Protein AF-A0A1I5X902-F1 (afdb_monomer)

pLDDT: mean 73.3, std 17.78, range [24.73, 95.56]

Radius of gyration: 34.07 Å; Cα contacts (8 Å, |Δi|>4): 439; chains: 1; bounding box: 71×93×109 Å

Foldseek 3Di:
DQPDLVLLLVLLLLLLLLLLLLLLLLLLCLLCLVLVVLQVLLLCLCVDPQQFDDPDDDPVVVLVCSVVVSVVSVCCVVPNDDDDDPLQAELSNVLLVDPVQQQQAQEPSGSTHSDDALLRSLVSSLVSLLVVLVVCVQVLLVVVPPPPDDSVVSSVCLVPDDSLVSSVSSLVSVVVVCVVPVVDQGPVVDDPRSYDGGPVSSVVLNVLCVVQVSDPVSSSVSSSVVSVVSVVVSVVSVLVSSLVSLLVSLLVCCLQFVQFSVLLSVLSSVDPVLSVVSSVLSVVCLVVCPPPPQQVPDPDPSPDDHYNVNSVVVSVVSVVSSVCSVPPVCPVSCVSSVIGCPPLCLPPLVLLVVVLVVVVVCCVVPNDDPVVVVLVVLLVVLVVVCVVDPDPDPSVSVSSSVVSVVCCVVCVPVSSVVSSVVPDDPSSSVRSSVSSVSSSVHNNVSSVVSVVSVVSSVVVVPPPPPPDPDDDDDDDDDDDDDDDDDDDDDDDDDDD

Mean predicted aligned error: 14.45 Å

Sequence (496 aa):
MFNTPVLDVAIGLVFIFLLYSLLATSVNEAIATGLSLRARMLRKAIMLRMLSNTEEENKILNFLKGFAGIFTEIVYIFGGAPEKKPEDKNIGDQFYSHPIIRNYASSSFFKIPSYLAASNFAIILIESLKEDFNNKINEIAAQKIGNGKSVREVLDELNNSPDVIKIKELLDYYAWYYAANPGIKTYNELPGLPRGLDKEIHCILQLHLRNSLFDFNAFNKKIEGWYNDTMDRVSGWYKRQTQFILFVLGFALAFIFNVDTVAITNKLSTDKDARDQVVQLAVQSADLYKNDPRVQKQQQPANGETNPDSLLKLSQGYLNEAKRTLDSSLKNPNMVAGLGWGEYGKDDPAFIRRLSAKCFHRFLIFGRIRMKDSLNAVSNRINKEISLQQKPVNKDSLILVQFYKEQVKNFPVRIKTSYIFYSVGAKKILGFMITAFAICLGAPFWFDLLNKLIKIRGAGNNNNSSNTVDLTAAKETSTTMTNTTSTQNTSEEAVG

Secondary structure (DSSP, 8-state):
----HHHHHHHHHHHHHHHHHHHHHHHHHHHHHHTTHHHHHHHHHIIIIISS------HHHHHHHHHHHHHHHHHHHHH-PPPPPGGG--HHHHHHHSHHHHHT-S-SS--S-S---HHHHHHHHHHHHHHHHHHHHHHHHHHTGGGS--HHHHHHHHHHS-HHHHHHHHHHHHHHHHHH-TT--SGGG-TT-TTPPPHHHHHHHHHHHHHTTT-HHHHHHHHHHHHHHHHHHHHHHHHHHHHHHHHHHHHHHHHHHT--HHHHHHHHHH-HHHHHHHHHHHHHHHHHHTT-TTTTT----------HHHHHHHHHHHHHHHHHIIIIISHHHHHHHT-S-TTTTTT-HHHHHHHHHHHHHHHHHH--STTHHHHHHHHHHHHHHHHHS-S---HHHHHHHHHHHHHHHH-HHHHHHHHHHHH--HHHHHHHHHHHHHHHT-HHHHHHHHHHHHHHHHHTTTTSSSS-----------------------------

Organism: NCBI:txid1465490

Structure (mmCIF, N/CA/C/O backbone):
data_AF-A0A1I5X902-F1
#
_entry.id   AF-A0A1I5X902-F1
#
loop_
_atom_site.group_PDB
_atom_site.id
_atom_site.type_symbol
_atom_site.label_atom_id
_atom_site.label_alt_id
_atom_site.label_comp_id
_atom_site.label_asym_id
_atom_site.label_entity_id
_atom_site.label_seq_id
_atom_site.pdbx_PDB_ins_code
_atom_site.Cartn_x
_atom_site.Cartn_y
_atom_site.Cartn_z
_atom_site.occupancy
_atom_site.B_iso_or_equiv
_atom_site.auth_seq_id
_atom_site.auth_comp_id
_atom_site.auth_asym_id
_atom_site.auth_atom_id
_atom_site.pdbx_PDB_model_num
ATOM 1 N N . MET A 1 1 ? -33.837 22.125 15.065 1.00 46.94 1 MET A N 1
ATOM 2 C CA . MET A 1 1 ? -34.017 20.712 14.646 1.00 46.94 1 MET A CA 1
ATOM 3 C C . MET A 1 1 ? -32.708 19.950 14.368 1.00 46.94 1 MET A C 1
ATOM 5 O O . MET A 1 1 ? -32.795 18.762 14.099 1.00 46.94 1 MET A O 1
ATOM 9 N N . PHE A 1 2 ? -31.505 20.543 14.478 1.00 53.44 2 PHE A N 1
ATOM 10 C CA . PHE A 1 2 ? -30.250 19.873 14.066 1.00 53.44 2 PHE A CA 1
ATOM 11 C C . PHE A 1 2 ? -29.376 19.294 15.197 1.00 53.44 2 PHE A C 1
ATOM 13 O O . PHE A 1 2 ? -28.385 18.641 14.901 1.00 53.44 2 PHE A O 1
ATOM 20 N N . ASN A 1 3 ? -29.742 19.451 16.474 1.00 62.38 3 ASN A N 1
ATOM 21 C CA . ASN A 1 3 ? -29.043 18.813 17.600 1.00 62.38 3 ASN A CA 1
ATOM 22 C C . ASN A 1 3 ? -29.738 17.493 17.978 1.00 62.38 3 ASN A C 1
ATOM 24 O O . ASN A 1 3 ? -30.439 17.411 18.986 1.00 62.38 3 ASN A O 1
ATOM 28 N N . THR A 1 4 ? -29.668 16.500 17.086 1.00 83.50 4 THR A N 1
ATOM 29 C CA . THR A 1 4 ? -30.302 15.193 17.314 1.00 83.50 4 THR A CA 1
ATOM 30 C C . THR A 1 4 ? -29.285 14.201 17.882 1.00 83.50 4 THR A C 1
ATOM 32 O O . THR A 1 4 ? -28.140 14.191 17.426 1.00 83.50 4 THR A O 1
ATOM 35 N N . PRO A 1 5 ? -29.689 13.302 18.801 1.00 86.50 5 PRO A N 1
ATOM 36 C CA . PRO A 1 5 ? -28.813 12.235 19.292 1.00 86.50 5 PRO A CA 1
ATOM 37 C C . PRO A 1 5 ? -28.183 11.410 18.162 1.00 86.50 5 PRO A C 1
ATOM 39 O O . PRO A 1 5 ? -27.051 10.959 18.280 1.00 86.50 5 PRO A O 1
ATOM 42 N N . VAL A 1 6 ? -28.891 11.258 17.038 1.00 90.81 6 VAL A N 1
ATOM 43 C CA . VAL A 1 6 ? -28.405 10.557 15.842 1.00 90.81 6 VAL A CA 1
ATOM 44 C C . VAL A 1 6 ? -27.201 11.267 15.214 1.00 90.81 6 VAL A C 1
ATOM 46 O O . VAL A 1 6 ? -26.225 10.603 14.865 1.00 90.81 6 VAL A O 1
ATOM 49 N N . LEU A 1 7 ? -27.235 12.600 15.098 1.00 91.75 7 LEU A N 1
ATOM 50 C CA . LEU A 1 7 ? -26.112 13.377 14.564 1.00 91.75 7 LEU A CA 1
ATOM 51 C C . LEU A 1 7 ? -24.875 13.256 15.464 1.00 91.75 7 LEU A C 1
ATOM 53 O O . LEU A 1 7 ? -23.771 13.056 14.963 1.00 91.75 7 LEU A O 1
ATOM 57 N N . ASP A 1 8 ? -25.061 13.319 16.781 1.00 92.06 8 ASP A N 1
ATOM 58 C CA . ASP A 1 8 ? -23.972 13.181 17.751 1.00 92.06 8 ASP A CA 1
ATOM 59 C C . ASP A 1 8 ? -23.358 11.765 17.734 1.00 92.06 8 ASP A C 1
ATOM 61 O O . ASP A 1 8 ? -22.135 11.618 17.779 1.00 92.06 8 ASP A O 1
ATOM 65 N N . VAL A 1 9 ? -24.178 10.713 17.577 1.00 93.31 9 VAL A N 1
ATOM 66 C CA . VAL A 1 9 ? -23.683 9.339 17.351 1.00 93.31 9 VAL A CA 1
ATOM 67 C C . VAL A 1 9 ? -22.860 9.262 16.065 1.00 93.31 9 VAL A C 1
ATOM 69 O O . VAL A 1 9 ? -21.782 8.666 16.066 1.00 93.31 9 VAL A O 1
ATOM 72 N N . ALA A 1 10 ? -23.334 9.875 14.977 1.00 94.50 10 ALA A N 1
ATOM 73 C CA . ALA A 1 10 ? -22.618 9.888 13.704 1.00 94.50 10 ALA A CA 1
ATOM 74 C C . ALA A 1 10 ? -21.265 10.607 13.818 1.00 94.50 10 ALA A C 1
ATOM 76 O O . ALA A 1 10 ? -20.259 10.075 13.353 1.00 94.50 10 ALA A O 1
ATOM 77 N N . ILE A 1 11 ? -21.214 11.766 14.485 1.00 93.88 11 ILE A N 1
ATOM 78 C CA . ILE A 1 11 ? -19.966 12.501 14.744 1.00 93.88 11 ILE A CA 1
ATOM 79 C C . ILE A 1 11 ? -18.985 11.635 15.532 1.00 93.88 11 ILE A C 1
ATOM 81 O O . ILE A 1 11 ? -17.822 11.531 15.144 1.00 93.88 11 ILE A O 1
ATOM 85 N N . GLY A 1 12 ? -19.442 10.976 16.601 1.00 92.62 12 GLY A N 1
ATOM 86 C CA . GLY A 1 12 ? -18.570 10.127 17.408 1.00 92.62 12 GLY A CA 1
ATOM 87 C C . GLY A 1 12 ? -18.027 8.917 16.646 1.00 92.62 12 GLY A C 1
ATOM 88 O O . GLY A 1 12 ? -16.851 8.579 16.769 1.00 92.62 12 GLY A O 1
ATOM 89 N N . LEU A 1 13 ? -18.851 8.301 15.800 1.00 94.50 13 LEU A N 1
ATOM 90 C CA . LEU A 1 13 ? -18.459 7.161 14.973 1.00 94.50 13 LEU A CA 1
ATOM 91 C C . LEU A 1 13 ? -17.461 7.561 13.875 1.00 94.50 13 LEU A C 1
ATOM 93 O O . LEU A 1 13 ? -16.429 6.910 13.714 1.00 94.50 13 LEU A O 1
ATOM 97 N N . VAL A 1 14 ? -17.713 8.677 13.184 1.00 95.56 14 VAL A N 1
ATOM 98 C CA . VAL A 1 14 ? -16.790 9.262 12.198 1.00 95.56 14 VAL A CA 1
ATOM 99 C C . VAL A 1 14 ? -15.457 9.637 12.842 1.00 95.56 14 VAL A C 1
ATOM 101 O O . VAL A 1 14 ? -14.401 9.368 12.272 1.00 95.56 14 VAL A O 1
ATOM 104 N N . PHE A 1 15 ? -15.490 10.213 14.043 1.00 94.56 15 PHE A N 1
ATOM 105 C CA . PHE A 1 15 ? -14.285 10.555 14.785 1.00 94.56 15 PHE A CA 1
ATOM 106 C C . PHE A 1 15 ? -13.451 9.318 15.138 1.00 94.56 15 PHE A C 1
ATOM 108 O O . PHE A 1 15 ? -12.245 9.304 14.896 1.00 94.56 15 PHE A O 1
ATOM 115 N N . ILE A 1 16 ? -14.077 8.243 15.627 1.00 92.88 16 ILE A N 1
ATOM 116 C CA . ILE A 1 16 ? -13.371 6.982 15.899 1.00 92.88 16 ILE A CA 1
ATOM 117 C C . ILE A 1 16 ? -12.744 6.429 14.610 1.00 92.88 16 ILE A C 1
ATOM 119 O O . ILE A 1 16 ? -11.569 6.056 14.609 1.00 92.88 16 ILE A O 1
ATOM 123 N N . PHE A 1 17 ? -13.476 6.424 13.494 1.00 95.06 17 PHE A N 1
ATOM 124 C CA . PHE A 1 17 ? -12.932 5.976 12.210 1.00 95.06 17 PHE A CA 1
ATOM 125 C C . PHE A 1 17 ? -11.770 6.833 11.716 1.00 95.06 17 PHE A C 1
ATOM 127 O O . PHE A 1 17 ? -10.796 6.277 11.204 1.00 95.06 17 PHE A O 1
ATOM 134 N N . LEU A 1 18 ? -11.816 8.151 11.917 1.00 93.75 18 LEU A N 1
ATOM 135 C CA . LEU A 1 18 ? -10.698 9.042 11.619 1.00 93.75 18 LEU A CA 1
ATOM 136 C C . LEU A 1 18 ? -9.444 8.633 12.403 1.00 93.75 18 LEU A C 1
ATOM 138 O O . LEU A 1 18 ? -8.394 8.434 11.795 1.00 93.75 18 LEU A O 1
ATOM 142 N N . LEU A 1 19 ? -9.550 8.439 13.722 1.00 91.81 19 LEU A N 1
ATOM 143 C CA . LEU A 1 19 ? -8.406 8.078 14.569 1.00 91.81 19 LEU A CA 1
ATOM 144 C C . LEU A 1 19 ? -7.769 6.744 14.160 1.00 91.81 19 LEU A C 1
ATOM 146 O O . LEU A 1 19 ? -6.547 6.646 14.027 1.00 91.81 19 LEU A O 1
ATOM 150 N N . TYR A 1 20 ? -8.586 5.717 13.913 1.00 92.75 20 TYR A N 1
ATOM 151 C CA . TYR A 1 20 ? -8.074 4.424 13.457 1.00 92.75 20 TYR A CA 1
ATOM 152 C C . TYR A 1 20 ? -7.518 4.482 12.032 1.00 92.75 20 TYR A C 1
ATOM 154 O O . TYR A 1 20 ? -6.545 3.790 11.738 1.00 92.75 20 TYR A O 1
ATOM 162 N N . SER A 1 21 ? -8.066 5.335 11.164 1.00 92.19 21 SER A N 1
ATOM 163 C CA . SER A 1 21 ? -7.526 5.556 9.818 1.00 92.19 21 SER A CA 1
ATOM 164 C C . SER A 1 21 ? -6.187 6.292 9.848 1.00 92.19 21 SER A C 1
ATOM 166 O O . SER A 1 21 ? -5.290 5.954 9.076 1.00 92.19 21 SER A O 1
ATOM 168 N N . LEU A 1 22 ? -6.010 7.258 10.755 1.00 90.31 22 LEU A N 1
ATOM 169 C CA . LEU A 1 22 ? -4.729 7.933 10.989 1.00 90.31 22 LEU A CA 1
ATOM 170 C C . LEU A 1 22 ? -3.673 6.945 11.491 1.00 90.31 22 LEU A C 1
ATOM 172 O O . LEU A 1 22 ? -2.566 6.907 10.950 1.00 90.31 22 LEU A O 1
ATOM 176 N N . LEU A 1 23 ? -4.033 6.095 12.459 1.00 90.06 23 LEU A N 1
ATOM 177 C CA . LEU A 1 23 ? -3.153 5.039 12.959 1.00 90.06 23 LEU A CA 1
ATOM 178 C C . LEU A 1 23 ? -2.775 4.052 11.846 1.00 90.06 23 LEU A C 1
ATOM 180 O O . LEU A 1 23 ? -1.596 3.756 11.655 1.00 90.06 23 LEU A O 1
ATOM 184 N N . ALA A 1 24 ? -3.765 3.566 11.095 1.00 90.12 24 ALA A N 1
ATOM 185 C CA . ALA A 1 24 ? -3.557 2.640 9.989 1.00 90.12 24 ALA A CA 1
ATOM 186 C C . ALA A 1 24 ? -2.648 3.236 8.909 1.00 90.12 24 ALA A C 1
ATOM 188 O O . ALA A 1 24 ? -1.738 2.563 8.434 1.00 90.12 24 ALA A O 1
ATOM 189 N N . THR A 1 25 ? -2.845 4.512 8.569 1.00 87.88 25 THR A N 1
ATOM 190 C CA . THR A 1 25 ? -2.013 5.227 7.593 1.00 87.88 25 THR A CA 1
ATOM 191 C C . THR A 1 25 ? -0.572 5.351 8.086 1.00 87.88 25 THR A C 1
ATOM 193 O O . THR A 1 25 ? 0.347 5.031 7.337 1.00 87.88 25 THR A O 1
ATOM 196 N N . SER A 1 26 ? -0.351 5.723 9.353 1.00 85.75 26 SER A N 1
ATOM 197 C CA . SER A 1 26 ? 0.997 5.794 9.939 1.00 85.75 26 SER A CA 1
ATOM 198 C C . SER A 1 26 ? 1.705 4.445 9.950 1.00 85.75 26 SER A C 1
ATOM 200 O O . SER A 1 26 ? 2.873 4.358 9.581 1.00 85.75 26 SER A O 1
ATOM 202 N N . VAL A 1 27 ? 1.008 3.379 10.348 1.00 85.94 27 VAL A N 1
ATOM 203 C CA . VAL A 1 27 ? 1.578 2.027 10.351 1.00 85.94 27 VAL A CA 1
ATOM 204 C C . VAL A 1 27 ? 1.870 1.565 8.923 1.00 85.94 27 VAL A C 1
ATOM 206 O O . VAL A 1 27 ? 2.944 1.027 8.665 1.00 85.94 27 VAL A O 1
ATOM 209 N N . ASN A 1 28 ? 0.962 1.818 7.980 1.00 84.69 28 ASN A N 1
ATOM 210 C CA . ASN A 1 28 ? 1.164 1.484 6.575 1.00 84.69 28 ASN A CA 1
ATOM 211 C C . ASN A 1 28 ? 2.365 2.230 5.973 1.00 84.69 28 ASN A C 1
ATOM 213 O O . ASN A 1 28 ? 3.185 1.599 5.316 1.00 84.69 28 ASN A O 1
ATOM 217 N N . GLU A 1 29 ? 2.523 3.532 6.227 1.00 82.75 29 GLU A N 1
ATOM 218 C CA . GLU A 1 29 ? 3.680 4.299 5.738 1.00 82.75 29 GLU A CA 1
ATOM 219 C C . GLU A 1 29 ? 4.989 3.890 6.430 1.00 82.75 29 GLU A C 1
ATOM 221 O O . GLU A 1 29 ? 6.023 3.805 5.766 1.00 82.75 29 GLU A O 1
ATOM 226 N N . ALA A 1 30 ? 4.964 3.539 7.722 1.00 80.19 30 ALA A N 1
ATOM 227 C CA . ALA A 1 30 ? 6.128 2.986 8.419 1.00 80.19 30 ALA A CA 1
ATOM 228 C C . ALA A 1 30 ? 6.601 1.667 7.788 1.00 80.19 30 ALA A C 1
ATOM 230 O O . ALA A 1 30 ? 7.800 1.495 7.548 1.00 80.19 30 ALA A O 1
ATOM 231 N N . ILE A 1 31 ? 5.662 0.761 7.481 1.00 78.75 31 ILE A N 1
ATOM 232 C CA . ILE A 1 31 ? 5.934 -0.516 6.806 1.00 78.75 31 ILE A CA 1
ATOM 233 C C . ILE A 1 31 ? 6.409 -0.266 5.369 1.00 78.75 31 ILE A C 1
ATOM 235 O O . ILE A 1 31 ? 7.422 -0.824 4.950 1.00 78.75 31 ILE A O 1
ATOM 239 N N . ALA A 1 32 ? 5.716 0.592 4.616 1.00 76.94 32 ALA A N 1
ATOM 240 C CA . ALA A 1 32 ? 6.033 0.874 3.220 1.00 76.94 32 ALA A CA 1
ATOM 241 C C . ALA A 1 32 ? 7.408 1.523 3.047 1.00 76.94 32 ALA A C 1
ATOM 243 O O . ALA A 1 32 ? 8.150 1.149 2.136 1.00 76.94 32 ALA A O 1
ATOM 244 N N . THR A 1 33 ? 7.751 2.455 3.936 1.00 75.06 33 THR A N 1
ATOM 245 C CA . THR A 1 33 ? 9.043 3.148 3.956 1.00 75.06 33 THR A CA 1
ATOM 246 C C . THR A 1 33 ? 10.147 2.234 4.471 1.00 75.06 33 THR A C 1
ATOM 248 O O . THR A 1 33 ? 11.182 2.114 3.826 1.00 75.06 33 THR A O 1
ATOM 251 N N . GLY A 1 34 ? 9.922 1.539 5.593 1.00 70.75 34 GLY A N 1
ATOM 252 C CA . GLY A 1 34 ? 10.924 0.652 6.194 1.00 70.75 34 GLY A CA 1
ATOM 253 C C . GLY A 1 34 ? 11.316 -0.523 5.295 1.00 70.75 34 GLY A C 1
ATOM 254 O O . GLY A 1 34 ? 12.452 -0.982 5.342 1.00 70.75 34 GLY A O 1
ATOM 255 N N . LEU A 1 35 ? 10.392 -0.985 4.447 1.00 73.06 35 LEU A N 1
ATOM 256 C CA . LEU A 1 35 ? 10.628 -2.066 3.488 1.00 73.06 35 LEU A CA 1
ATOM 257 C C . LEU A 1 35 ? 10.866 -1.570 2.054 1.00 73.06 35 LEU A C 1
ATOM 259 O O . LEU A 1 35 ? 10.915 -2.396 1.145 1.00 73.06 35 LEU A O 1
ATOM 263 N N . SER A 1 36 ? 10.955 -0.255 1.819 1.00 73.62 36 SER A N 1
ATOM 264 C CA . SER A 1 36 ? 11.074 0.356 0.483 1.00 73.62 36 SER A CA 1
ATOM 265 C C . SER A 1 36 ? 10.117 -0.255 -0.557 1.00 73.62 36 SER A C 1
ATOM 267 O O . SER A 1 36 ? 10.506 -0.546 -1.694 1.00 73.62 36 SER A O 1
ATOM 269 N N . LEU A 1 37 ? 8.850 -0.477 -0.175 1.00 74.06 37 LEU A N 1
ATOM 270 C CA . LEU A 1 37 ? 7.875 -1.214 -0.996 1.00 74.06 37 LEU A CA 1
ATOM 271 C C . LEU A 1 37 ? 7.667 -0.562 -2.369 1.00 74.06 37 LEU A C 1
ATOM 273 O O . LEU A 1 37 ? 7.574 -1.271 -3.371 1.00 74.06 37 LEU A O 1
ATOM 277 N N . ARG A 1 38 ? 7.672 0.778 -2.426 1.00 72.44 38 ARG A N 1
ATOM 278 C CA . ARG A 1 38 ? 7.561 1.560 -3.671 1.00 72.44 38 ARG A CA 1
ATOM 279 C C . ARG A 1 38 ? 8.734 1.282 -4.625 1.00 72.44 38 ARG A C 1
ATOM 281 O O . ARG A 1 38 ? 8.507 0.890 -5.766 1.00 72.44 38 ARG A O 1
ATOM 288 N N . ALA A 1 39 ? 9.975 1.378 -4.143 1.00 75.75 39 ALA A N 1
ATOM 289 C CA . ALA A 1 39 ? 11.178 1.114 -4.943 1.00 75.75 39 ALA A CA 1
ATOM 290 C C . ALA A 1 39 ? 11.229 -0.325 -5.473 1.00 75.75 39 ALA A C 1
ATOM 292 O O . ALA A 1 39 ? 11.563 -0.594 -6.626 1.00 75.75 39 ALA A O 1
ATOM 293 N N . ARG A 1 40 ? 10.842 -1.281 -4.630 1.00 75.56 40 ARG A N 1
ATOM 294 C CA . ARG A 1 40 ? 10.820 -2.702 -4.993 1.00 75.56 40 ARG A CA 1
ATOM 295 C C . ARG A 1 40 ? 9.755 -3.021 -6.019 1.00 75.56 40 ARG A C 1
ATOM 297 O O . ARG A 1 40 ? 9.968 -3.869 -6.880 1.00 75.56 40 ARG A O 1
ATOM 304 N N . MET A 1 41 ? 8.622 -2.343 -5.937 1.00 73.06 41 MET A N 1
ATOM 305 C CA . MET A 1 41 ? 7.598 -2.441 -6.956 1.00 73.06 41 MET A CA 1
ATOM 306 C C . MET A 1 41 ? 8.031 -1.844 -8.278 1.00 73.06 41 MET A C 1
ATOM 308 O O . MET A 1 41 ? 7.814 -2.490 -9.295 1.00 73.06 41 MET A O 1
ATOM 312 N N . LEU A 1 42 ? 8.675 -0.676 -8.267 1.00 79.06 42 LEU A N 1
ATOM 313 C CA . LEU A 1 42 ? 9.254 -0.099 -9.474 1.00 79.06 42 LEU A CA 1
ATOM 314 C C . LEU A 1 42 ? 10.230 -1.087 -10.126 1.00 79.06 42 LEU A C 1
ATOM 316 O O . LEU A 1 42 ? 10.116 -1.367 -11.316 1.00 79.06 42 LEU A O 1
ATOM 320 N N . ARG A 1 43 ? 11.097 -1.723 -9.326 1.00 79.88 43 ARG A N 1
ATOM 321 C CA . ARG A 1 43 ? 11.963 -2.807 -9.807 1.00 79.88 43 ARG A CA 1
ATOM 322 C C . ARG A 1 43 ? 11.201 -3.986 -10.375 1.00 79.88 43 ARG A C 1
ATOM 324 O O . ARG A 1 43 ? 11.520 -4.425 -11.471 1.00 79.88 43 ARG A O 1
ATOM 331 N N . LYS A 1 44 ? 10.200 -4.503 -9.664 1.00 77.81 44 LYS A N 1
ATOM 332 C CA . LYS A 1 44 ? 9.377 -5.610 -10.170 1.00 77.81 44 LYS A CA 1
ATOM 333 C C . LYS A 1 44 ? 8.637 -5.222 -11.447 1.00 77.81 44 LYS A C 1
ATOM 335 O O . LYS A 1 44 ? 8.497 -6.063 -12.315 1.00 77.81 44 LYS A O 1
ATOM 340 N N . ALA A 1 45 ? 8.181 -3.984 -11.587 1.00 78.88 45 ALA A N 1
ATOM 341 C CA . ALA A 1 45 ? 7.515 -3.506 -12.788 1.00 78.88 45 ALA A CA 1
ATOM 342 C C . ALA A 1 45 ? 8.474 -3.434 -13.976 1.00 78.88 45 ALA A C 1
ATOM 344 O O . ALA A 1 45 ? 8.192 -4.015 -15.018 1.00 78.88 45 ALA A O 1
ATOM 345 N N . ILE A 1 46 ? 9.623 -2.786 -13.802 1.00 82.88 46 ILE A N 1
ATOM 346 C CA . ILE A 1 46 ? 10.627 -2.671 -14.858 1.00 82.88 46 ILE A CA 1
ATOM 347 C C . ILE A 1 46 ? 11.159 -4.060 -15.223 1.00 82.88 46 ILE A C 1
ATOM 349 O O . ILE A 1 46 ? 11.127 -4.433 -16.386 1.00 82.88 46 ILE A O 1
ATOM 353 N N . MET A 1 47 ? 11.553 -4.876 -14.244 1.00 76.75 47 MET A N 1
ATOM 354 C CA . MET A 1 47 ? 12.067 -6.219 -14.516 1.00 76.75 47 MET A CA 1
ATOM 355 C C . MET A 1 47 ? 10.999 -7.156 -15.069 1.00 76.75 47 MET A C 1
ATOM 357 O O . MET A 1 47 ? 11.221 -7.722 -16.119 1.00 76.75 47 MET A O 1
ATOM 361 N N . LEU A 1 48 ? 9.855 -7.329 -14.399 1.00 71.75 48 LEU A N 1
ATOM 362 C CA . LEU A 1 48 ? 8.890 -8.383 -14.743 1.00 71.75 48 LEU A CA 1
ATOM 363 C C . LEU A 1 48 ? 7.873 -7.995 -15.815 1.00 71.75 48 LEU A C 1
ATOM 365 O O . LEU A 1 48 ? 7.237 -8.883 -16.362 1.00 71.75 48 LEU A O 1
ATOM 369 N N . ARG A 1 49 ? 7.651 -6.698 -16.066 1.00 74.75 49 ARG A N 1
ATOM 370 C CA . ARG A 1 49 ? 6.631 -6.239 -17.030 1.00 74.75 49 ARG A CA 1
ATOM 371 C C . ARG A 1 49 ? 7.207 -5.535 -18.247 1.00 74.75 49 ARG A C 1
ATOM 373 O O . ARG A 1 49 ? 6.515 -5.455 -19.253 1.00 74.75 49 ARG A O 1
ATOM 380 N N . MET A 1 50 ? 8.416 -4.983 -18.146 1.00 79.62 50 MET A N 1
ATOM 381 C CA . MET A 1 50 ? 9.080 -4.337 -19.283 1.00 79.62 50 MET A CA 1
ATOM 382 C C . MET A 1 50 ? 10.260 -5.153 -19.794 1.00 79.62 50 MET A C 1
ATOM 384 O O . MET A 1 50 ? 10.442 -5.241 -21.000 1.00 79.62 50 MET A O 1
ATOM 388 N N . LEU A 1 51 ? 11.059 -5.726 -18.889 1.00 76.62 51 LEU A N 1
ATOM 389 C CA . LEU A 1 51 ? 12.360 -6.312 -19.212 1.00 76.62 51 LEU A CA 1
ATOM 390 C C . LEU A 1 51 ? 12.444 -7.835 -19.016 1.00 76.62 51 LEU A C 1
ATOM 392 O O . LEU A 1 51 ? 13.539 -8.389 -19.100 1.00 76.62 51 LEU A O 1
ATOM 396 N N . SER A 1 52 ? 11.325 -8.521 -18.770 1.00 67.06 52 SER A N 1
ATOM 397 C CA . SER A 1 52 ? 11.271 -9.985 -18.758 1.00 67.06 52 SER A CA 1
ATOM 398 C C . SER A 1 52 ? 9.863 -10.489 -19.041 1.00 67.06 52 SER A C 1
ATOM 400 O O . SER A 1 52 ? 8.903 -9.845 -18.615 1.00 67.06 52 SER A O 1
ATOM 402 N N . ASN A 1 53 ? 9.739 -11.653 -19.674 1.00 63.56 53 ASN A N 1
ATOM 403 C CA . ASN A 1 53 ? 8.457 -12.340 -19.812 1.00 63.56 53 ASN A CA 1
ATOM 404 C C . ASN A 1 53 ? 8.206 -13.258 -18.603 1.00 63.56 53 ASN A C 1
ATOM 406 O O . ASN A 1 53 ? 8.946 -14.213 -18.373 1.00 63.56 53 ASN A O 1
ATOM 410 N N . THR A 1 54 ? 7.168 -12.979 -17.811 1.00 56.53 54 THR A N 1
ATOM 411 C CA . THR A 1 54 ? 6.644 -13.940 -16.827 1.00 56.53 54 THR A CA 1
ATOM 412 C C . THR A 1 54 ? 5.256 -14.363 -17.289 1.00 56.53 54 THR A C 1
ATOM 414 O O . THR A 1 54 ? 4.367 -13.516 -17.356 1.00 56.53 54 THR A O 1
ATOM 417 N N . GLU A 1 55 ? 5.064 -15.652 -17.584 1.00 53.88 55 GLU A N 1
ATOM 418 C CA . GLU A 1 55 ? 3.769 -16.186 -18.017 1.00 53.88 55 GLU A CA 1
ATOM 419 C C . GLU A 1 55 ? 2.648 -15.786 -17.037 1.00 53.88 55 GLU A C 1
ATOM 421 O O . GLU A 1 55 ? 2.747 -15.977 -15.818 1.00 53.88 55 GLU A O 1
ATOM 426 N N . GLU A 1 56 ? 1.575 -15.191 -17.568 1.00 50.16 56 GLU A N 1
ATOM 427 C CA . GLU A 1 56 ? 0.429 -14.740 -16.778 1.00 50.16 56 GLU A CA 1
ATOM 428 C C . GLU A 1 56 ? -0.374 -15.933 -16.232 1.00 50.16 56 GLU A C 1
ATOM 430 O O . GLU A 1 56 ? -1.339 -16.402 -16.832 1.00 50.16 56 GLU A O 1
ATOM 435 N N . GLU A 1 57 ? -0.014 -16.407 -15.039 1.00 55.22 57 GLU A N 1
ATOM 436 C CA . GLU A 1 57 ? -0.893 -17.270 -14.243 1.00 55.22 57 GLU A CA 1
ATOM 437 C C . GLU A 1 57 ? -2.106 -16.478 -13.684 1.00 55.22 57 GLU A C 1
ATOM 439 O O . GLU A 1 57 ? -2.171 -15.245 -13.731 1.00 55.22 57 GLU A O 1
ATOM 444 N N . ASN A 1 58 ? -3.091 -17.182 -13.118 1.00 67.56 58 ASN A N 1
ATOM 445 C CA . ASN A 1 58 ? -4.351 -16.645 -12.584 1.00 67.56 58 ASN A CA 1
ATOM 446 C C . ASN A 1 58 ? -4.228 -15.275 -11.874 1.00 67.56 58 ASN A C 1
ATOM 448 O O . ASN A 1 58 ? -3.525 -15.135 -10.870 1.00 67.56 58 ASN A O 1
ATOM 452 N N . LYS A 1 59 ? -5.016 -14.278 -12.317 1.00 68.00 59 LYS A N 1
ATOM 453 C CA . LYS A 1 59 ? -4.989 -12.882 -11.812 1.00 68.00 59 LYS A CA 1
ATOM 454 C C . LYS A 1 59 ? -5.088 -12.758 -10.281 1.00 68.00 59 LYS A C 1
ATOM 456 O O . LYS A 1 59 ? -4.424 -11.906 -9.693 1.00 68.00 59 LYS A O 1
ATOM 461 N N . ILE A 1 60 ? -5.900 -13.598 -9.630 1.00 62.97 60 ILE A N 1
ATOM 462 C CA . ILE A 1 60 ? -6.085 -13.605 -8.164 1.00 62.97 60 ILE A CA 1
ATOM 463 C C . ILE A 1 60 ? -4.893 -14.257 -7.458 1.00 62.97 60 ILE A C 1
ATOM 465 O O . ILE A 1 60 ? -4.421 -13.748 -6.442 1.00 62.97 60 ILE A O 1
ATOM 469 N N . LEU A 1 61 ? -4.375 -15.359 -8.005 1.00 69.19 61 LEU A N 1
ATOM 470 C CA . LEU A 1 61 ? -3.213 -16.036 -7.442 1.00 69.19 61 LEU A CA 1
ATOM 471 C C . LEU A 1 61 ? -1.977 -15.137 -7.526 1.00 69.19 61 LEU A C 1
ATOM 473 O O . LEU A 1 61 ? -1.256 -15.023 -6.546 1.00 69.19 61 LEU A O 1
ATOM 477 N N . ASN A 1 62 ? -1.787 -14.417 -8.633 1.00 68.12 62 ASN A N 1
ATOM 478 C CA . ASN A 1 62 ? -0.712 -13.433 -8.782 1.00 68.12 62 ASN A CA 1
ATOM 479 C C . ASN A 1 62 ? -0.863 -12.235 -7.837 1.00 68.12 62 ASN A C 1
ATOM 481 O O . ASN A 1 62 ? 0.130 -11.723 -7.320 1.00 68.12 62 ASN A O 1
ATOM 485 N N . PHE A 1 63 ? -2.095 -11.815 -7.544 1.00 65.69 63 PHE A N 1
ATOM 486 C CA . PHE A 1 63 ? -2.362 -10.802 -6.524 1.00 65.69 63 PHE A CA 1
ATOM 487 C C . PHE A 1 63 ? -1.966 -11.289 -5.117 1.00 65.69 63 PHE A C 1
ATOM 489 O O . PHE A 1 63 ? -1.224 -10.606 -4.409 1.00 65.69 63 PHE A O 1
ATOM 496 N N . LEU A 1 64 ? -2.372 -12.506 -4.740 1.00 67.94 64 LEU A N 1
ATOM 497 C CA . LEU A 1 64 ? -2.010 -13.116 -3.456 1.00 67.94 64 LEU A CA 1
ATOM 498 C C . LEU A 1 64 ? -0.511 -13.431 -3.352 1.00 67.94 64 LEU A C 1
ATOM 500 O O . LEU A 1 64 ? 0.092 -13.156 -2.319 1.00 67.94 64 LEU A O 1
ATOM 504 N N . LYS A 1 65 ? 0.115 -13.937 -4.421 1.00 71.25 65 LYS A N 1
ATOM 505 C CA . LYS A 1 65 ? 1.571 -14.133 -4.526 1.00 71.25 65 LYS A CA 1
ATOM 506 C C . LYS A 1 65 ? 2.315 -12.805 -4.407 1.00 71.25 65 LYS A C 1
ATOM 508 O O . LYS A 1 65 ? 3.340 -12.754 -3.742 1.00 71.25 65 LYS A O 1
ATOM 513 N N . GLY A 1 66 ? 1.791 -11.719 -4.980 1.00 67.50 66 GLY A N 1
ATOM 514 C CA . GLY A 1 66 ? 2.340 -10.372 -4.813 1.00 67.50 66 GLY A CA 1
ATOM 515 C C . GLY A 1 66 ? 2.378 -9.931 -3.346 1.00 67.50 66 GLY A C 1
ATOM 516 O O . GLY A 1 66 ? 3.386 -9.385 -2.900 1.00 67.50 66 GLY A O 1
ATOM 517 N N . PHE A 1 67 ? 1.323 -10.236 -2.583 1.00 68.12 67 PHE A N 1
ATOM 518 C CA . PHE A 1 67 ? 1.250 -9.977 -1.142 1.00 68.12 67 PHE A CA 1
ATOM 519 C C . PHE A 1 67 ? 2.139 -10.914 -0.314 1.00 68.12 67 PHE A C 1
ATOM 521 O O . PHE A 1 67 ? 2.921 -10.443 0.508 1.00 68.12 67 PHE A O 1
ATOM 528 N N . ALA A 1 68 ? 2.074 -12.227 -0.545 1.00 71.56 68 ALA A N 1
ATOM 529 C CA . ALA A 1 68 ? 2.959 -13.201 0.100 1.00 71.56 68 ALA A CA 1
ATOM 530 C C . ALA A 1 68 ? 4.435 -12.887 -0.194 1.00 71.56 68 ALA A C 1
ATOM 532 O O . ALA A 1 68 ? 5.288 -13.017 0.679 1.00 71.56 68 ALA A O 1
ATOM 533 N N . GLY A 1 69 ? 4.702 -12.357 -1.387 1.00 69.88 69 GLY A N 1
ATOM 534 C CA . GLY A 1 69 ? 5.983 -11.827 -1.818 1.00 69.88 69 GLY A CA 1
ATOM 535 C C . GLY A 1 69 ? 6.513 -10.700 -0.933 1.00 69.88 69 GLY A C 1
ATOM 536 O O . GLY A 1 69 ? 7.716 -10.521 -0.863 1.00 69.88 69 GLY A O 1
ATOM 537 N N . ILE A 1 70 ? 5.663 -9.940 -0.236 1.00 67.50 70 ILE A N 1
ATOM 538 C CA . ILE A 1 70 ? 6.110 -8.948 0.756 1.00 67.50 70 ILE A CA 1
ATOM 539 C C . ILE A 1 70 ? 6.650 -9.662 2.005 1.00 67.50 70 ILE A C 1
ATOM 541 O O . ILE A 1 70 ? 7.666 -9.250 2.555 1.00 67.50 70 ILE A O 1
ATOM 545 N N . PHE A 1 71 ? 6.023 -10.764 2.427 1.00 69.81 71 PHE A N 1
ATOM 546 C CA . PHE A 1 71 ? 6.471 -11.553 3.581 1.00 69.81 71 PHE A CA 1
ATOM 547 C C . PHE A 1 71 ? 7.736 -12.356 3.299 1.00 69.81 71 PHE A C 1
ATOM 549 O O . PHE A 1 71 ? 8.637 -12.362 4.132 1.00 69.81 71 PHE A O 1
ATOM 556 N N . THR A 1 72 ? 7.843 -12.999 2.133 1.00 69.31 72 THR A N 1
ATOM 557 C CA . THR A 1 72 ? 9.081 -13.697 1.739 1.00 69.31 72 THR A CA 1
ATOM 558 C C . THR A 1 72 ? 10.259 -12.735 1.709 1.00 69.31 72 THR A C 1
ATOM 560 O O . THR A 1 72 ? 11.364 -13.061 2.112 1.00 69.31 72 THR A O 1
ATOM 563 N N . GLU A 1 73 ? 10.003 -11.510 1.284 1.00 65.12 73 GLU A N 1
ATOM 564 C CA . GLU A 1 73 ? 10.985 -10.446 1.249 1.00 65.12 73 GLU A CA 1
ATOM 565 C C . GLU A 1 73 ? 11.382 -9.929 2.635 1.00 65.12 73 GLU A C 1
ATOM 567 O O . GLU A 1 73 ? 12.553 -9.640 2.859 1.00 65.12 73 GLU A O 1
ATOM 572 N N . ILE A 1 74 ? 10.443 -9.855 3.583 1.00 66.50 74 ILE A N 1
ATOM 573 C CA . ILE A 1 74 ? 10.768 -9.630 4.999 1.00 66.50 74 ILE A CA 1
ATOM 574 C C . ILE A 1 74 ? 11.709 -10.738 5.483 1.00 66.50 74 ILE A C 1
ATOM 576 O O . ILE A 1 74 ? 12.737 -10.449 6.090 1.00 66.50 74 ILE A O 1
ATOM 580 N N . VAL A 1 75 ? 11.403 -11.998 5.160 1.00 71.56 75 VAL A N 1
ATOM 581 C CA . VAL A 1 75 ? 12.277 -13.130 5.492 1.00 71.56 75 VAL A CA 1
ATOM 582 C C . VAL A 1 75 ? 13.654 -12.968 4.845 1.00 71.56 75 VAL A C 1
ATOM 584 O O . VAL A 1 75 ? 14.644 -13.183 5.527 1.00 71.56 75 VAL A O 1
ATOM 587 N N . TYR A 1 76 ? 13.758 -12.518 3.593 1.00 71.75 76 TYR A N 1
ATOM 588 C CA . TYR A 1 76 ? 15.053 -12.276 2.944 1.00 71.75 76 TYR A CA 1
ATOM 589 C C . TYR A 1 76 ? 15.839 -11.106 3.538 1.00 71.75 76 TYR A C 1
ATOM 591 O O . TYR A 1 76 ? 17.065 -11.160 3.577 1.00 71.75 76 TYR A O 1
ATOM 599 N N . ILE A 1 77 ? 15.167 -10.067 4.037 1.00 63.69 77 ILE A N 1
ATOM 600 C CA . ILE A 1 77 ? 15.832 -8.956 4.733 1.00 63.69 77 ILE A CA 1
ATOM 601 C C . ILE A 1 77 ? 16.461 -9.442 6.046 1.00 63.69 77 ILE A C 1
ATOM 603 O O . ILE A 1 77 ? 17.581 -9.051 6.363 1.00 63.69 77 ILE A O 1
ATOM 607 N N . PHE A 1 78 ? 15.768 -10.305 6.795 1.00 65.94 78 PHE A N 1
ATOM 608 C CA . PHE A 1 78 ? 16.246 -10.792 8.095 1.00 65.94 78 PHE A CA 1
ATOM 609 C C . PHE A 1 78 ? 17.073 -12.088 8.024 1.00 65.94 78 PHE A C 1
ATOM 611 O O . PHE A 1 78 ? 17.832 -12.370 8.946 1.00 65.94 78 PHE A O 1
ATOM 618 N N . GLY A 1 79 ? 16.933 -12.872 6.955 1.00 68.06 79 GLY A N 1
ATOM 619 C CA . GLY A 1 79 ? 17.552 -14.191 6.775 1.00 68.06 79 GLY A CA 1
ATOM 620 C C . GLY A 1 79 ? 18.520 -14.299 5.593 1.00 68.06 79 GLY A C 1
ATOM 621 O O . GLY A 1 79 ? 19.133 -15.348 5.425 1.00 68.06 79 GLY A O 1
ATOM 622 N N . GLY A 1 80 ? 18.678 -13.236 4.797 1.00 63.72 80 GLY A N 1
ATOM 623 C CA . GLY A 1 80 ? 19.516 -13.208 3.595 1.00 63.72 80 GLY A CA 1
ATOM 624 C C . GLY A 1 80 ? 18.802 -13.738 2.344 1.00 63.72 80 GLY A C 1
ATOM 625 O O . GLY A 1 80 ? 18.058 -14.717 2.395 1.00 63.72 80 GLY A O 1
ATOM 626 N N . ALA A 1 81 ? 19.024 -13.082 1.200 1.00 67.44 81 ALA A N 1
ATOM 627 C CA . ALA A 1 81 ? 18.553 -13.553 -0.104 1.00 67.44 81 ALA A CA 1
ATOM 628 C C . ALA A 1 81 ? 19.623 -14.436 -0.776 1.00 67.44 81 ALA A C 1
ATOM 630 O O . ALA A 1 81 ? 20.805 -14.091 -0.701 1.00 67.44 81 ALA A O 1
ATOM 631 N N . PRO A 1 82 ? 19.248 -15.528 -1.468 1.00 65.12 82 PRO A N 1
ATOM 632 C CA . PRO A 1 82 ? 20.200 -16.298 -2.263 1.00 65.12 82 PRO A CA 1
ATOM 633 C C . PRO A 1 82 ? 20.715 -15.455 -3.441 1.00 65.12 82 PRO A C 1
ATOM 635 O O . PRO A 1 82 ? 19.928 -14.860 -4.181 1.00 65.12 82 PRO A O 1
ATOM 638 N N . GLU A 1 83 ? 22.036 -15.386 -3.612 1.00 60.94 83 GLU A N 1
ATOM 639 C CA . GLU A 1 83 ? 22.657 -14.667 -4.728 1.00 60.94 83 GLU A CA 1
ATOM 640 C C . GLU A 1 83 ? 22.463 -15.447 -6.040 1.00 60.94 83 GLU A C 1
ATOM 642 O O . GLU A 1 83 ? 22.709 -16.653 -6.101 1.00 60.94 83 GLU A O 1
ATOM 647 N N . LYS A 1 84 ? 21.998 -14.766 -7.097 1.00 64.69 84 LYS A N 1
ATOM 648 C CA . LYS A 1 84 ? 21.860 -15.371 -8.431 1.00 64.69 84 LYS A CA 1
ATOM 649 C C . LYS A 1 84 ? 23.236 -15.616 -9.051 1.00 64.69 84 LYS A C 1
ATOM 651 O O . LYS A 1 84 ? 24.104 -14.740 -8.982 1.00 64.69 84 LYS A O 1
ATOM 656 N N . LYS A 1 85 ? 23.412 -16.749 -9.738 1.00 64.19 85 LYS A N 1
ATOM 657 C CA . LYS A 1 85 ? 24.647 -17.026 -10.483 1.00 64.19 85 LYS A CA 1
ATOM 658 C C . LYS A 1 85 ? 24.823 -16.020 -11.637 1.00 64.19 85 LYS A C 1
ATOM 660 O O . LYS A 1 85 ? 23.830 -15.509 -12.153 1.00 64.19 85 LYS A O 1
ATOM 665 N N . PRO A 1 86 ? 26.065 -15.723 -12.072 1.00 57.66 86 PRO A N 1
ATOM 666 C CA . PRO A 1 86 ? 26.334 -14.783 -13.169 1.00 57.66 86 PRO A CA 1
ATOM 667 C C . PRO A 1 86 ? 25.679 -15.153 -14.508 1.00 57.66 86 PRO A C 1
ATOM 669 O O . PRO A 1 86 ? 25.436 -14.267 -15.322 1.00 57.66 86 PRO A O 1
ATOM 672 N N . GLU A 1 87 ? 25.417 -16.442 -14.718 1.00 54.16 87 GLU A N 1
ATOM 673 C CA . GLU A 1 87 ? 24.781 -17.013 -15.913 1.00 54.16 87 GLU A CA 1
ATOM 674 C C . GLU A 1 87 ? 23.251 -16.825 -15.921 1.00 54.16 87 GLU A C 1
ATOM 676 O O . GLU A 1 87 ? 22.648 -16.859 -16.984 1.00 54.16 87 GLU A O 1
ATOM 681 N N . ASP A 1 88 ? 22.641 -16.532 -14.763 1.00 58.72 88 ASP A N 1
ATOM 682 C CA . ASP A 1 88 ? 21.187 -16.364 -14.593 1.00 58.72 88 ASP A CA 1
ATOM 683 C C . ASP A 1 88 ? 20.748 -14.878 -14.599 1.00 58.72 88 ASP A C 1
ATOM 685 O O . ASP A 1 88 ? 19.593 -14.549 -14.292 1.00 58.72 88 ASP A O 1
ATOM 689 N N . LYS A 1 89 ? 21.679 -13.945 -14.857 1.00 63.94 89 LYS A N 1
ATOM 690 C CA . LYS A 1 89 ? 21.426 -12.492 -14.830 1.00 63.94 89 LYS A CA 1
ATOM 691 C C . LYS A 1 89 ? 20.869 -12.018 -16.170 1.00 63.94 89 LYS A C 1
ATOM 693 O O . LYS A 1 89 ? 21.525 -12.141 -17.198 1.00 63.94 89 LYS A O 1
ATOM 698 N N . ASN A 1 90 ? 19.691 -11.403 -16.139 1.00 65.56 90 ASN A N 1
ATOM 699 C CA . ASN A 1 90 ? 19.033 -10.848 -17.323 1.00 65.56 90 ASN A CA 1
ATOM 700 C C . ASN A 1 90 ? 19.407 -9.390 -17.611 1.00 65.56 90 ASN A C 1
ATOM 702 O O . ASN A 1 90 ? 20.021 -8.717 -16.783 1.00 65.56 90 ASN A O 1
ATOM 706 N N . ILE A 1 91 ? 18.963 -8.879 -18.766 1.00 65.75 91 ILE A N 1
ATOM 707 C CA . ILE A 1 91 ? 19.065 -7.454 -19.132 1.00 65.75 91 ILE A CA 1
ATOM 708 C C . ILE A 1 91 ? 18.462 -6.563 -18.037 1.00 65.75 91 ILE A C 1
ATOM 710 O O . ILE A 1 91 ? 18.992 -5.499 -17.747 1.00 65.75 91 ILE A O 1
ATOM 714 N N . GLY A 1 92 ? 17.407 -7.009 -17.346 1.00 70.19 92 GLY A N 1
ATOM 715 C CA . GLY A 1 92 ? 16.886 -6.309 -16.169 1.00 70.19 92 GLY A CA 1
ATOM 716 C C . GLY A 1 92 ? 17.913 -6.178 -15.034 1.00 70.19 92 GLY A C 1
ATOM 717 O O . GLY A 1 92 ? 18.034 -5.115 -14.430 1.00 70.19 92 GLY A O 1
ATOM 718 N N . ASP A 1 93 ? 18.683 -7.227 -14.742 1.00 71.56 93 ASP A N 1
ATOM 719 C CA . ASP A 1 93 ? 19.756 -7.177 -13.744 1.00 71.56 93 ASP A CA 1
ATOM 720 C C . ASP A 1 93 ? 20.928 -6.275 -14.209 1.00 71.56 93 ASP A C 1
ATOM 722 O O . ASP A 1 93 ? 21.503 -5.562 -13.381 1.00 71.56 93 ASP A O 1
ATOM 726 N N . GLN A 1 94 ? 21.235 -6.222 -15.516 1.00 70.44 94 GLN A N 1
ATOM 727 C CA . GLN A 1 94 ? 22.202 -5.270 -16.095 1.00 70.44 94 GLN A CA 1
ATOM 728 C C . GLN A 1 94 ? 21.708 -3.824 -16.012 1.00 70.44 94 GLN A C 1
ATOM 730 O O . GLN A 1 94 ? 22.442 -2.954 -15.540 1.00 70.44 94 GLN A O 1
ATOM 735 N N . PHE A 1 95 ? 20.445 -3.586 -16.367 1.00 77.62 95 PHE A N 1
ATOM 736 C CA . PHE A 1 95 ? 19.778 -2.294 -16.257 1.00 77.62 95 PHE A CA 1
ATOM 737 C C . PHE A 1 95 ? 19.986 -1.721 -14.855 1.00 77.62 95 PHE A C 1
ATOM 739 O O . PHE A 1 95 ? 20.526 -0.630 -14.718 1.00 77.62 95 PHE A O 1
ATOM 746 N N . TYR A 1 96 ? 19.681 -2.496 -13.804 1.00 76.69 96 TYR A N 1
ATOM 747 C CA . TYR A 1 96 ? 19.849 -2.077 -12.404 1.00 76.69 96 TYR A CA 1
ATOM 748 C C . TYR A 1 96 ? 21.299 -1.924 -11.929 1.00 76.69 96 TYR A C 1
ATOM 750 O O . TYR A 1 96 ? 21.532 -1.312 -10.885 1.00 76.69 96 TYR A O 1
ATOM 758 N N . SER A 1 97 ? 22.272 -2.449 -12.672 1.00 78.25 97 SER A N 1
ATOM 759 C CA . SER A 1 97 ? 23.696 -2.271 -12.377 1.00 78.25 97 SER A CA 1
ATOM 760 C C . SER A 1 97 ? 24.267 -0.943 -12.895 1.00 78.25 97 SER A C 1
ATOM 762 O O . SER A 1 97 ? 25.384 -0.579 -12.518 1.00 78.25 97 SER A O 1
ATOM 764 N N . HIS A 1 98 ? 23.491 -0.186 -13.683 1.00 79.38 98 HIS A N 1
ATOM 765 C CA . HIS A 1 98 ? 23.938 1.052 -14.313 1.00 79.38 98 HIS A CA 1
ATOM 766 C C . HIS A 1 98 ? 24.341 2.144 -13.294 1.00 79.38 98 HIS A C 1
ATOM 768 O O . HIS A 1 98 ? 23.613 2.363 -12.314 1.00 79.38 98 HIS A O 1
ATOM 774 N N . PRO A 1 99 ? 25.451 2.890 -13.507 1.00 79.12 99 PRO A N 1
ATOM 775 C CA . PRO A 1 99 ? 25.914 3.928 -12.580 1.00 79.12 99 PRO A CA 1
ATOM 776 C C . PRO A 1 99 ? 24.865 4.998 -12.272 1.00 79.12 99 PRO A C 1
ATOM 778 O O . PRO A 1 99 ? 24.748 5.419 -11.122 1.00 79.12 99 PRO A O 1
ATOM 781 N N . ILE A 1 100 ? 24.052 5.379 -13.266 1.00 77.44 100 ILE A N 1
ATOM 782 C CA . ILE A 1 100 ? 22.972 6.363 -13.091 1.00 77.44 100 ILE A CA 1
ATOM 783 C C . ILE A 1 100 ? 22.018 5.910 -11.981 1.00 77.44 100 ILE A C 1
ATOM 785 O O . ILE A 1 100 ? 21.694 6.693 -11.096 1.00 77.44 100 ILE A O 1
ATOM 789 N N . ILE A 1 101 ? 21.626 4.635 -11.952 1.00 76.38 101 ILE A N 1
ATOM 790 C CA . ILE A 1 101 ? 20.660 4.107 -10.976 1.00 76.38 101 ILE A CA 1
ATOM 791 C C . ILE A 1 101 ? 21.210 4.137 -9.552 1.00 76.38 101 ILE A C 1
ATOM 793 O O . ILE A 1 101 ? 20.449 4.380 -8.615 1.00 76.38 101 ILE A O 1
ATOM 797 N N . ARG A 1 102 ? 22.525 3.950 -9.376 1.00 68.75 102 ARG A N 1
ATOM 798 C CA . ARG A 1 102 ? 23.164 4.027 -8.052 1.00 68.75 102 ARG A CA 1
ATOM 799 C C . ARG A 1 102 ? 23.002 5.415 -7.432 1.00 68.75 102 ARG A C 1
ATOM 801 O O . ARG A 1 102 ? 22.839 5.495 -6.219 1.00 68.75 102 ARG A O 1
ATOM 808 N N . ASN A 1 103 ? 22.954 6.467 -8.250 1.00 69.38 103 ASN A N 1
ATOM 809 C CA . ASN A 1 103 ? 22.731 7.840 -7.791 1.00 69.38 103 ASN A CA 1
ATOM 810 C C . ASN A 1 103 ? 21.258 8.135 -7.452 1.00 69.38 103 ASN A C 1
ATOM 812 O O . ASN A 1 103 ? 20.986 9.061 -6.697 1.00 69.38 103 ASN A O 1
ATOM 816 N N . TYR A 1 104 ? 20.312 7.333 -7.952 1.00 68.25 104 TYR A N 1
ATOM 817 C CA . TYR A 1 104 ? 18.886 7.434 -7.610 1.00 68.25 104 TYR A CA 1
ATOM 818 C C . TYR A 1 104 ? 18.452 6.441 -6.519 1.00 68.25 104 TYR A C 1
ATOM 820 O O . TYR A 1 104 ? 17.268 6.371 -6.185 1.00 68.25 104 TYR A O 1
ATOM 828 N N . ALA A 1 105 ? 19.375 5.645 -5.972 1.00 63.06 105 ALA A N 1
ATOM 829 C CA . ALA A 1 105 ? 19.062 4.637 -4.968 1.00 63.06 105 ALA A CA 1
ATOM 830 C C . ALA A 1 105 ? 18.352 5.244 -3.747 1.00 63.06 105 ALA A C 1
ATOM 832 O O . ALA A 1 105 ? 18.770 6.262 -3.203 1.00 63.06 105 ALA A O 1
ATOM 833 N N . SER A 1 106 ? 17.291 4.579 -3.283 1.00 58.91 106 SER A N 1
ATOM 834 C CA . SER A 1 106 ? 16.514 5.035 -2.124 1.00 58.91 106 SER A CA 1
ATOM 835 C C . SER A 1 106 ? 17.288 4.960 -0.800 1.00 58.91 106 SER A C 1
ATOM 837 O O . SER A 1 106 ? 16.910 5.634 0.150 1.00 58.91 106 SER A O 1
ATOM 839 N N . SER A 1 107 ? 18.343 4.137 -0.697 1.00 61.62 107 SER A N 1
ATOM 840 C CA . SER A 1 107 ? 19.285 4.118 0.441 1.00 61.62 107 SER A CA 1
ATOM 841 C C . SER A 1 107 ? 20.527 3.251 0.171 1.00 61.62 107 SER A C 1
ATOM 843 O O . SER A 1 107 ? 20.567 2.483 -0.786 1.00 61.62 107 SER A O 1
ATOM 845 N N . SER A 1 108 ? 21.525 3.292 1.067 1.00 55.94 108 SER A N 1
ATOM 846 C CA . SER A 1 108 ? 22.698 2.385 1.023 1.00 55.94 108 SER A CA 1
ATOM 847 C C . SER A 1 108 ? 22.309 0.911 1.210 1.00 55.94 108 SER A C 1
ATOM 849 O O . SER A 1 108 ? 22.882 0.035 0.563 1.00 55.94 108 SER A O 1
ATOM 851 N N . PHE A 1 109 ? 21.285 0.632 2.031 1.00 56.72 109 PHE A N 1
ATOM 852 C CA . PHE A 1 109 ? 20.738 -0.720 2.211 1.00 56.72 109 PHE A CA 1
ATOM 853 C C . PHE A 1 109 ? 19.879 -1.173 1.020 1.00 56.72 109 PHE A C 1
ATOM 855 O O . PHE A 1 109 ? 19.928 -2.339 0.633 1.00 56.72 109 PHE A O 1
ATOM 862 N N . PHE A 1 110 ? 19.126 -0.260 0.400 1.00 64.00 110 PHE A N 1
ATOM 863 C CA . PHE A 1 110 ? 18.294 -0.538 -0.771 1.00 64.00 110 PHE A CA 1
ATOM 864 C C . PHE A 1 110 ? 18.784 0.254 -1.987 1.00 64.00 110 PHE A C 1
ATOM 866 O O . PHE A 1 110 ? 18.332 1.369 -2.249 1.00 64.00 110 PHE A O 1
ATOM 873 N N . LYS A 1 111 ? 19.659 -0.372 -2.786 1.00 70.06 111 LYS A N 1
ATOM 874 C CA . LYS A 1 111 ? 20.308 0.204 -3.985 1.00 70.06 111 LYS A CA 1
ATOM 875 C C . LYS A 1 111 ? 19.363 0.485 -5.172 1.00 70.06 111 LYS A C 1
ATOM 877 O O . LYS A 1 111 ? 19.813 0.590 -6.305 1.00 70.06 111 LYS A O 1
ATOM 882 N N . ILE A 1 112 ? 18.053 0.545 -4.940 1.00 72.19 112 ILE A N 1
ATOM 883 C CA . ILE A 1 112 ? 17.017 0.662 -5.971 1.00 72.19 112 ILE A CA 1
ATOM 884 C C . ILE A 1 112 ? 16.271 1.986 -5.763 1.00 72.19 112 ILE A C 1
ATOM 886 O O . ILE A 1 112 ? 15.943 2.310 -4.614 1.00 72.19 112 ILE A O 1
ATOM 890 N N . PRO A 1 113 ? 15.984 2.743 -6.834 1.00 74.06 113 PRO A N 1
ATOM 891 C CA . PRO A 1 113 ? 15.251 3.998 -6.747 1.00 74.06 113 PRO A CA 1
ATOM 892 C C . PRO A 1 113 ? 13.773 3.808 -6.405 1.00 74.06 113 PRO A C 1
ATOM 894 O O . PRO A 1 113 ? 13.140 2.854 -6.852 1.00 74.06 113 PRO A O 1
ATOM 897 N N . SER A 1 114 ? 13.207 4.755 -5.651 1.00 70.12 114 SER A N 1
ATOM 898 C CA . SER A 1 114 ? 11.756 4.842 -5.403 1.00 70.12 114 SER A CA 1
ATOM 899 C C . SER A 1 114 ? 10.981 5.414 -6.593 1.00 70.12 114 SER A C 1
ATOM 901 O O . SER A 1 114 ? 9.785 5.163 -6.716 1.00 70.12 114 SER A O 1
ATOM 903 N N . TYR A 1 115 ? 11.663 6.165 -7.457 1.00 74.62 115 TYR A N 1
ATOM 904 C CA . TYR A 1 115 ? 11.136 6.749 -8.685 1.00 74.62 115 TYR A CA 1
ATOM 905 C C . TYR A 1 115 ? 12.252 6.834 -9.730 1.00 74.62 115 TYR A C 1
ATOM 907 O O . TYR A 1 115 ? 13.396 7.131 -9.388 1.00 74.62 115 TYR A O 1
ATOM 915 N N . LEU A 1 116 ? 11.919 6.594 -10.996 1.00 82.62 116 LEU A N 1
ATOM 916 C CA . LEU A 1 116 ? 12.830 6.747 -12.124 1.00 82.62 116 LEU A CA 1
ATOM 917 C C . LEU A 1 116 ? 12.124 7.581 -13.197 1.00 82.62 116 LEU A C 1
ATOM 919 O O . LEU A 1 116 ? 11.000 7.266 -13.584 1.00 82.62 116 LEU A O 1
ATOM 923 N N . ALA A 1 117 ? 12.765 8.659 -13.649 1.00 86.25 117 ALA A N 1
ATOM 924 C CA . ALA A 1 117 ? 12.236 9.480 -14.733 1.00 86.25 117 ALA A CA 1
ATOM 925 C C . ALA A 1 117 ? 12.258 8.702 -16.059 1.00 86.25 117 ALA A C 1
ATOM 927 O O . ALA A 1 117 ? 13.194 7.940 -16.309 1.00 86.25 117 ALA A O 1
ATOM 928 N N . ALA A 1 118 ? 11.259 8.933 -16.915 1.00 89.56 118 ALA A N 1
ATOM 929 C CA . ALA A 1 118 ? 11.139 8.259 -18.209 1.00 89.56 118 ALA A CA 1
ATOM 930 C C . ALA A 1 118 ? 12.378 8.461 -19.094 1.00 89.56 118 ALA A C 1
ATOM 932 O O . ALA A 1 118 ? 12.869 7.505 -19.689 1.00 89.56 118 ALA A O 1
ATOM 933 N N . SER A 1 119 ? 12.930 9.677 -19.106 1.00 89.44 119 SER A N 1
ATOM 934 C CA . SER A 1 119 ? 14.155 10.008 -19.839 1.00 89.44 119 SER A CA 1
ATOM 935 C C . SER A 1 119 ? 15.355 9.195 -19.353 1.00 89.44 119 SER A C 1
ATOM 937 O O . SER A 1 119 ? 16.052 8.582 -20.154 1.00 89.44 119 SER A O 1
ATOM 939 N N . ASN A 1 120 ? 15.563 9.112 -18.035 1.00 89.44 120 ASN A N 1
ATOM 940 C CA . ASN A 1 120 ? 16.636 8.302 -17.457 1.00 89.44 120 ASN A CA 1
ATOM 941 C C . ASN A 1 120 ? 16.448 6.822 -17.789 1.00 89.44 120 ASN A C 1
ATOM 943 O O . ASN A 1 120 ? 17.414 6.153 -18.138 1.00 89.44 120 ASN A O 1
ATOM 947 N N . PHE A 1 121 ? 15.217 6.309 -17.701 1.00 90.00 121 PHE A N 1
ATOM 948 C CA . PHE A 1 121 ? 14.914 4.939 -18.103 1.00 90.00 121 PHE A CA 1
ATOM 949 C C . PHE A 1 121 ? 15.300 4.685 -19.565 1.00 90.00 121 PHE A C 1
ATOM 951 O O . PHE A 1 121 ? 15.990 3.706 -19.845 1.00 90.00 121 PHE A O 1
ATOM 958 N N . ALA A 1 122 ? 14.887 5.566 -20.478 1.00 91.44 122 ALA A N 1
ATOM 959 C CA . ALA A 1 122 ? 15.146 5.413 -21.902 1.00 91.44 122 ALA A CA 1
ATOM 960 C C . ALA A 1 122 ? 16.647 5.480 -22.222 1.00 91.44 122 ALA A C 1
ATOM 962 O O . ALA A 1 122 ? 17.143 4.628 -22.957 1.00 91.44 122 ALA A O 1
ATOM 963 N N . ILE A 1 123 ? 17.382 6.401 -21.588 1.00 90.38 123 ILE A N 1
ATOM 964 C CA . ILE A 1 123 ? 18.848 6.487 -21.679 1.00 90.38 123 ILE A CA 1
ATOM 965 C C . ILE A 1 123 ? 19.493 5.169 -21.242 1.00 90.38 123 ILE A C 1
ATOM 967 O O . ILE A 1 123 ? 20.223 4.567 -22.024 1.00 90.38 123 ILE A O 1
ATOM 971 N N . ILE A 1 124 ? 19.173 4.681 -20.038 1.00 88.50 124 ILE A N 1
ATOM 972 C CA . ILE A 1 124 ? 19.776 3.457 -19.486 1.00 88.50 124 ILE A CA 1
ATOM 973 C C . ILE A 1 124 ? 19.449 2.245 -20.368 1.00 88.50 124 ILE A C 1
ATOM 975 O O . ILE A 1 124 ? 20.302 1.390 -20.596 1.00 88.50 124 ILE A O 1
ATOM 979 N N . LEU A 1 125 ? 18.217 2.158 -20.876 1.00 88.62 125 LEU A N 1
ATOM 980 C CA . LEU A 1 125 ? 17.813 1.069 -21.759 1.00 88.62 125 LEU A CA 1
ATOM 981 C C . LEU A 1 125 ? 18.572 1.115 -23.090 1.00 88.62 125 LEU A C 1
ATOM 983 O O . LEU A 1 125 ? 19.064 0.086 -23.541 1.00 88.62 125 LEU A O 1
ATOM 987 N N . ILE A 1 126 ? 18.705 2.291 -23.705 1.00 89.69 126 ILE A N 1
ATOM 988 C CA . ILE A 1 126 ? 19.458 2.467 -24.954 1.00 89.69 126 ILE A CA 1
ATOM 989 C C . ILE A 1 126 ? 20.941 2.141 -24.749 1.00 89.69 126 ILE A C 1
ATOM 991 O O . ILE A 1 126 ? 21.532 1.454 -25.580 1.00 89.69 126 ILE A O 1
ATOM 995 N N . GLU A 1 127 ? 21.544 2.595 -23.650 1.00 88.44 127 GLU A N 1
ATOM 996 C CA . GLU A 1 127 ? 22.930 2.269 -23.295 1.00 88.44 127 GLU A CA 1
ATOM 997 C C . GLU A 1 127 ? 23.115 0.761 -23.090 1.00 88.44 127 GLU A C 1
ATOM 999 O O . GLU A 1 127 ? 24.052 0.182 -23.637 1.00 88.44 127 GLU A O 1
ATOM 1004 N N . SER A 1 128 ? 22.174 0.102 -22.409 1.00 85.94 128 SER A N 1
ATOM 1005 C CA . SER A 1 128 ? 22.185 -1.354 -22.236 1.00 85.94 128 SER A CA 1
ATOM 1006 C C . SER A 1 128 ? 22.058 -2.103 -23.569 1.00 85.94 128 SER A C 1
ATOM 1008 O O . SER A 1 128 ? 22.764 -3.088 -23.777 1.00 85.94 128 SER A O 1
ATOM 1010 N N . LEU A 1 129 ? 21.225 -1.628 -24.505 1.00 87.19 129 LEU A N 1
ATOM 1011 C CA . LEU A 1 129 ? 21.121 -2.210 -25.851 1.00 87.19 129 LEU A CA 1
ATOM 1012 C C . LEU A 1 129 ? 22.407 -2.009 -26.664 1.00 87.19 129 LEU A C 1
ATOM 1014 O O . LEU A 1 129 ? 22.821 -2.902 -27.397 1.00 87.19 129 LEU A O 1
ATOM 1018 N N . LYS A 1 130 ? 23.066 -0.854 -26.538 1.00 88.50 130 LYS A N 1
ATOM 1019 C CA . LYS A 1 130 ? 24.366 -0.606 -27.181 1.00 88.50 130 LYS A CA 1
ATOM 1020 C C . LYS A 1 130 ? 25.455 -1.526 -26.640 1.00 88.50 130 LYS A C 1
ATOM 1022 O O . LYS A 1 130 ? 26.265 -2.031 -27.413 1.00 88.50 130 LYS A O 1
ATOM 1027 N N . GLU A 1 131 ? 25.490 -1.728 -25.325 1.00 85.06 131 GLU A N 1
ATOM 1028 C CA . GLU A 1 131 ? 26.430 -2.652 -24.692 1.00 85.06 131 GLU A CA 1
ATOM 1029 C C . GLU A 1 131 ? 26.202 -4.086 -25.188 1.00 85.06 131 GLU A C 1
ATOM 1031 O O . GLU A 1 131 ? 27.156 -4.765 -25.566 1.00 85.06 131 GLU A O 1
ATOM 1036 N N . ASP A 1 132 ? 24.943 -4.522 -25.274 1.00 83.00 132 ASP A N 1
ATOM 1037 C CA . ASP A 1 132 ? 24.591 -5.839 -25.813 1.00 83.00 132 ASP A CA 1
ATOM 1038 C C . ASP A 1 132 ? 24.975 -5.986 -27.297 1.00 83.00 132 ASP A C 1
ATOM 1040 O O . ASP A 1 132 ? 25.567 -6.993 -27.689 1.00 83.00 132 ASP A O 1
ATOM 1044 N N . PHE A 1 133 ? 24.764 -4.946 -28.112 1.00 87.31 133 PHE A N 1
ATOM 1045 C CA . PHE A 1 133 ? 25.251 -4.906 -29.494 1.00 87.31 133 PHE A CA 1
ATOM 1046 C C . PHE A 1 133 ? 26.768 -5.088 -29.575 1.00 87.31 133 PHE A C 1
ATOM 1048 O O . PHE A 1 133 ? 27.241 -5.930 -30.336 1.00 87.31 133 PHE A O 1
ATOM 1055 N N . ASN A 1 134 ? 27.536 -4.346 -28.773 1.00 87.06 134 ASN A N 1
ATOM 1056 C CA . ASN A 1 134 ? 28.997 -4.442 -28.772 1.00 87.06 134 ASN A CA 1
ATOM 1057 C C . ASN A 1 134 ? 29.473 -5.843 -28.364 1.00 87.06 134 ASN A C 1
ATOM 1059 O O . ASN A 1 134 ? 30.408 -6.374 -28.960 1.00 87.06 134 ASN A O 1
ATOM 1063 N N . ASN A 1 135 ? 28.801 -6.471 -27.396 1.00 84.56 135 ASN A N 1
ATOM 1064 C CA . ASN A 1 135 ? 29.104 -7.840 -26.976 1.00 84.56 135 ASN A CA 1
ATOM 1065 C C . ASN A 1 135 ? 28.821 -8.868 -28.084 1.00 84.56 135 ASN A C 1
ATOM 1067 O O . ASN A 1 135 ? 29.500 -9.891 -28.161 1.00 84.56 135 ASN A O 1
ATOM 1071 N N . LYS A 1 136 ? 27.839 -8.593 -28.950 1.00 84.00 136 LYS A N 1
ATOM 1072 C CA . LYS A 1 136 ? 27.370 -9.495 -30.013 1.00 84.00 136 LYS A CA 1
ATOM 1073 C C . LYS A 1 136 ? 27.857 -9.132 -31.407 1.00 84.00 136 LYS A C 1
ATOM 1075 O O . LYS A 1 136 ? 27.514 -9.816 -32.367 1.00 84.00 136 LYS A O 1
ATOM 1080 N N . ILE A 1 137 ? 28.688 -8.103 -31.542 1.00 86.81 137 ILE A N 1
ATOM 1081 C CA . ILE A 1 137 ? 29.071 -7.552 -32.844 1.00 86.81 137 ILE A CA 1
ATOM 1082 C C . ILE A 1 137 ? 29.697 -8.602 -33.775 1.00 86.81 137 ILE A C 1
ATOM 1084 O O . ILE A 1 137 ? 29.418 -8.609 -34.970 1.00 86.81 137 ILE A O 1
ATOM 1088 N N . ASN A 1 138 ? 30.471 -9.545 -33.226 1.00 85.62 138 ASN A N 1
ATOM 1089 C CA . ASN A 1 138 ? 31.079 -10.635 -33.992 1.00 85.62 138 ASN A CA 1
ATOM 1090 C C . ASN A 1 138 ? 30.037 -11.645 -34.502 1.00 85.62 138 ASN A C 1
ATOM 1092 O O . ASN A 1 138 ? 30.136 -12.102 -35.638 1.00 85.62 138 ASN A O 1
ATOM 1096 N N . GLU A 1 139 ? 29.030 -11.972 -33.685 1.00 84.25 139 GLU A N 1
ATOM 1097 C CA . GLU A 1 139 ? 27.916 -12.858 -34.061 1.00 84.25 139 GLU A CA 1
ATOM 1098 C C . GLU A 1 139 ? 27.061 -12.206 -35.162 1.00 84.25 139 GLU A C 1
ATOM 1100 O O . GLU A 1 13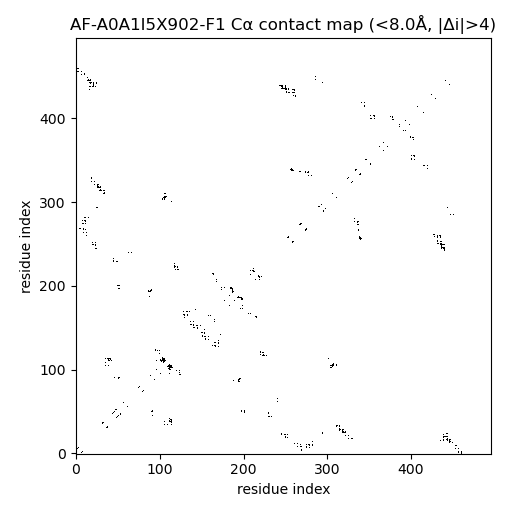9 ? 26.725 -12.842 -36.161 1.00 84.25 139 GLU A O 1
ATOM 1105 N N . ILE A 1 140 ? 26.777 -10.907 -35.013 1.00 84.88 140 ILE A N 1
ATOM 1106 C CA . ILE A 1 140 ? 26.020 -10.102 -35.982 1.00 84.88 140 ILE A CA 1
ATOM 1107 C C . ILE A 1 140 ? 26.784 -9.998 -37.308 1.00 84.88 140 ILE A C 1
ATOM 1109 O O . ILE A 1 140 ? 26.215 -10.213 -38.379 1.00 84.88 140 ILE A O 1
ATOM 1113 N N . ALA A 1 141 ? 28.088 -9.713 -37.254 1.00 84.81 141 ALA A N 1
ATOM 1114 C CA . ALA A 1 141 ? 28.931 -9.644 -38.442 1.00 84.81 141 ALA A CA 1
ATOM 1115 C C . ALA A 1 141 ? 28.987 -10.994 -39.171 1.00 84.81 141 ALA A C 1
ATOM 1117 O O . ALA A 1 141 ? 28.892 -11.016 -40.397 1.00 84.81 141 ALA A O 1
ATOM 1118 N N . ALA A 1 142 ? 29.068 -12.111 -38.434 1.00 82.38 142 ALA A N 1
ATOM 1119 C CA . ALA A 1 142 ? 29.073 -13.458 -39.004 1.00 82.38 142 ALA A CA 1
ATOM 1120 C C . ALA A 1 142 ? 27.788 -13.784 -39.783 1.00 82.38 142 ALA A C 1
ATOM 1122 O O . ALA A 1 142 ? 27.848 -14.400 -40.847 1.00 82.38 142 ALA A O 1
ATOM 1123 N N . GLN A 1 143 ? 26.636 -13.317 -39.298 1.00 81.31 143 GLN A N 1
ATOM 1124 C CA . GLN A 1 143 ? 25.343 -13.499 -39.961 1.00 81.31 143 GLN A CA 1
ATOM 1125 C C . GLN A 1 143 ? 25.224 -12.700 -41.274 1.00 81.31 143 GLN A C 1
ATOM 1127 O O . GLN A 1 143 ? 24.501 -13.108 -42.183 1.00 81.31 143 GLN A O 1
ATOM 1132 N N . LYS A 1 144 ? 25.979 -11.604 -41.421 1.00 77.50 144 LYS A N 1
ATOM 1133 C CA . LYS A 1 144 ? 25.940 -10.711 -42.591 1.00 77.50 144 LYS A CA 1
ATOM 1134 C C . LYS A 1 144 ? 26.901 -11.052 -43.732 1.00 77.50 144 LYS A C 1
ATOM 1136 O O . LYS A 1 144 ? 26.881 -10.358 -44.748 1.00 77.50 144 LYS A O 1
ATOM 1141 N N . ILE A 1 145 ? 27.694 -12.122 -43.633 1.00 74.56 145 ILE A N 1
ATOM 1142 C CA . ILE A 1 145 ? 28.737 -12.500 -44.620 1.00 74.56 145 ILE A CA 1
ATOM 1143 C C . ILE A 1 145 ? 28.167 -12.881 -46.017 1.00 74.56 145 ILE A C 1
ATOM 1145 O O . ILE A 1 145 ? 28.902 -13.230 -46.934 1.00 74.56 145 ILE A O 1
ATOM 1149 N N . GLY A 1 146 ? 26.862 -12.744 -46.263 1.00 59.16 146 GLY A N 1
ATOM 1150 C CA . GLY A 1 146 ? 26.195 -13.191 -47.491 1.00 59.16 146 GLY A CA 1
ATOM 1151 C C . GLY A 1 146 ? 26.613 -12.543 -48.824 1.00 59.16 146 GLY A C 1
ATOM 1152 O O . GLY A 1 146 ? 26.131 -13.005 -49.848 1.00 59.16 146 GLY A O 1
ATOM 1153 N N . ASN A 1 147 ? 27.487 -11.525 -48.863 1.00 55.53 147 ASN A N 1
ATOM 1154 C CA . ASN A 1 147 ? 27.804 -10.771 -50.091 1.00 55.53 147 ASN A CA 1
ATOM 1155 C C . ASN A 1 147 ? 29.294 -10.392 -50.231 1.00 55.53 147 ASN A C 1
ATOM 1157 O O . ASN A 1 147 ? 29.619 -9.212 -50.327 1.00 55.53 147 ASN A O 1
ATOM 1161 N N . GLY A 1 148 ? 30.218 -11.358 -50.226 1.00 61.00 148 GLY A N 1
ATOM 1162 C CA . GLY A 1 148 ? 31.607 -11.155 -50.692 1.00 61.00 148 GLY A CA 1
ATOM 1163 C C . GLY A 1 148 ? 32.486 -10.157 -49.915 1.00 61.00 148 GLY A C 1
ATOM 1164 O O . GLY A 1 148 ? 33.645 -9.983 -50.279 1.00 61.00 148 GLY A O 1
ATOM 1165 N N . LYS A 1 149 ? 31.968 -9.523 -48.856 1.00 72.69 149 LYS A N 1
ATOM 1166 C CA . LYS A 1 149 ? 32.711 -8.646 -47.945 1.00 72.69 149 LYS A CA 1
ATOM 1167 C C . LYS A 1 149 ? 33.466 -9.462 -46.904 1.00 72.69 149 LYS A C 1
ATOM 1169 O O . LYS A 1 149 ? 32.967 -10.483 -46.421 1.00 72.69 149 LYS A O 1
ATOM 1174 N N . SER A 1 150 ? 34.649 -8.994 -46.518 1.00 77.56 150 SER A N 1
ATOM 1175 C CA . SER A 1 150 ? 35.393 -9.609 -45.417 1.00 77.56 150 SER A CA 1
ATOM 1176 C C . SER A 1 150 ? 34.734 -9.305 -44.062 1.00 77.56 150 SER A C 1
ATOM 1178 O O . SER A 1 150 ? 34.088 -8.274 -43.879 1.00 77.56 150 SER A O 1
ATOM 1180 N N . VAL A 1 151 ? 34.914 -10.184 -43.068 1.00 80.06 151 VAL A N 1
ATOM 1181 C CA . VAL A 1 151 ? 34.384 -9.974 -41.701 1.00 80.06 151 VAL A CA 1
ATOM 1182 C C . VAL A 1 151 ? 34.873 -8.653 -41.104 1.00 80.06 151 VAL A C 1
ATOM 1184 O O . VAL A 1 151 ? 34.128 -7.982 -40.397 1.00 80.06 151 VAL A O 1
ATOM 1187 N N . ARG A 1 152 ? 36.111 -8.255 -41.426 1.00 80.50 152 ARG A N 1
ATOM 1188 C CA . ARG A 1 152 ? 36.686 -6.976 -40.995 1.00 80.50 152 ARG A CA 1
ATOM 1189 C C . ARG A 1 152 ? 35.953 -5.779 -41.592 1.00 80.50 152 ARG A C 1
ATOM 1191 O O . ARG A 1 152 ? 35.605 -4.882 -40.841 1.00 80.50 152 ARG A O 1
ATOM 1198 N N . GLU A 1 153 ? 35.648 -5.797 -42.889 1.00 81.62 153 GLU A N 1
ATOM 1199 C CA . GLU A 1 153 ? 34.883 -4.718 -43.533 1.00 81.62 153 GLU A CA 1
ATOM 1200 C C . GLU A 1 153 ? 33.501 -4.543 -42.896 1.00 81.62 153 GLU A C 1
ATOM 1202 O O . GLU A 1 153 ? 33.081 -3.424 -42.615 1.00 81.62 153 GLU A O 1
ATOM 1207 N N . VAL A 1 154 ? 32.809 -5.650 -42.612 1.00 84.00 154 VAL A N 1
ATOM 1208 C CA . VAL A 1 154 ? 31.491 -5.609 -41.962 1.00 84.00 154 VAL A CA 1
ATOM 1209 C C . VAL A 1 154 ? 31.598 -5.083 -40.527 1.00 84.00 154 VAL A C 1
ATOM 1211 O O . VAL A 1 154 ? 30.765 -4.283 -40.107 1.00 84.00 154 VAL A O 1
ATOM 1214 N N . LEU A 1 155 ? 32.625 -5.490 -39.775 1.00 85.06 155 LEU A N 1
ATOM 1215 C CA . LEU A 1 155 ? 32.877 -4.979 -38.424 1.00 85.06 155 LEU A CA 1
ATOM 1216 C C . LEU A 1 155 ? 33.173 -3.474 -38.426 1.00 85.06 155 LEU A C 1
ATOM 1218 O O . LEU A 1 155 ? 32.648 -2.752 -37.579 1.00 85.06 155 LEU A O 1
ATOM 1222 N N . ASP A 1 156 ? 33.969 -2.991 -39.377 1.00 85.38 156 ASP A N 1
ATOM 1223 C CA . ASP A 1 156 ? 34.308 -1.572 -39.495 1.00 85.38 156 ASP A CA 1
ATOM 1224 C C . ASP A 1 156 ? 33.083 -0.729 -39.892 1.00 85.38 156 ASP A C 1
ATOM 1226 O O . ASP A 1 156 ? 32.859 0.344 -39.324 1.00 85.38 156 ASP A O 1
ATOM 1230 N N . GLU A 1 157 ? 32.230 -1.227 -40.794 1.00 86.25 157 GLU A N 1
ATOM 1231 C CA . GLU A 1 157 ? 30.942 -0.598 -41.128 1.00 86.25 157 GLU A CA 1
ATOM 1232 C C . GLU A 1 157 ? 30.010 -0.528 -39.906 1.00 86.25 157 GLU A C 1
ATOM 1234 O O . GLU A 1 157 ? 29.419 0.518 -39.619 1.00 86.25 157 GLU A O 1
ATOM 1239 N N . LEU A 1 158 ? 29.904 -1.619 -39.142 1.00 86.88 158 LEU A N 1
ATOM 1240 C CA . LEU A 1 158 ? 29.057 -1.705 -37.950 1.00 86.88 158 LEU A CA 1
ATOM 1241 C C . LEU A 1 158 ? 29.547 -0.800 -36.810 1.00 86.88 158 LEU A C 1
ATOM 1243 O O . LEU A 1 158 ? 28.740 -0.133 -36.158 1.00 86.88 158 LEU A O 1
ATOM 1247 N N . ASN A 1 159 ? 30.859 -0.726 -36.583 1.00 87.44 159 ASN A N 1
ATOM 1248 C CA . ASN A 1 159 ? 31.443 0.124 -35.543 1.00 87.44 159 ASN A CA 1
ATOM 1249 C C . ASN A 1 159 ? 31.218 1.617 -35.814 1.00 87.44 159 ASN A C 1
ATOM 1251 O O . ASN A 1 159 ? 30.903 2.366 -34.883 1.00 87.44 159 ASN A O 1
ATOM 1255 N N . ASN A 1 160 ? 31.311 2.031 -37.081 1.00 89.31 160 ASN A N 1
ATOM 1256 C CA . ASN A 1 160 ? 31.134 3.422 -37.508 1.00 89.31 160 ASN A CA 1
ATOM 1257 C C . ASN A 1 160 ? 29.667 3.818 -37.748 1.00 89.31 160 ASN A C 1
ATOM 1259 O O . ASN A 1 160 ? 29.371 4.984 -38.009 1.00 89.31 160 ASN A O 1
ATOM 1263 N N . SER A 1 161 ? 28.738 2.867 -37.654 1.00 88.75 161 SER A N 1
ATOM 1264 C CA . SER A 1 161 ? 27.317 3.125 -37.868 1.00 88.75 161 SER A CA 1
ATOM 1265 C C . SER A 1 161 ? 26.703 3.995 -36.753 1.00 88.75 161 SER A C 1
ATOM 1267 O O . SER A 1 161 ? 27.083 3.860 -35.585 1.00 88.75 161 SER A O 1
ATOM 1269 N N . PRO A 1 162 ? 25.707 4.848 -37.069 1.00 91.12 162 PRO A N 1
ATOM 1270 C CA . PRO A 1 162 ? 24.910 5.552 -36.067 1.00 91.12 162 PRO A CA 1
ATOM 1271 C C . PRO A 1 162 ? 24.250 4.599 -35.066 1.00 91.12 162 PRO A C 1
ATOM 1273 O O . PRO A 1 162 ? 23.890 3.470 -35.402 1.00 91.12 162 PRO A O 1
ATOM 1276 N N . ASP A 1 163 ? 24.003 5.084 -33.852 1.00 89.38 163 ASP A N 1
ATOM 1277 C CA . ASP A 1 163 ? 23.445 4.285 -32.752 1.00 89.38 163 ASP A CA 1
ATOM 1278 C C . ASP A 1 163 ? 22.120 3.602 -33.095 1.00 89.38 163 ASP A C 1
ATOM 1280 O O . ASP A 1 163 ? 21.889 2.455 -32.721 1.00 89.38 163 ASP A O 1
ATOM 1284 N N . VAL A 1 164 ? 21.262 4.285 -33.854 1.00 89.44 164 VAL A N 1
ATOM 1285 C CA . VAL A 1 164 ? 19.984 3.724 -34.304 1.00 89.44 164 VAL A CA 1
ATOM 1286 C C . VAL A 1 164 ? 20.190 2.516 -35.206 1.00 89.44 164 VAL A C 1
ATOM 1288 O O . VAL A 1 164 ? 19.455 1.537 -35.100 1.00 89.44 164 VAL A O 1
ATOM 1291 N N . ILE A 1 165 ? 21.206 2.568 -36.070 1.00 90.31 165 ILE A N 1
ATOM 1292 C CA . ILE A 1 165 ? 21.543 1.451 -36.949 1.00 90.31 165 ILE A CA 1
ATOM 1293 C C . ILE A 1 165 ? 22.087 0.300 -36.106 1.00 90.31 165 ILE A C 1
ATOM 1295 O O . ILE A 1 165 ? 21.606 -0.814 -36.253 1.00 90.31 165 ILE A O 1
ATOM 1299 N N . LYS A 1 166 ? 22.985 0.558 -35.148 1.00 91.56 166 LYS A N 1
ATOM 1300 C CA . LYS A 1 166 ? 23.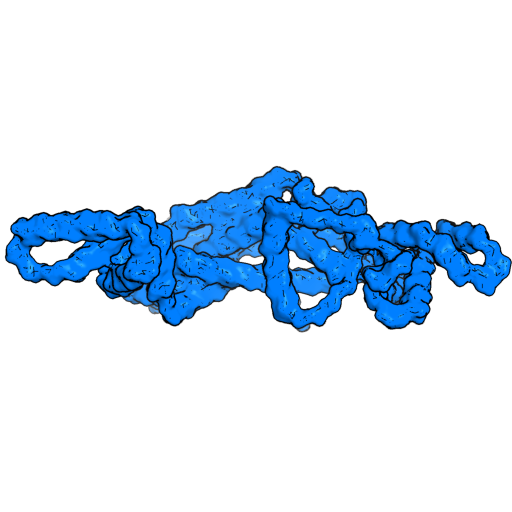486 -0.481 -34.227 1.00 91.56 166 LYS A CA 1
ATOM 1301 C C . LYS A 1 166 ? 22.350 -1.207 -33.499 1.00 91.56 166 LYS A C 1
ATOM 1303 O O . LYS A 1 166 ? 22.305 -2.434 -33.483 1.00 91.56 166 LYS A O 1
ATOM 1308 N N . ILE A 1 167 ? 21.385 -0.456 -32.965 1.00 90.81 167 ILE A N 1
ATOM 1309 C CA . ILE A 1 167 ? 20.202 -1.022 -32.297 1.00 90.81 167 ILE A CA 1
ATOM 1310 C C . ILE A 1 167 ? 19.345 -1.820 -33.283 1.00 90.81 167 ILE A C 1
ATOM 1312 O O . ILE A 1 167 ? 18.903 -2.918 -32.955 1.00 90.81 167 ILE A O 1
ATOM 1316 N N . LYS A 1 168 ? 19.123 -1.304 -34.497 1.00 92.44 168 LYS A N 1
ATOM 1317 C CA . LYS A 1 168 ? 18.394 -2.026 -35.546 1.00 92.44 168 LYS A CA 1
ATOM 1318 C C . LYS A 1 168 ? 19.048 -3.375 -35.845 1.00 92.44 168 LYS A C 1
ATOM 1320 O O . LYS A 1 168 ? 18.355 -4.384 -35.863 1.00 92.44 168 LYS A O 1
ATOM 1325 N N . GLU A 1 169 ? 20.361 -3.391 -36.047 1.00 90.31 169 GLU A N 1
ATOM 1326 C CA . GLU A 1 169 ? 21.115 -4.605 -36.368 1.00 90.31 169 GLU A CA 1
ATOM 1327 C C . GLU A 1 169 ? 21.079 -5.631 -35.233 1.00 90.31 169 GLU A C 1
ATOM 1329 O O . GLU A 1 169 ? 20.907 -6.823 -35.480 1.00 90.31 169 GLU A O 1
ATOM 1334 N N . LEU A 1 170 ? 21.152 -5.170 -33.981 1.00 89.38 170 LEU A N 1
ATOM 1335 C CA . LEU A 1 170 ? 20.949 -6.031 -32.819 1.00 89.38 170 LEU A CA 1
ATOM 1336 C C . LEU A 1 170 ? 19.553 -6.666 -32.820 1.00 89.38 170 LEU A C 1
ATOM 1338 O O . LEU A 1 170 ? 19.412 -7.870 -32.609 1.00 89.38 170 LEU A O 1
ATOM 1342 N N . LEU A 1 171 ? 18.507 -5.865 -33.040 1.00 89.75 171 LEU A N 1
ATOM 1343 C CA . LEU A 1 171 ? 17.138 -6.373 -33.055 1.00 89.75 171 LEU A CA 1
ATOM 1344 C C . LEU A 1 171 ? 16.926 -7.347 -34.221 1.00 89.75 171 LEU A C 1
ATOM 1346 O O . LEU A 1 171 ? 16.341 -8.404 -34.016 1.00 89.75 171 LEU A O 1
ATOM 1350 N N . ASP A 1 172 ? 17.444 -7.063 -35.412 1.00 89.31 172 ASP A N 1
ATOM 1351 C CA . ASP A 1 172 ? 17.329 -7.973 -36.557 1.00 89.31 172 ASP A CA 1
ATOM 1352 C C . ASP A 1 172 ? 18.052 -9.310 -36.306 1.00 89.31 172 ASP A C 1
ATOM 1354 O O . ASP A 1 172 ? 17.538 -10.369 -36.679 1.00 89.31 172 ASP A O 1
ATOM 1358 N N . TYR A 1 173 ? 19.186 -9.292 -35.596 1.00 87.06 173 TYR A N 1
ATOM 1359 C CA . TYR A 1 173 ? 19.858 -10.508 -35.132 1.00 87.06 173 TYR A CA 1
ATOM 1360 C C . TYR A 1 173 ? 18.971 -11.338 -34.193 1.00 87.06 173 TYR A C 1
ATOM 1362 O O . TYR A 1 173 ? 18.813 -12.543 -34.399 1.00 87.06 173 TYR A O 1
ATOM 1370 N N . TYR A 1 174 ? 18.324 -10.705 -33.208 1.00 84.81 174 TYR A N 1
ATOM 1371 C CA . TYR A 1 174 ? 17.364 -11.390 -32.336 1.00 84.81 174 TYR A CA 1
ATOM 1372 C C . TYR A 1 174 ? 16.163 -11.945 -33.115 1.00 84.81 174 TYR A C 1
ATOM 1374 O O . TYR A 1 174 ? 15.734 -13.069 -32.852 1.00 84.81 174 TYR A O 1
ATOM 1382 N N . ALA A 1 175 ? 15.644 -11.208 -34.101 1.00 86.88 175 ALA A N 1
ATOM 1383 C CA . ALA A 1 175 ? 14.542 -11.667 -34.945 1.00 86.88 175 ALA A CA 1
ATOM 1384 C C . ALA A 1 175 ? 14.918 -12.939 -35.722 1.00 86.88 175 ALA A C 1
ATOM 1386 O O . ALA A 1 175 ? 14.164 -13.915 -35.722 1.00 86.88 175 ALA A O 1
ATOM 1387 N N . TRP A 1 176 ? 16.107 -12.950 -36.337 1.00 85.81 176 TRP A N 1
ATOM 1388 C CA . TRP A 1 176 ? 16.661 -14.130 -37.001 1.00 85.81 176 TRP A CA 1
ATOM 1389 C C . TRP A 1 176 ? 16.807 -15.306 -36.028 1.00 85.81 176 TRP A C 1
ATOM 1391 O O . TRP A 1 176 ? 16.372 -16.420 -36.326 1.00 85.81 176 TRP A O 1
ATOM 1401 N N . TYR A 1 177 ? 17.349 -15.049 -34.838 1.00 80.44 177 TYR A N 1
ATOM 1402 C CA . TYR A 1 177 ? 17.580 -16.071 -33.825 1.00 80.44 177 TYR A CA 1
ATOM 1403 C C . TYR A 1 177 ? 16.277 -16.738 -33.348 1.00 80.44 177 TYR A C 1
ATOM 1405 O O . TYR A 1 177 ? 16.193 -17.968 -33.270 1.00 80.44 177 TYR A O 1
ATOM 1413 N N . TYR A 1 178 ? 15.231 -15.945 -33.087 1.00 79.25 178 TYR A N 1
ATOM 1414 C CA . TYR A 1 178 ? 13.911 -16.450 -32.695 1.00 79.25 178 TYR A CA 1
ATOM 1415 C C . TYR A 1 178 ? 13.167 -17.151 -33.836 1.00 79.25 178 TYR A C 1
ATOM 1417 O O . TYR A 1 178 ? 12.371 -18.054 -33.574 1.00 79.25 178 TYR A O 1
ATOM 1425 N N . ALA A 1 179 ? 13.415 -16.768 -35.091 1.00 82.38 179 ALA A N 1
ATOM 1426 C CA . ALA A 1 179 ? 12.867 -17.462 -36.255 1.00 82.38 179 ALA A CA 1
ATOM 1427 C C . ALA A 1 179 ? 13.505 -18.848 -36.448 1.00 82.38 179 ALA A C 1
ATOM 1429 O O . ALA A 1 179 ? 12.804 -19.804 -36.775 1.00 82.38 179 ALA A O 1
ATOM 1430 N N . ALA A 1 180 ? 14.811 -18.971 -36.192 1.00 81.56 180 ALA A N 1
ATOM 1431 C CA . ALA A 1 180 ? 15.525 -20.246 -36.243 1.00 81.56 180 ALA A CA 1
ATOM 1432 C C . ALA A 1 180 ? 15.115 -21.217 -35.115 1.00 81.56 180 ALA A C 1
ATOM 1434 O O . ALA A 1 180 ? 15.271 -22.426 -35.268 1.00 81.56 180 ALA A O 1
ATOM 1435 N N . ASN A 1 181 ? 14.557 -20.707 -34.007 1.00 77.88 181 ASN A N 1
ATOM 1436 C CA . ASN A 1 181 ? 14.194 -21.493 -32.824 1.00 77.88 181 ASN A CA 1
ATOM 1437 C C . ASN A 1 181 ? 12.735 -21.234 -32.370 1.00 77.88 181 ASN A C 1
ATOM 1439 O O . ASN A 1 181 ? 12.499 -20.597 -31.340 1.00 77.88 181 ASN A O 1
ATOM 1443 N N . PRO A 1 182 ? 11.721 -21.737 -33.102 1.00 71.81 182 PRO A N 1
ATOM 1444 C CA . PRO A 1 182 ? 10.317 -21.354 -32.906 1.00 71.81 182 PRO A CA 1
ATOM 1445 C C . PRO A 1 182 ? 9.689 -21.828 -31.584 1.00 71.81 182 PRO A C 1
ATOM 1447 O O . PRO A 1 182 ? 8.703 -21.239 -31.140 1.00 71.81 182 PRO A O 1
ATOM 1450 N N . GLY A 1 183 ? 10.244 -22.867 -30.948 1.00 67.75 183 GLY A N 1
ATOM 1451 C CA . GLY A 1 183 ? 9.753 -23.412 -29.675 1.00 67.75 183 GLY A CA 1
ATOM 1452 C C . GLY A 1 183 ? 10.112 -22.584 -28.438 1.00 67.75 183 GLY A C 1
ATOM 1453 O O . GLY A 1 183 ? 9.641 -22.903 -27.352 1.00 67.75 183 GLY A O 1
ATOM 1454 N N . ILE A 1 184 ? 10.922 -21.536 -28.598 1.00 65.50 184 ILE A N 1
ATOM 1455 C CA . ILE A 1 184 ? 11.567 -20.823 -27.494 1.00 65.50 184 ILE A CA 1
ATOM 1456 C C . ILE A 1 184 ? 10.865 -19.493 -27.250 1.00 65.50 184 ILE A C 1
ATOM 1458 O O . ILE A 1 184 ? 10.658 -18.696 -28.176 1.00 65.50 184 ILE A O 1
ATOM 1462 N N . LYS A 1 185 ? 10.485 -19.254 -25.993 1.00 61.12 185 LYS A N 1
ATOM 1463 C CA . LYS A 1 185 ? 9.777 -18.028 -25.591 1.00 61.12 185 LYS A CA 1
ATOM 1464 C C . LYS A 1 185 ? 10.590 -17.143 -24.655 1.00 61.12 185 LYS A C 1
ATOM 1466 O O . LYS A 1 185 ? 10.383 -15.929 -24.673 1.00 61.12 185 LYS A O 1
ATOM 1471 N N . THR A 1 186 ? 11.508 -1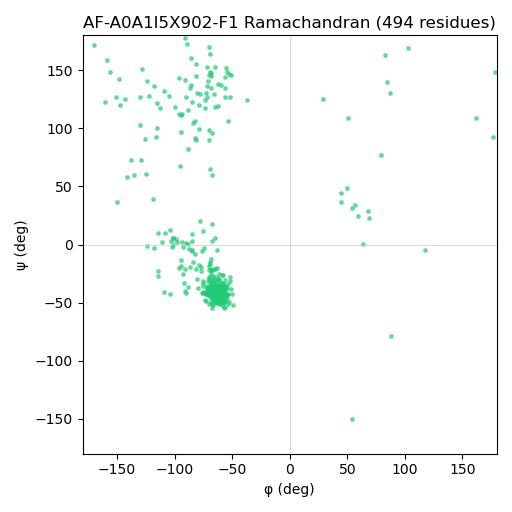7.726 -23.885 1.00 58.25 186 THR A N 1
ATOM 1472 C CA . THR A 1 186 ? 12.344 -17.013 -22.908 1.00 58.25 186 THR A CA 1
ATOM 1473 C C . THR A 1 186 ? 13.828 -17.333 -23.101 1.00 58.25 186 THR A C 1
ATOM 1475 O O . THR A 1 186 ? 14.178 -18.424 -23.549 1.00 58.25 186 THR A O 1
ATOM 1478 N N . TYR A 1 187 ? 14.728 -16.400 -22.761 1.00 55.84 187 TYR A N 1
ATOM 1479 C CA . TYR A 1 187 ? 16.181 -16.630 -22.902 1.00 55.84 187 TYR A CA 1
ATOM 1480 C C . TYR A 1 187 ? 16.718 -17.736 -21.961 1.00 55.84 187 TYR A C 1
ATOM 1482 O O . TYR A 1 187 ? 17.763 -18.319 -22.243 1.00 55.84 187 TYR A O 1
ATOM 1490 N N . ASN A 1 188 ? 16.006 -18.054 -20.867 1.00 54.09 188 ASN A N 1
ATOM 1491 C CA . ASN A 1 188 ? 16.396 -19.078 -19.880 1.00 54.09 188 ASN A CA 1
ATOM 1492 C C . ASN A 1 188 ? 16.337 -20.521 -20.426 1.00 54.09 188 ASN A C 1
ATOM 1494 O O . ASN A 1 188 ? 16.827 -21.444 -19.781 1.00 54.09 188 ASN A O 1
ATOM 1498 N N . GLU A 1 189 ? 15.723 -20.732 -21.592 1.00 56.06 189 GLU A N 1
ATOM 1499 C CA . GLU A 1 189 ? 15.511 -22.052 -22.202 1.00 56.06 189 GLU A CA 1
ATOM 1500 C C . GLU A 1 189 ? 16.679 -22.506 -23.110 1.00 56.06 189 GLU A C 1
ATOM 1502 O O . GLU A 1 189 ? 16.619 -23.601 -23.670 1.00 56.06 189 GLU A O 1
ATOM 1507 N N . LEU A 1 190 ? 17.753 -21.709 -23.256 1.00 51.78 190 LEU A N 1
ATOM 1508 C CA . LEU A 1 190 ? 18.851 -21.965 -24.206 1.00 51.78 190 LEU A CA 1
ATOM 1509 C C . LEU A 1 190 ? 20.248 -22.085 -23.579 1.00 51.78 190 LEU A C 1
ATOM 1511 O O . LEU A 1 190 ? 20.733 -21.134 -22.963 1.00 51.78 190 LEU A O 1
ATOM 1515 N N . PRO A 1 191 ? 20.992 -23.171 -23.864 1.00 47.44 191 PRO A N 1
ATOM 1516 C CA . PRO A 1 191 ? 22.437 -23.194 -23.678 1.00 47.44 191 PRO A CA 1
ATOM 1517 C C . PRO A 1 191 ? 23.121 -22.360 -24.779 1.00 47.44 191 PRO A C 1
ATOM 1519 O O . PRO A 1 191 ? 23.031 -22.688 -25.959 1.00 47.44 191 PRO A O 1
ATOM 1522 N N . GLY A 1 192 ? 23.817 -21.281 -24.399 1.00 51.53 192 GLY A N 1
ATOM 1523 C CA . GLY A 1 192 ? 24.683 -20.503 -25.305 1.00 51.53 192 GLY A CA 1
ATOM 1524 C C . GLY A 1 192 ? 24.290 -19.042 -25.548 1.00 51.53 192 GLY A C 1
ATOM 1525 O O . GLY A 1 192 ? 25.065 -18.316 -26.163 1.00 51.53 192 GLY A O 1
ATOM 1526 N N . LEU A 1 193 ? 23.153 -18.569 -25.020 1.00 55.69 193 LEU A N 1
ATOM 1527 C CA . LEU A 1 193 ? 22.769 -17.149 -25.065 1.00 55.69 193 LEU A CA 1
ATOM 1528 C C . LEU A 1 193 ? 22.478 -16.582 -23.657 1.00 55.69 193 LEU A C 1
ATOM 1530 O O . LEU A 1 193 ? 21.371 -16.115 -23.394 1.00 55.69 193 LEU A O 1
ATOM 1534 N N . PRO A 1 194 ? 23.456 -16.588 -22.730 1.00 49.34 194 PRO A N 1
ATOM 1535 C CA . PRO A 1 194 ? 23.222 -16.359 -21.296 1.00 49.34 194 PRO A CA 1
ATOM 1536 C C . PRO A 1 194 ? 22.772 -14.932 -20.912 1.00 49.34 194 PRO A C 1
ATOM 1538 O O . PRO A 1 194 ? 22.661 -14.632 -19.728 1.00 49.34 194 PRO A O 1
ATOM 1541 N N . ARG A 1 195 ? 22.568 -14.017 -21.875 1.00 57.34 195 ARG A N 1
ATOM 1542 C CA . ARG A 1 195 ? 22.283 -12.583 -21.645 1.00 57.34 195 ARG A CA 1
ATOM 1543 C C . ARG A 1 195 ? 21.411 -11.950 -22.747 1.00 57.34 195 ARG A C 1
ATOM 1545 O O . ARG A 1 195 ? 21.673 -10.831 -23.161 1.00 57.34 195 ARG A O 1
ATOM 1552 N N . GLY A 1 196 ? 20.440 -12.690 -23.288 1.00 59.84 196 GLY A N 1
ATOM 1553 C CA . GLY A 1 196 ? 19.627 -12.240 -24.429 1.00 59.84 196 GLY A CA 1
ATOM 1554 C C . GLY A 1 196 ? 18.394 -11.395 -24.075 1.00 59.84 196 GLY A C 1
ATOM 1555 O O . GLY A 1 196 ? 17.880 -11.443 -22.959 1.00 59.84 196 GLY A O 1
ATOM 1556 N N . LEU A 1 197 ? 17.885 -10.651 -25.059 1.00 70.94 197 LEU A N 1
ATOM 1557 C CA . LEU A 1 197 ? 16.628 -9.898 -25.003 1.00 70.94 197 LEU A CA 1
ATOM 1558 C C . LEU A 1 197 ? 15.421 -10.824 -25.220 1.00 70.94 197 LEU A C 1
ATOM 1560 O O . LEU A 1 197 ? 15.333 -11.411 -26.295 1.00 70.94 197 LEU A O 1
ATOM 1564 N N . ASP A 1 198 ? 14.484 -10.939 -24.263 1.00 73.69 198 ASP A N 1
ATOM 1565 C CA . ASP A 1 198 ? 13.283 -11.792 -24.414 1.00 73.69 198 ASP A CA 1
ATOM 1566 C C . ASP A 1 198 ? 12.482 -11.462 -25.684 1.00 73.69 198 ASP A C 1
ATOM 1568 O O . ASP A 1 198 ? 12.384 -10.305 -26.104 1.00 73.69 198 ASP A O 1
ATOM 1572 N N . LYS A 1 199 ? 11.837 -12.485 -26.260 1.00 77.00 199 LYS A N 1
ATOM 1573 C CA . LYS A 1 199 ? 11.113 -12.406 -27.539 1.00 77.00 199 LYS A CA 1
ATOM 1574 C C . LYS A 1 199 ? 10.063 -11.292 -27.590 1.00 77.00 199 LYS A C 1
ATOM 1576 O O . LYS A 1 199 ? 9.959 -10.584 -28.590 1.00 77.00 199 LYS A O 1
ATOM 1581 N N . GLU A 1 200 ? 9.288 -11.121 -26.522 1.00 77.56 200 GLU A N 1
ATOM 1582 C CA . GLU A 1 200 ? 8.255 -10.078 -26.447 1.00 77.56 200 GLU A CA 1
ATOM 1583 C C . GLU A 1 200 ? 8.858 -8.673 -26.382 1.00 77.56 200 GLU A C 1
ATOM 1585 O O . GLU A 1 200 ? 8.411 -7.778 -27.098 1.00 77.56 200 GLU A O 1
ATOM 1590 N N . ILE A 1 201 ? 9.911 -8.487 -25.582 1.00 82.75 201 ILE A N 1
ATOM 1591 C CA . ILE A 1 201 ? 10.603 -7.199 -25.449 1.00 82.75 201 ILE A CA 1
ATOM 1592 C C . ILE A 1 201 ? 11.238 -6.824 -26.783 1.00 82.75 201 ILE A C 1
ATOM 1594 O O . ILE A 1 201 ? 11.098 -5.692 -27.236 1.00 82.75 201 ILE A O 1
ATOM 1598 N N . HIS A 1 202 ? 11.886 -7.788 -27.439 1.00 83.81 202 HIS A N 1
ATOM 1599 C CA . HIS A 1 202 ? 12.413 -7.628 -28.785 1.00 83.81 202 HIS A CA 1
ATOM 1600 C C . HIS A 1 202 ? 11.333 -7.129 -29.753 1.00 83.81 202 HIS A C 1
ATOM 1602 O O . HIS A 1 202 ? 11.540 -6.119 -30.427 1.00 83.81 202 HIS A O 1
ATOM 1608 N N . CYS A 1 203 ? 10.157 -7.763 -29.762 1.00 84.56 203 CYS A N 1
ATOM 1609 C CA . CYS A 1 203 ? 9.044 -7.347 -30.612 1.00 84.56 203 CYS A CA 1
ATOM 1610 C C . CYS A 1 203 ? 8.555 -5.923 -30.288 1.00 84.56 203 CYS A C 1
ATOM 1612 O O . CYS A 1 203 ? 8.263 -5.147 -31.201 1.00 84.56 203 CYS A O 1
ATOM 1614 N N . ILE A 1 204 ? 8.475 -5.559 -29.004 1.00 88.88 204 ILE A N 1
ATOM 1615 C CA . ILE A 1 204 ? 8.068 -4.218 -28.557 1.00 88.88 204 ILE A CA 1
ATOM 1616 C C . ILE A 1 204 ? 9.096 -3.166 -28.998 1.00 88.88 204 ILE A C 1
ATOM 1618 O O . ILE A 1 204 ? 8.728 -2.141 -29.575 1.00 88.88 204 ILE A O 1
ATOM 1622 N N . LEU A 1 205 ? 10.388 -3.420 -28.785 1.00 90.75 205 LEU A N 1
ATOM 1623 C CA . LEU A 1 205 ? 11.459 -2.510 -29.189 1.00 90.75 205 LEU A CA 1
ATOM 1624 C C . LEU A 1 205 ? 11.522 -2.357 -30.711 1.00 90.75 205 LEU A C 1
ATOM 1626 O O . LEU A 1 205 ? 11.636 -1.235 -31.202 1.00 90.75 205 LEU A O 1
ATOM 1630 N N . GLN A 1 206 ? 11.364 -3.450 -31.462 1.00 91.00 206 GLN A N 1
ATOM 1631 C CA . GLN A 1 206 ? 11.324 -3.416 -32.924 1.00 91.00 206 GLN A CA 1
ATOM 1632 C C . GLN A 1 206 ? 10.108 -2.630 -33.436 1.00 91.00 206 GLN A C 1
ATOM 1634 O O . GLN A 1 206 ? 10.226 -1.853 -34.386 1.00 91.00 206 GLN A O 1
ATOM 1639 N N . LEU A 1 207 ? 8.950 -2.764 -32.779 1.00 91.81 207 LEU A N 1
ATOM 1640 C CA . LEU A 1 207 ? 7.761 -1.969 -33.081 1.00 91.81 207 LEU A CA 1
ATOM 1641 C C . LEU A 1 207 ? 8.017 -0.472 -32.860 1.00 91.81 207 LEU A C 1
ATOM 1643 O O . LEU A 1 207 ? 7.712 0.331 -33.744 1.00 91.81 207 LEU A O 1
ATOM 1647 N N . HIS A 1 208 ? 8.582 -0.088 -31.713 1.00 93.12 208 HIS A N 1
ATOM 1648 C CA . HIS A 1 208 ? 8.892 1.314 -31.420 1.00 93.12 208 HIS A CA 1
ATOM 1649 C C . HIS A 1 208 ? 9.939 1.891 -32.375 1.00 93.12 208 HIS A C 1
ATOM 1651 O O . HIS A 1 208 ? 9.777 3.030 -32.810 1.00 93.12 208 HIS A O 1
ATOM 1657 N N . LEU A 1 209 ? 10.948 1.102 -32.750 1.00 92.94 209 LEU A N 1
ATOM 1658 C CA . LEU A 1 209 ? 11.992 1.497 -33.693 1.00 92.94 209 LEU A CA 1
ATOM 1659 C C . LEU A 1 209 ? 11.447 1.714 -35.110 1.00 92.94 209 LEU A C 1
ATOM 1661 O O . LEU A 1 209 ? 11.761 2.703 -35.769 1.00 92.94 209 LEU A O 1
ATOM 1665 N N . ARG A 1 210 ? 10.580 0.816 -35.585 1.00 91.94 210 ARG A N 1
ATOM 1666 C CA . ARG A 1 210 ? 9.921 0.981 -36.886 1.00 91.94 210 ARG A CA 1
ATOM 1667 C C . ARG A 1 210 ? 8.994 2.196 -36.885 1.00 91.94 210 ARG A C 1
ATOM 1669 O O . ARG A 1 210 ? 8.987 2.971 -37.836 1.00 91.94 210 ARG A O 1
ATOM 1676 N N . ASN A 1 211 ? 8.236 2.385 -35.806 1.00 92.75 211 ASN A N 1
ATOM 1677 C CA . ASN A 1 211 ? 7.309 3.507 -35.663 1.00 92.75 211 ASN A CA 1
ATOM 1678 C C . ASN A 1 211 ? 8.016 4.859 -35.492 1.00 92.75 211 ASN A C 1
ATOM 1680 O O . ASN A 1 211 ? 7.384 5.894 -35.696 1.00 92.75 211 ASN A O 1
ATOM 1684 N N . SER A 1 212 ? 9.295 4.872 -35.110 1.00 92.50 212 SER A N 1
ATOM 1685 C CA . SER A 1 212 ? 10.111 6.087 -35.082 1.00 92.50 212 SER A CA 1
ATOM 1686 C C . SER A 1 212 ? 10.754 6.414 -36.428 1.00 92.50 212 SER A C 1
ATOM 1688 O O . SER A 1 212 ? 11.517 7.372 -36.502 1.00 92.50 212 SER A O 1
ATOM 1690 N N . LEU A 1 213 ? 10.474 5.632 -37.481 1.00 90.00 213 LEU A N 1
ATOM 1691 C CA . LEU A 1 213 ? 11.101 5.759 -38.801 1.00 90.00 213 LEU A CA 1
ATOM 1692 C C . LEU A 1 213 ? 12.636 5.729 -38.729 1.00 90.00 213 LEU A C 1
ATOM 1694 O O . LEU A 1 213 ? 13.306 6.366 -39.536 1.00 90.00 213 LEU A O 1
ATOM 1698 N N . PHE A 1 214 ? 13.186 4.992 -37.757 1.00 89.31 214 PHE A N 1
ATOM 1699 C CA . PHE A 1 214 ? 14.626 4.923 -37.499 1.00 89.31 214 PHE A CA 1
ATOM 1700 C C . PHE A 1 214 ? 15.276 6.284 -37.168 1.00 89.31 214 PHE A C 1
ATOM 1702 O O . PHE A 1 214 ? 16.484 6.447 -37.329 1.00 89.31 214 PHE A O 1
ATOM 1709 N N . ASP A 1 215 ? 14.506 7.250 -36.654 1.00 92.19 215 ASP A N 1
ATOM 1710 C CA . ASP A 1 215 ? 15.053 8.448 -36.010 1.00 92.19 215 ASP A CA 1
ATOM 1711 C C . ASP A 1 215 ? 15.338 8.190 -34.520 1.00 92.19 215 ASP A C 1
ATOM 1713 O O . ASP A 1 215 ? 14.503 7.629 -33.800 1.00 92.19 215 ASP A O 1
ATOM 1717 N N . PHE A 1 216 ? 16.516 8.616 -34.048 1.00 90.19 216 PHE A N 1
ATOM 1718 C CA . PHE A 1 216 ? 16.975 8.375 -32.675 1.00 90.19 216 PHE A CA 1
ATOM 1719 C C . PHE A 1 216 ? 16.117 9.116 -31.652 1.00 90.19 216 PHE A C 1
ATOM 1721 O O . PHE A 1 216 ? 15.703 8.546 -30.644 1.00 90.19 216 PHE A O 1
ATOM 1728 N N . ASN A 1 217 ? 15.822 10.389 -31.922 1.00 93.25 217 ASN A N 1
ATOM 1729 C CA . ASN A 1 217 ? 15.092 11.239 -30.988 1.00 93.25 217 ASN A CA 1
ATOM 1730 C C . ASN A 1 217 ? 13.632 10.793 -30.873 1.00 93.25 217 ASN A C 1
ATOM 1732 O O . ASN A 1 217 ? 13.085 10.707 -29.770 1.00 93.25 217 ASN A O 1
ATOM 1736 N N . ALA A 1 218 ? 13.007 10.464 -32.004 1.00 93.25 218 ALA A N 1
ATOM 1737 C CA . ALA A 1 218 ? 11.674 9.886 -32.033 1.00 93.25 218 ALA A CA 1
ATOM 1738 C C . ALA A 1 218 ? 11.632 8.513 -31.345 1.00 93.25 218 ALA A C 1
ATOM 1740 O O . ALA A 1 218 ? 10.689 8.251 -30.596 1.00 93.25 218 ALA A O 1
ATOM 1741 N N . PHE A 1 219 ? 12.645 7.658 -31.540 1.00 94.00 219 PHE A N 1
ATOM 1742 C CA . PHE A 1 219 ? 12.739 6.367 -30.852 1.00 94.00 219 PHE A CA 1
ATOM 1743 C C . PHE A 1 219 ? 12.812 6.557 -29.338 1.00 94.00 219 PHE A C 1
ATOM 1745 O O . PHE A 1 219 ? 12.005 5.979 -28.612 1.00 94.00 219 PHE A O 1
ATOM 1752 N N . ASN A 1 220 ? 13.697 7.443 -28.870 1.00 94.00 220 ASN A N 1
ATOM 1753 C CA . ASN A 1 220 ? 13.845 7.755 -27.452 1.00 94.00 220 ASN A CA 1
ATOM 1754 C C . ASN A 1 220 ? 12.513 8.217 -26.832 1.00 94.00 220 ASN A C 1
ATOM 1756 O O . ASN A 1 220 ? 12.049 7.637 -25.853 1.00 94.00 220 ASN A O 1
ATOM 1760 N N . LYS A 1 221 ? 11.809 9.160 -27.477 1.00 94.94 221 LYS A N 1
ATOM 1761 C CA . LYS A 1 221 ? 10.475 9.609 -27.029 1.00 94.94 221 LYS A CA 1
ATOM 1762 C C . LYS A 1 221 ? 9.437 8.484 -26.979 1.00 94.94 221 LYS A C 1
ATOM 1764 O O . LYS A 1 221 ? 8.558 8.496 -26.119 1.00 94.94 221 LYS A O 1
ATOM 1769 N N . LYS A 1 222 ? 9.493 7.513 -27.895 1.00 94.44 222 LYS A N 1
ATOM 1770 C CA . LYS A 1 222 ? 8.580 6.358 -27.879 1.00 94.44 222 LYS A CA 1
ATOM 1771 C C . LYS A 1 222 ? 8.872 5.418 -26.711 1.00 94.44 222 LYS A C 1
ATOM 1773 O O . LYS A 1 222 ? 7.921 4.926 -26.109 1.00 94.44 222 LYS A O 1
ATOM 1778 N N . ILE A 1 223 ? 10.142 5.211 -26.367 1.00 94.12 223 ILE A N 1
ATOM 1779 C CA . ILE A 1 223 ? 10.542 4.441 -25.182 1.00 94.12 223 ILE A CA 1
ATOM 1780 C C . ILE A 1 223 ? 10.109 5.153 -23.894 1.00 94.12 223 ILE A C 1
ATOM 1782 O O . ILE A 1 223 ? 9.564 4.508 -22.999 1.00 94.12 223 ILE A O 1
ATOM 1786 N N . GLU A 1 224 ? 10.267 6.477 -23.821 1.00 94.38 224 GLU A N 1
ATOM 1787 C CA . GLU A 1 224 ? 9.751 7.284 -22.708 1.00 94.38 224 GLU A CA 1
ATOM 1788 C C . GLU A 1 224 ? 8.225 7.146 -22.565 1.00 94.38 224 GLU A C 1
ATOM 1790 O O . GLU A 1 224 ? 7.718 6.934 -21.463 1.00 94.38 224 GLU A O 1
ATOM 1795 N N . GLY A 1 225 ? 7.488 7.202 -23.680 1.00 94.44 225 GLY A N 1
ATOM 1796 C CA . GLY A 1 225 ? 6.041 6.977 -23.698 1.00 94.44 225 GLY A CA 1
ATOM 1797 C C . GLY A 1 225 ? 5.652 5.577 -23.215 1.00 94.44 225 GLY A C 1
ATOM 1798 O O . GLY A 1 225 ? 4.806 5.440 -22.336 1.00 94.44 225 GLY A O 1
ATOM 1799 N N . TRP A 1 226 ? 6.328 4.537 -23.713 1.00 92.12 226 TRP A N 1
ATOM 1800 C CA . TRP A 1 226 ? 6.102 3.152 -23.285 1.00 92.12 226 TRP A CA 1
ATOM 1801 C C . TRP A 1 226 ? 6.341 2.947 -21.782 1.00 92.12 226 TRP A C 1
ATOM 1803 O O . TRP A 1 226 ? 5.599 2.213 -21.113 1.00 92.12 226 TRP A O 1
ATOM 1813 N N . TYR A 1 227 ? 7.357 3.618 -21.238 1.00 90.94 227 TYR A N 1
ATOM 1814 C CA . TYR A 1 227 ? 7.618 3.643 -19.807 1.00 90.94 227 TYR A CA 1
ATOM 1815 C C . TYR A 1 227 ? 6.469 4.293 -19.032 1.00 90.94 227 TYR A C 1
ATOM 1817 O O . TYR A 1 227 ? 5.961 3.676 -18.096 1.00 90.94 227 TYR A O 1
ATOM 1825 N N . ASN A 1 228 ? 6.019 5.483 -19.441 1.00 91.56 228 ASN A N 1
ATOM 1826 C CA . ASN A 1 228 ? 4.919 6.195 -18.783 1.00 91.56 228 ASN A CA 1
ATOM 1827 C C . ASN A 1 228 ? 3.629 5.364 -18.773 1.00 91.56 228 ASN A C 1
ATOM 1829 O O . ASN A 1 228 ? 3.076 5.122 -17.702 1.00 91.56 228 ASN A O 1
ATOM 1833 N N . ASP A 1 229 ? 3.234 4.802 -19.920 1.00 89.38 229 ASP A N 1
ATOM 1834 C CA . ASP A 1 229 ? 2.054 3.933 -20.028 1.00 89.38 229 ASP A CA 1
ATOM 1835 C C . ASP A 1 229 ? 2.146 2.724 -19.083 1.00 89.38 229 ASP A C 1
ATOM 1837 O O . ASP A 1 229 ? 1.163 2.248 -18.503 1.00 89.38 229 ASP A O 1
ATOM 1841 N N . THR A 1 230 ? 3.355 2.182 -18.926 1.00 85.56 230 THR A N 1
ATOM 1842 C CA . THR A 1 230 ? 3.593 1.066 -18.015 1.00 85.56 230 THR A CA 1
ATOM 1843 C C . THR A 1 230 ? 3.541 1.513 -16.558 1.00 85.56 230 THR A C 1
ATOM 1845 O O . THR A 1 230 ? 2.931 0.816 -15.742 1.00 85.56 230 THR A O 1
ATOM 1848 N N . MET A 1 231 ? 4.101 2.675 -16.227 1.00 83.81 231 MET A N 1
ATOM 1849 C CA . MET A 1 231 ? 4.053 3.241 -14.880 1.00 83.81 231 MET A CA 1
ATOM 1850 C C . MET A 1 231 ? 2.639 3.635 -14.455 1.00 83.81 231 MET A C 1
ATOM 1852 O O . MET A 1 231 ? 2.294 3.419 -13.291 1.00 83.81 231 MET A O 1
ATOM 1856 N N . ASP A 1 232 ? 1.780 4.078 -15.370 1.00 84.75 232 ASP A N 1
ATOM 1857 C CA . ASP A 1 232 ? 0.366 4.343 -15.084 1.00 84.75 232 ASP A CA 1
ATOM 1858 C C . ASP A 1 232 ? -0.374 3.058 -14.691 1.00 84.75 232 ASP A C 1
ATOM 1860 O O . ASP A 1 232 ? -1.041 2.984 -13.648 1.00 84.75 232 ASP A O 1
ATOM 1864 N N . ARG A 1 233 ? -0.170 1.976 -15.456 1.00 81.38 233 ARG A N 1
ATOM 1865 C CA . ARG A 1 233 ? -0.728 0.648 -15.136 1.00 81.38 233 ARG A CA 1
ATOM 1866 C C . ARG A 1 233 ? -0.205 0.107 -13.803 1.00 81.38 233 ARG A C 1
ATOM 1868 O O . ARG A 1 233 ? -0.967 -0.456 -13.009 1.00 81.38 233 ARG A O 1
ATOM 1875 N N . VAL A 1 234 ? 1.091 0.269 -13.540 1.00 78.19 234 VAL A N 1
ATOM 1876 C CA . VAL A 1 234 ? 1.752 -0.183 -12.303 1.00 78.19 234 VAL A CA 1
ATOM 1877 C C . VAL A 1 234 ? 1.255 0.608 -11.096 1.00 78.19 234 VAL A C 1
ATOM 1879 O O . VAL A 1 234 ? 0.979 0.014 -10.051 1.00 78.19 234 VAL A O 1
ATOM 1882 N N . SER A 1 235 ? 1.065 1.918 -11.246 1.00 79.00 235 SER A N 1
ATOM 1883 C CA . SER A 1 235 ? 0.521 2.800 -10.210 1.00 79.00 235 SER A CA 1
ATOM 1884 C C . SER A 1 235 ? -0.913 2.416 -9.841 1.00 79.00 235 SER A C 1
ATOM 1886 O O . SER A 1 235 ? -1.264 2.367 -8.659 1.00 79.00 235 SER A O 1
ATOM 1888 N N . GLY A 1 236 ? -1.735 2.039 -10.827 1.00 78.12 236 GLY A N 1
ATOM 1889 C CA . GLY A 1 236 ? -3.070 1.487 -10.582 1.00 78.12 236 GLY A CA 1
ATOM 1890 C C . GLY A 1 236 ? -3.037 0.184 -9.773 1.00 78.12 236 GLY A C 1
ATOM 1891 O O . GLY A 1 236 ? -3.766 0.034 -8.786 1.00 78.12 236 GLY A O 1
ATOM 1892 N N . TRP A 1 237 ? -2.150 -0.751 -10.137 1.00 75.25 237 TRP A N 1
ATOM 1893 C CA . TRP A 1 237 ? -1.964 -2.000 -9.386 1.00 75.25 237 TRP A CA 1
ATOM 1894 C C . TRP A 1 237 ? -1.473 -1.741 -7.953 1.00 75.25 237 TRP A C 1
ATOM 1896 O O . TRP A 1 237 ? -1.982 -2.364 -7.018 1.00 75.25 237 TRP A O 1
ATOM 1906 N N . TYR A 1 238 ? -0.566 -0.773 -7.767 1.00 74.44 238 TYR A N 1
ATOM 1907 C CA . TYR A 1 238 ? -0.089 -0.345 -6.451 1.00 74.44 238 TYR A CA 1
ATOM 1908 C C . TYR A 1 238 ? -1.225 0.150 -5.573 1.00 74.44 238 TYR A C 1
ATOM 1910 O O . TYR A 1 238 ? -1.410 -0.344 -4.465 1.00 74.44 238 TYR A O 1
ATOM 1918 N N . LYS A 1 239 ? -2.034 1.078 -6.091 1.00 78.81 239 LYS A N 1
ATOM 1919 C CA . LYS A 1 239 ? -3.164 1.637 -5.353 1.00 78.81 239 LYS A CA 1
ATOM 1920 C C . LYS A 1 239 ? -4.096 0.531 -4.858 1.00 78.81 239 LYS A C 1
ATOM 1922 O O . LYS A 1 239 ? -4.490 0.545 -3.695 1.00 78.81 239 LYS A O 1
ATOM 1927 N N . ARG A 1 240 ? -4.391 -0.469 -5.697 1.00 80.31 240 ARG A N 1
ATOM 1928 C CA . ARG A 1 240 ? -5.220 -1.623 -5.311 1.00 80.31 240 ARG A CA 1
ATOM 1929 C C . ARG A 1 240 ? -4.556 -2.494 -4.242 1.00 80.31 240 ARG A C 1
ATOM 1931 O O . ARG A 1 240 ? -5.223 -2.905 -3.295 1.00 80.31 240 ARG A O 1
ATOM 1938 N N . GLN A 1 241 ? -3.258 -2.754 -4.374 1.00 77.50 241 GLN A N 1
ATOM 1939 C CA . GLN A 1 241 ? -2.490 -3.508 -3.385 1.00 77.50 241 GLN A CA 1
ATOM 1940 C C . GLN A 1 241 ? -2.472 -2.792 -2.026 1.00 77.50 241 GLN A C 1
ATOM 1942 O O . GLN A 1 241 ? -2.749 -3.412 -1.003 1.00 77.50 241 GLN A O 1
ATOM 1947 N N . THR A 1 242 ? -2.203 -1.485 -2.005 1.00 79.56 242 THR A N 1
ATOM 1948 C CA . THR A 1 242 ? -2.203 -0.669 -0.783 1.00 79.56 242 THR A CA 1
ATOM 1949 C C . THR A 1 242 ? -3.576 -0.642 -0.121 1.00 79.56 242 THR A C 1
ATOM 1951 O O . THR A 1 242 ? -3.660 -0.778 1.093 1.00 79.56 242 THR A O 1
ATOM 1954 N N . GLN A 1 243 ? -4.658 -0.526 -0.896 1.00 84.12 243 GLN A N 1
ATOM 1955 C CA . GLN A 1 243 ? -6.027 -0.582 -0.367 1.00 84.12 243 GLN A CA 1
ATOM 1956 C C . GLN A 1 243 ? -6.319 -1.926 0.313 1.00 84.12 243 GLN A C 1
ATOM 1958 O O . GLN A 1 243 ? -6.860 -1.960 1.415 1.00 84.12 243 GLN A O 1
ATOM 1963 N N . PHE A 1 244 ? -5.884 -3.042 -0.277 1.00 84.69 244 PHE A N 1
ATOM 1964 C CA . PHE A 1 244 ? -6.020 -4.349 0.366 1.00 84.69 244 PHE A CA 1
ATOM 1965 C C . PHE A 1 244 ? -5.174 -4.471 1.642 1.00 84.69 244 PHE A C 1
ATOM 1967 O O . PHE A 1 244 ? -5.658 -4.985 2.649 1.00 84.69 244 PHE A O 1
ATOM 1974 N N . ILE A 1 245 ? -3.938 -3.959 1.637 1.00 82.75 245 ILE A N 1
ATOM 1975 C CA . ILE A 1 245 ? -3.091 -3.911 2.839 1.00 82.75 245 ILE A CA 1
ATOM 1976 C C . ILE A 1 245 ? -3.777 -3.098 3.941 1.00 82.75 245 ILE A C 1
ATOM 1978 O O . ILE A 1 245 ? -3.847 -3.569 5.072 1.00 82.75 245 ILE A O 1
ATOM 1982 N N . LEU A 1 246 ? -4.331 -1.925 3.620 1.00 87.50 246 LEU A N 1
ATOM 1983 C CA . LEU A 1 246 ? -5.073 -1.090 4.567 1.00 87.50 246 LEU A CA 1
ATOM 1984 C C . LEU A 1 246 ? -6.327 -1.788 5.094 1.00 87.50 246 LEU A C 1
ATOM 1986 O O . LEU A 1 246 ? -6.623 -1.665 6.277 1.00 87.50 246 LEU A O 1
ATOM 1990 N N . PHE A 1 247 ? -7.031 -2.555 4.261 1.00 91.44 247 PHE A N 1
ATOM 1991 C CA . PHE A 1 247 ? -8.165 -3.363 4.703 1.00 91.44 247 PHE A CA 1
ATOM 1992 C C . PHE A 1 247 ? -7.737 -4.454 5.697 1.00 91.44 247 PHE A C 1
ATOM 1994 O O . PHE A 1 247 ? -8.319 -4.567 6.775 1.00 91.44 247 PHE A O 1
ATOM 2001 N N . VAL A 1 248 ? -6.692 -5.229 5.380 1.00 90.62 248 VAL A N 1
ATOM 2002 C CA . VAL A 1 248 ? -6.167 -6.280 6.273 1.00 90.62 248 VAL A CA 1
ATOM 2003 C C . VAL A 1 248 ? -5.628 -5.675 7.568 1.00 90.62 248 VAL A C 1
ATOM 2005 O O . VAL A 1 248 ? -5.899 -6.190 8.653 1.00 90.62 248 VAL A O 1
ATOM 2008 N N . LEU A 1 249 ? -4.906 -4.559 7.470 1.00 90.44 249 LEU A N 1
ATOM 2009 C CA . LEU A 1 249 ? -4.405 -3.810 8.616 1.00 90.44 249 LEU A CA 1
ATOM 2010 C C . LEU A 1 249 ? -5.562 -3.264 9.459 1.00 90.44 249 LEU A C 1
ATOM 2012 O O . LEU A 1 249 ? -5.537 -3.388 10.677 1.00 90.44 249 LEU A O 1
ATOM 2016 N N . GLY A 1 250 ? -6.593 -2.710 8.825 1.00 92.44 250 GLY A N 1
ATOM 2017 C CA . GLY A 1 250 ? -7.791 -2.209 9.486 1.00 92.44 250 GLY A CA 1
ATOM 2018 C C . GLY A 1 250 ? -8.546 -3.313 10.216 1.00 92.44 250 GLY A C 1
ATOM 2019 O O . GLY A 1 250 ? -8.938 -3.129 11.366 1.00 92.44 250 GLY A O 1
ATOM 2020 N N . PHE A 1 251 ? -8.666 -4.493 9.608 1.00 93.69 251 PHE A N 1
ATOM 2021 C CA . PHE A 1 251 ? -9.233 -5.666 10.268 1.00 93.69 251 PHE A CA 1
ATOM 2022 C C . PHE A 1 251 ? -8.379 -6.130 11.451 1.00 93.69 251 PHE A C 1
ATOM 2024 O O . PHE A 1 251 ? -8.910 -6.401 12.529 1.00 93.69 251 PHE A O 1
ATOM 2031 N N . ALA A 1 252 ? -7.054 -6.177 11.286 1.00 91.56 252 ALA A N 1
ATOM 2032 C CA . ALA A 1 252 ? -6.134 -6.525 12.361 1.00 91.56 252 ALA A CA 1
ATOM 2033 C C . ALA A 1 252 ? -6.221 -5.524 13.522 1.00 91.56 252 ALA A C 1
ATOM 2035 O O . ALA A 1 252 ? -6.299 -5.940 14.674 1.00 91.56 252 ALA A O 1
ATOM 2036 N N . LEU A 1 253 ? -6.277 -4.220 13.239 1.00 90.69 253 LEU A N 1
ATOM 2037 C CA . LEU A 1 253 ? -6.466 -3.172 14.242 1.00 90.69 253 LEU A CA 1
ATOM 2038 C C . LEU A 1 253 ? -7.827 -3.301 14.932 1.00 90.69 253 LEU A C 1
ATOM 2040 O O . LEU A 1 253 ? -7.882 -3.268 16.159 1.00 90.69 253 LEU A O 1
ATOM 2044 N N . ALA A 1 254 ? -8.906 -3.525 14.178 1.00 91.31 254 ALA A N 1
ATOM 2045 C CA . ALA A 1 254 ? -10.235 -3.739 14.741 1.00 91.31 254 ALA A CA 1
ATOM 2046 C C . ALA A 1 254 ? -10.267 -4.955 15.676 1.00 91.31 254 ALA A C 1
ATOM 2048 O O . ALA A 1 254 ? -10.838 -4.886 16.761 1.00 91.31 254 ALA A O 1
ATOM 2049 N N . PHE A 1 255 ? -9.580 -6.038 15.315 1.00 89.94 255 PHE A N 1
ATOM 2050 C CA . PHE A 1 255 ? -9.433 -7.205 16.175 1.00 89.94 255 PHE A CA 1
ATOM 2051 C C . PHE A 1 255 ? -8.555 -6.915 17.404 1.00 89.94 255 PHE A C 1
ATOM 2053 O O . PHE A 1 255 ? -8.959 -7.190 18.530 1.00 89.94 255 PHE A O 1
ATOM 2060 N N . ILE A 1 256 ? -7.370 -6.322 17.238 1.00 87.00 256 ILE A N 1
ATOM 2061 C CA . ILE A 1 256 ? -6.432 -6.041 18.341 1.00 87.00 256 ILE A CA 1
ATOM 2062 C C . ILE A 1 256 ? -7.069 -5.111 19.379 1.00 87.00 256 ILE A C 1
ATOM 2064 O O . ILE A 1 256 ? -6.985 -5.381 20.580 1.00 87.00 256 ILE A O 1
ATOM 2068 N N . PHE A 1 257 ? -7.744 -4.058 18.921 1.00 86.75 257 PHE A N 1
ATOM 2069 C CA . PHE A 1 257 ? -8.362 -3.040 19.767 1.00 86.75 257 PHE A CA 1
ATOM 2070 C C . PHE A 1 257 ? -9.841 -3.310 20.087 1.00 86.75 257 PHE A C 1
ATOM 2072 O O . PHE A 1 257 ? -10.455 -2.523 20.802 1.00 86.75 257 PHE A O 1
ATOM 2079 N N . ASN A 1 258 ? -10.411 -4.431 19.623 1.00 89.62 258 ASN A N 1
ATOM 2080 C CA . ASN A 1 258 ? -11.838 -4.764 19.756 1.00 89.62 258 ASN A CA 1
ATOM 2081 C C . ASN A 1 258 ? -12.753 -3.605 19.300 1.00 89.62 258 ASN A C 1
ATOM 2083 O O . ASN A 1 258 ? -13.676 -3.206 20.009 1.00 89.62 258 ASN A O 1
ATOM 2087 N N . VAL A 1 259 ? -12.469 -3.047 18.123 1.00 89.94 259 VAL A N 1
ATOM 2088 C CA . VAL A 1 259 ? -13.195 -1.921 17.516 1.00 89.94 259 VAL A CA 1
ATOM 2089 C C . VAL A 1 259 ? -14.358 -2.453 16.699 1.00 89.94 259 VAL A C 1
ATOM 2091 O O . VAL A 1 259 ? -14.275 -2.640 15.484 1.00 89.94 259 VAL A O 1
ATOM 2094 N N . ASP A 1 260 ? -15.449 -2.739 17.392 1.00 91.75 260 ASP A N 1
ATOM 2095 C CA . ASP A 1 260 ? -16.688 -3.218 16.794 1.00 91.75 260 ASP A CA 1
ATOM 2096 C C . ASP A 1 260 ? -17.627 -2.037 16.524 1.00 91.75 260 ASP A C 1
ATOM 2098 O O . ASP A 1 260 ? -18.170 -1.443 17.456 1.00 91.75 260 ASP A O 1
ATOM 2102 N N . THR A 1 261 ? -17.847 -1.722 15.243 1.00 92.38 261 THR A N 1
ATOM 2103 C CA . THR A 1 261 ? -18.749 -0.635 14.832 1.00 92.38 261 THR A CA 1
ATOM 2104 C C . THR A 1 261 ? -20.154 -0.787 15.423 1.00 92.38 261 THR A C 1
ATOM 2106 O O . THR A 1 261 ? -20.715 0.185 15.920 1.00 92.38 261 THR A O 1
ATOM 2109 N N . VAL A 1 262 ? -20.713 -2.001 15.435 1.00 91.38 262 VAL A N 1
ATOM 2110 C CA . VAL A 1 262 ? -22.070 -2.257 15.943 1.00 91.38 262 VAL A CA 1
ATOM 2111 C C . VAL A 1 262 ? -22.131 -1.998 17.448 1.00 91.38 262 VAL A C 1
ATOM 2113 O O . VAL A 1 262 ? -23.074 -1.377 17.940 1.00 91.38 262 VAL A O 1
ATOM 2116 N N . ALA A 1 263 ? -21.108 -2.433 18.188 1.00 89.25 263 ALA A N 1
ATOM 2117 C CA . ALA A 1 263 ? -21.020 -2.190 19.626 1.00 89.25 263 ALA A CA 1
ATOM 2118 C C . ALA A 1 263 ? -20.872 -0.695 19.953 1.00 89.25 263 ALA A C 1
ATOM 2120 O O . ALA A 1 263 ? -21.541 -0.206 20.864 1.00 89.25 263 ALA A O 1
ATOM 2121 N N . ILE A 1 264 ? -20.052 0.034 19.187 1.00 90.50 264 ILE A N 1
ATOM 2122 C CA . ILE A 1 264 ? -19.869 1.485 19.337 1.00 90.50 264 ILE A CA 1
ATOM 2123 C C . ILE A 1 264 ? -21.200 2.206 19.130 1.00 90.50 264 ILE A C 1
ATOM 2125 O O . ILE A 1 264 ? -21.605 3.001 19.977 1.00 90.50 264 ILE A O 1
ATOM 2129 N N . THR A 1 265 ? -21.908 1.911 18.036 1.00 91.81 265 THR A N 1
ATOM 2130 C CA . THR A 1 265 ? -23.200 2.541 17.736 1.00 91.81 265 THR A CA 1
ATOM 2131 C C . THR A 1 265 ? -24.221 2.271 18.836 1.00 91.81 265 THR A C 1
ATOM 2133 O O . THR A 1 265 ? -24.892 3.199 19.286 1.00 91.81 265 THR A O 1
ATOM 2136 N N . ASN A 1 266 ? -24.315 1.030 19.321 1.00 91.19 266 ASN A N 1
ATOM 2137 C CA . ASN A 1 266 ? -25.226 0.677 20.412 1.00 91.19 266 ASN A CA 1
ATOM 2138 C C . ASN A 1 266 ? -24.880 1.417 21.712 1.00 91.19 266 ASN A C 1
ATOM 2140 O O . ASN A 1 266 ? -25.777 1.910 22.396 1.00 91.19 266 ASN A O 1
ATOM 2144 N N . LYS A 1 267 ? -23.588 1.550 22.038 1.00 89.44 267 LYS A N 1
ATOM 2145 C CA . LYS A 1 267 ? -23.156 2.278 23.234 1.00 89.44 267 LYS A CA 1
ATOM 2146 C C . LYS A 1 267 ? -23.466 3.770 23.131 1.00 89.44 267 LYS A C 1
ATOM 2148 O O . LYS A 1 267 ? -24.126 4.300 24.013 1.00 89.44 267 LYS A O 1
ATOM 2153 N N . LEU A 1 268 ? -23.053 4.434 22.049 1.00 90.00 268 LEU A N 1
ATOM 2154 C CA . LEU A 1 268 ? -23.248 5.881 21.879 1.00 90.00 268 LEU A CA 1
ATOM 2155 C C . LEU A 1 268 ? -24.728 6.271 21.724 1.00 90.00 268 LEU A C 1
ATOM 2157 O O . LEU A 1 268 ? -25.115 7.384 22.078 1.00 90.00 268 LEU A O 1
ATOM 2161 N N . SER A 1 269 ? -25.566 5.380 21.188 1.00 91.38 269 SER A N 1
ATOM 2162 C CA . SER A 1 269 ? -27.011 5.629 21.079 1.00 91.38 269 SER A CA 1
ATOM 2163 C C . SER A 1 269 ? -27.742 5.489 22.416 1.00 91.38 269 SER A C 1
ATOM 2165 O O . SER A 1 269 ? -28.705 6.216 22.647 1.00 91.38 269 SER A O 1
ATOM 2167 N N . THR A 1 270 ? -27.269 4.612 23.306 1.00 92.06 270 THR A N 1
ATOM 2168 C CA . THR A 1 270 ? -27.910 4.345 24.604 1.00 92.06 270 THR A CA 1
ATOM 2169 C C . THR A 1 270 ? -27.377 5.255 25.714 1.00 92.06 270 THR A C 1
ATOM 2171 O O . THR A 1 270 ? -28.149 5.769 26.519 1.00 92.06 270 THR A O 1
ATOM 2174 N N . ASP A 1 271 ? -26.063 5.480 25.754 1.00 92.06 271 ASP A N 1
ATOM 2175 C CA . ASP A 1 271 ? -25.378 6.241 26.800 1.00 92.06 271 ASP A CA 1
ATOM 2176 C C . ASP A 1 271 ? -25.180 7.702 26.367 1.00 92.06 271 ASP A C 1
ATOM 2178 O O . ASP A 1 271 ? -24.440 8.003 25.423 1.00 92.06 271 ASP A O 1
ATOM 2182 N N . LYS A 1 272 ? -25.874 8.622 27.047 1.00 91.19 272 LYS A N 1
ATOM 2183 C CA . LYS A 1 272 ? -25.794 10.059 26.765 1.00 91.19 272 LYS A CA 1
ATOM 2184 C C . LYS A 1 272 ? -24.438 10.648 27.144 1.00 91.19 272 LYS A C 1
ATOM 2186 O O . LYS A 1 272 ? -23.888 11.411 26.353 1.00 91.19 272 LYS A O 1
ATOM 2191 N N . ASP A 1 273 ? -23.900 10.295 28.304 1.00 90.44 273 ASP A N 1
ATOM 2192 C CA . ASP A 1 273 ? -22.677 10.912 28.816 1.00 90.44 273 ASP A CA 1
ATOM 2193 C C . ASP A 1 273 ? -21.470 10.4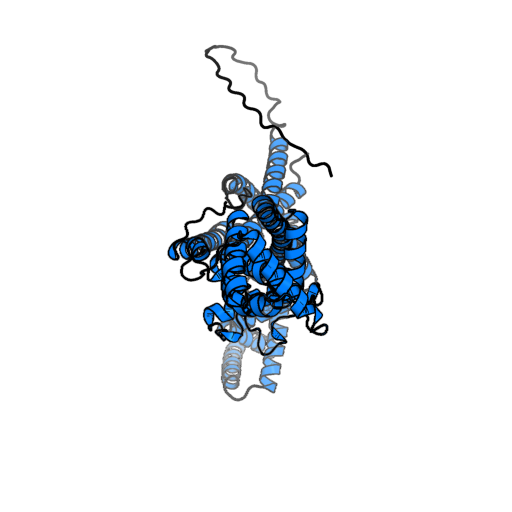79 27.984 1.00 90.44 273 ASP A C 1
ATOM 2195 O O . ASP A 1 273 ? -20.642 11.309 27.600 1.00 90.44 273 ASP A O 1
ATOM 2199 N N . ALA A 1 274 ? -21.412 9.195 27.610 1.00 88.25 274 ALA A N 1
ATOM 2200 C CA . ALA A 1 274 ? -20.379 8.697 26.709 1.00 88.25 274 ALA A CA 1
ATOM 2201 C C . ALA A 1 274 ? -20.437 9.386 25.337 1.00 88.25 274 ALA A C 1
ATOM 2203 O O . ALA A 1 274 ? -19.401 9.751 24.777 1.00 88.25 274 ALA A O 1
ATOM 2204 N N . ARG A 1 275 ? -21.640 9.600 24.792 1.00 92.25 275 ARG A N 1
ATOM 2205 C CA . ARG A 1 275 ? -21.817 10.297 23.512 1.00 92.25 275 ARG A CA 1
ATOM 2206 C C . ARG A 1 275 ? -21.340 11.743 23.580 1.00 92.25 275 ARG A C 1
ATOM 2208 O O . ARG A 1 275 ? -20.562 12.153 22.720 1.00 92.25 275 ARG A O 1
ATOM 2215 N N . ASP A 1 276 ? -21.758 12.486 24.600 1.00 90.69 276 ASP A N 1
ATOM 2216 C CA . ASP A 1 276 ? -21.403 13.899 24.751 1.00 90.69 276 ASP A CA 1
ATOM 2217 C C . ASP A 1 276 ? -19.880 14.072 24.893 1.00 90.69 276 ASP A C 1
ATOM 2219 O O . ASP A 1 276 ? -19.292 14.942 24.247 1.00 90.69 276 ASP A O 1
ATOM 2223 N N . GLN A 1 277 ? -19.219 13.192 25.654 1.00 90.56 277 GLN A N 1
ATOM 2224 C CA . GLN A 1 277 ? -17.760 13.183 25.792 1.00 90.56 277 GLN A CA 1
ATOM 2225 C C . GLN A 1 277 ? -17.043 12.900 24.464 1.00 90.56 277 GLN A C 1
ATOM 2227 O O . GLN A 1 277 ? -16.109 13.619 24.107 1.00 90.56 277 GLN A O 1
ATOM 2232 N N . VAL A 1 278 ? -17.473 11.888 23.697 1.00 89.94 278 VAL A N 1
ATOM 2233 C CA . VAL A 1 278 ? -16.852 11.579 22.394 1.00 89.94 278 VAL A CA 1
ATOM 2234 C C . VAL A 1 278 ? -17.029 12.738 21.413 1.00 89.94 278 VAL A C 1
ATOM 2236 O O . VAL A 1 278 ? -16.090 13.074 20.694 1.00 89.94 278 VAL A O 1
ATOM 2239 N N . VAL A 1 279 ? -18.196 13.384 21.393 1.00 91.56 279 VAL A N 1
ATOM 2240 C CA . VAL A 1 279 ? -18.441 14.536 20.515 1.00 91.56 279 VAL A CA 1
ATOM 2241 C C . VAL A 1 279 ? -17.581 15.736 20.909 1.00 91.56 279 VAL A C 1
ATOM 2243 O O . VAL A 1 279 ? -17.042 16.408 20.031 1.00 91.56 279 VAL A O 1
ATOM 2246 N N . GLN A 1 280 ? -17.398 15.999 22.205 1.00 90.06 280 GLN A N 1
ATOM 2247 C CA . GLN A 1 280 ? -16.485 17.050 22.665 1.00 90.06 280 GLN A CA 1
ATOM 2248 C C . GLN A 1 280 ? -15.046 16.783 22.211 1.00 90.06 280 GLN A C 1
ATOM 2250 O O . GLN A 1 280 ? -14.405 17.681 21.662 1.00 90.06 280 GLN A O 1
ATOM 2255 N N . LEU A 1 281 ? -14.567 15.543 22.358 1.00 89.56 281 LEU A N 1
ATOM 2256 C CA . LEU A 1 281 ? -13.250 15.135 21.862 1.00 89.56 281 LEU A CA 1
ATOM 2257 C C . LEU A 1 281 ? -13.141 15.314 20.342 1.00 89.56 281 LEU A C 1
ATOM 2259 O O . LEU A 1 281 ? -12.128 15.810 19.855 1.00 89.56 281 LEU A O 1
ATOM 2263 N N . ALA A 1 282 ? -14.189 14.962 19.597 1.00 90.75 282 ALA A N 1
ATOM 2264 C CA . ALA A 1 282 ? -14.229 15.105 18.147 1.00 90.75 282 ALA A CA 1
ATOM 2265 C C . ALA A 1 282 ? -14.117 16.571 17.699 1.00 90.75 282 ALA A C 1
ATOM 2267 O O . ALA A 1 282 ? -13.346 16.877 16.791 1.00 90.75 282 ALA A O 1
ATOM 2268 N N . VAL A 1 283 ? -14.843 17.479 18.361 1.00 89.06 283 VAL A N 1
ATOM 2269 C CA . VAL A 1 283 ? -14.796 18.921 18.071 1.00 89.06 283 VAL A CA 1
ATOM 2270 C C . VAL A 1 283 ? -13.414 19.497 18.368 1.00 89.06 283 VAL A C 1
ATOM 2272 O O . VAL A 1 283 ? -12.863 20.192 17.524 1.00 89.06 283 VAL A O 1
ATOM 2275 N N . GLN A 1 284 ? -12.820 19.154 19.515 1.00 86.94 284 GLN A N 1
ATOM 2276 C CA . GLN A 1 284 ? -11.463 19.594 19.867 1.00 86.94 284 GLN A CA 1
ATOM 2277 C C . GLN A 1 284 ? -10.411 19.077 18.877 1.00 86.94 284 GLN A C 1
ATOM 2279 O O . GLN A 1 284 ? -9.447 19.768 18.556 1.00 86.94 284 GLN A O 1
ATOM 2284 N N . SER A 1 285 ? -10.596 17.855 18.379 1.00 82.88 285 SER A N 1
ATOM 2285 C CA . SER A 1 285 ? -9.624 17.197 17.508 1.00 82.88 285 SER A CA 1
ATOM 2286 C C . SER A 1 285 ? -9.707 17.634 16.043 1.00 82.88 285 SER A C 1
ATOM 2288 O O . SER A 1 285 ? -8.738 17.464 15.304 1.00 82.88 285 SER A O 1
ATOM 2290 N N . ALA A 1 286 ? -10.837 18.192 15.600 1.00 84.81 286 ALA A N 1
ATOM 2291 C CA . ALA A 1 286 ? -11.008 18.637 14.218 1.00 84.81 286 ALA A CA 1
ATOM 2292 C C . ALA A 1 286 ? -9.996 19.729 13.829 1.00 84.81 286 ALA A C 1
ATOM 2294 O O . ALA A 1 286 ? -9.425 19.683 12.738 1.00 84.81 286 ALA A O 1
ATOM 2295 N N . ASP A 1 287 ? -9.701 20.655 14.743 1.00 82.25 287 ASP A N 1
ATOM 2296 C CA . ASP A 1 287 ? -8.691 21.690 14.511 1.00 82.25 287 ASP A CA 1
ATOM 2297 C C . ASP A 1 287 ? -7.266 21.120 14.530 1.00 82.25 287 ASP A C 1
ATOM 2299 O O . ASP A 1 287 ? -6.431 21.522 13.718 1.00 82.25 287 ASP A O 1
ATOM 2303 N N . LEU A 1 288 ? -7.000 20.128 15.392 1.00 83.00 288 LEU A N 1
ATOM 2304 C CA . LEU A 1 288 ? -5.690 19.473 15.496 1.00 83.00 288 LEU A CA 1
ATOM 2305 C C . LEU A 1 288 ? -5.291 18.769 14.194 1.00 83.00 288 LEU A C 1
ATOM 2307 O O . LEU A 1 288 ? -4.150 18.884 13.750 1.00 83.00 288 LEU A O 1
ATOM 2311 N N . TYR A 1 289 ? -6.227 18.056 13.563 1.00 84.94 289 TYR A N 1
ATOM 2312 C CA . TYR A 1 289 ? -5.928 17.236 12.385 1.00 84.94 289 TYR A CA 1
ATOM 2313 C C . TYR A 1 289 ? -6.008 17.987 11.052 1.00 84.94 289 TYR A C 1
ATOM 2315 O O . TYR A 1 289 ? -5.646 17.433 10.015 1.00 84.94 289 TYR A O 1
ATOM 2323 N N . LYS A 1 290 ? -6.414 19.262 11.054 1.00 84.38 290 LYS A N 1
ATOM 2324 C CA . LYS A 1 290 ? -6.529 20.081 9.836 1.00 84.38 290 LYS A CA 1
ATOM 2325 C C . LYS A 1 290 ? -5.226 20.208 9.052 1.00 84.38 290 LYS A C 1
ATOM 2327 O O . LYS A 1 290 ? -5.247 20.229 7.821 1.00 84.38 290 LYS A O 1
ATOM 2332 N N . ASN A 1 291 ? -4.105 20.267 9.763 1.00 82.38 291 ASN A N 1
ATOM 2333 C CA . ASN A 1 291 ? -2.772 20.407 9.178 1.00 82.38 291 ASN A CA 1
ATOM 2334 C C . ASN A 1 291 ? -1.978 19.095 9.182 1.00 82.38 291 ASN A C 1
ATOM 2336 O O . ASN A 1 291 ? -0.774 19.105 8.940 1.00 82.38 291 ASN A O 1
ATOM 2340 N N . ASP A 1 292 ? -2.632 17.965 9.462 1.00 81.94 292 ASP A N 1
ATOM 2341 C CA . ASP A 1 292 ? -1.962 16.673 9.468 1.00 81.94 292 ASP A CA 1
ATOM 2342 C C . ASP A 1 292 ? -1.624 16.238 8.026 1.00 81.94 292 ASP A C 1
ATOM 2344 O O . ASP A 1 292 ? -2.523 16.168 7.177 1.00 81.94 292 ASP A O 1
ATOM 2348 N N . PRO A 1 293 ? -0.361 15.890 7.716 1.00 81.31 293 PRO A N 1
ATOM 2349 C CA . PRO A 1 293 ? 0.026 15.421 6.384 1.00 81.31 293 PRO A CA 1
ATOM 2350 C C . PRO A 1 293 ? -0.777 14.205 5.901 1.00 81.31 293 PRO A C 1
ATOM 2352 O O . PRO A 1 293 ? -1.031 14.060 4.705 1.00 81.31 293 PRO A O 1
ATOM 2355 N N . ARG A 1 294 ? -1.226 13.342 6.825 1.00 83.69 294 ARG A N 1
ATOM 2356 C CA . ARG A 1 294 ? -2.040 12.148 6.527 1.00 83.69 294 ARG A CA 1
ATOM 2357 C C . ARG A 1 294 ? -3.457 12.508 6.083 1.00 83.69 294 ARG A C 1
ATOM 2359 O O . ARG A 1 294 ? -4.118 11.698 5.436 1.00 83.69 294 ARG A O 1
ATOM 2366 N N . VAL A 1 295 ? -3.922 13.705 6.435 1.00 84.12 295 VAL A N 1
ATOM 2367 C CA . VAL A 1 295 ? -5.233 14.247 6.068 1.00 84.12 295 VAL A CA 1
ATOM 2368 C C . VAL A 1 295 ? -5.152 15.034 4.761 1.00 84.12 295 VAL A C 1
ATOM 2370 O O . VAL A 1 295 ? -6.020 14.879 3.906 1.00 84.12 295 VAL A O 1
ATOM 2373 N N . GLN A 1 296 ? -4.093 15.819 4.549 1.00 77.62 296 GLN A N 1
ATOM 2374 C CA . GLN A 1 296 ? -3.992 16.741 3.409 1.00 77.62 296 GLN A CA 1
ATOM 2375 C C . GLN A 1 296 ? -3.689 16.093 2.042 1.00 77.62 296 GLN A C 1
ATOM 2377 O O . GLN A 1 296 ? -3.407 16.808 1.085 1.00 77.62 296 GLN A O 1
ATOM 2382 N N . LYS A 1 297 ? -3.768 14.759 1.898 1.00 62.75 297 LYS A N 1
ATOM 2383 C CA . LYS A 1 297 ? -3.489 14.035 0.635 1.00 62.75 297 LYS A CA 1
ATOM 2384 C C . LYS A 1 297 ? -2.221 14.527 -0.088 1.00 62.75 297 LYS A C 1
ATOM 2386 O O . LYS A 1 297 ? -2.177 14.545 -1.316 1.00 62.75 297 LYS A O 1
ATOM 2391 N N . GLN A 1 298 ? -1.162 14.891 0.632 1.00 47.16 298 GLN A N 1
ATOM 2392 C CA . GLN A 1 298 ? 0.109 15.140 -0.036 1.00 47.16 298 GLN A CA 1
ATOM 2393 C C . GLN A 1 298 ? 0.758 13.790 -0.325 1.00 47.16 298 GLN A C 1
ATOM 2395 O O . GLN A 1 298 ? 1.362 13.163 0.543 1.00 47.16 298 GLN A O 1
ATOM 2400 N N . GLN A 1 299 ? 0.612 13.325 -1.568 1.00 45.16 299 GLN A N 1
ATOM 2401 C CA . GLN A 1 299 ? 1.629 12.468 -2.163 1.00 45.16 299 GLN A CA 1
ATOM 2402 C C . GLN A 1 299 ? 2.946 13.230 -2.012 1.00 45.16 299 GLN A C 1
ATOM 2404 O O . GLN A 1 299 ? 3.133 14.257 -2.663 1.00 45.16 299 GLN A O 1
ATOM 2409 N N . GLN A 1 300 ? 3.810 12.801 -1.088 1.00 41.28 300 GLN A N 1
ATOM 2410 C CA . GLN A 1 300 ? 5.120 13.423 -0.954 1.00 41.28 300 GLN A CA 1
ATOM 2411 C C . GLN A 1 300 ? 5.818 13.331 -2.322 1.00 41.28 300 GLN A C 1
ATOM 2413 O O . GLN A 1 300 ? 5.891 12.226 -2.877 1.00 41.28 300 GLN A O 1
ATOM 2418 N N . PRO A 1 301 ? 6.308 14.452 -2.878 1.00 35.62 301 PRO A N 1
ATOM 2419 C CA . PRO A 1 301 ? 7.099 14.418 -4.091 1.00 35.62 301 PRO A CA 1
ATOM 2420 C C . PRO A 1 301 ? 8.335 13.558 -3.841 1.00 35.62 301 PRO A C 1
ATOM 2422 O O . PRO A 1 301 ? 8.969 13.631 -2.785 1.00 35.62 301 PRO A O 1
ATOM 2425 N N . ALA A 1 302 ? 8.648 12.717 -4.823 1.00 40.44 302 ALA A N 1
ATOM 2426 C CA . ALA A 1 302 ? 9.858 11.916 -4.880 1.00 40.44 302 ALA A CA 1
ATOM 2427 C C . ALA A 1 302 ? 11.075 12.828 -5.108 1.00 40.44 302 ALA A C 1
ATOM 2429 O O . ALA A 1 302 ? 11.712 12.775 -6.154 1.00 40.44 302 ALA A O 1
ATOM 2430 N N . ASN A 1 303 ? 11.386 13.690 -4.144 1.00 36.31 303 ASN A N 1
ATOM 2431 C CA . ASN A 1 303 ? 12.604 14.479 -4.181 1.00 36.31 303 ASN A CA 1
ATOM 2432 C C . ASN A 1 303 ? 13.723 13.612 -3.613 1.00 36.31 303 ASN A C 1
ATOM 2434 O O . ASN A 1 303 ? 13.776 13.306 -2.420 1.00 36.31 303 ASN A O 1
ATOM 2438 N N . GLY A 1 304 ? 14.542 13.134 -4.548 1.00 47.53 304 GLY A N 1
ATOM 2439 C CA . GLY A 1 304 ? 15.736 12.352 -4.306 1.00 47.53 304 GLY A CA 1
ATOM 2440 C C . GLY A 1 304 ? 16.755 13.150 -3.510 1.00 47.53 304 GLY A C 1
ATOM 2441 O O . GLY A 1 304 ? 17.196 14.202 -3.942 1.00 47.53 304 GLY A O 1
ATOM 2442 N N . GLU A 1 305 ? 17.072 12.618 -2.340 1.00 40.78 305 GLU A N 1
ATOM 2443 C CA . GLU A 1 305 ? 18.364 12.655 -1.657 1.00 40.78 305 GLU A CA 1
ATOM 2444 C C . GLU A 1 305 ? 18.112 11.955 -0.328 1.00 40.78 305 GLU A C 1
ATOM 2446 O O . GLU A 1 305 ? 17.584 12.526 0.626 1.00 40.78 305 GLU A O 1
ATOM 2451 N N . THR A 1 306 ? 18.361 10.650 -0.286 1.00 48.78 306 THR A N 1
ATOM 2452 C CA . THR A 1 306 ? 18.004 9.851 0.885 1.00 48.78 306 THR A CA 1
ATOM 2453 C C . THR A 1 306 ? 19.237 9.107 1.368 1.00 48.78 306 THR A C 1
ATOM 2455 O O . THR A 1 306 ? 19.546 7.991 0.955 1.00 48.78 306 THR A O 1
ATOM 2458 N N . ASN A 1 307 ? 19.964 9.760 2.281 1.00 52.50 307 ASN A N 1
ATOM 2459 C CA . ASN A 1 307 ? 20.969 9.096 3.103 1.00 52.50 307 ASN A CA 1
ATOM 2460 C C . ASN A 1 307 ? 20.331 7.869 3.790 1.00 52.50 307 ASN A C 1
ATOM 2462 O O . ASN A 1 307 ? 19.159 7.925 4.166 1.00 52.50 307 ASN A O 1
ATOM 2466 N N . PRO A 1 308 ? 21.055 6.766 4.024 1.00 49.22 308 PRO A N 1
ATOM 2467 C CA . PRO A 1 308 ? 20.486 5.543 4.612 1.00 49.22 308 PRO A CA 1
ATOM 2468 C C . PRO A 1 308 ? 19.841 5.813 5.977 1.00 49.22 308 PRO A C 1
ATOM 2470 O O . PRO A 1 308 ? 18.758 5.313 6.284 1.00 49.22 308 PRO A O 1
ATOM 2473 N N . ASP A 1 309 ? 20.463 6.713 6.737 1.00 57.88 309 ASP A N 1
ATOM 2474 C CA . ASP A 1 309 ? 19.963 7.197 8.017 1.00 57.88 309 ASP A CA 1
ATOM 2475 C C . ASP A 1 309 ? 18.642 7.958 7.886 1.00 57.88 309 ASP A C 1
ATOM 2477 O O . ASP A 1 309 ? 17.845 7.962 8.817 1.00 57.88 309 ASP A O 1
ATOM 2481 N N . SER A 1 310 ? 18.375 8.597 6.745 1.00 62.22 310 SER A N 1
ATOM 2482 C CA . SER A 1 310 ? 17.149 9.372 6.529 1.00 62.22 310 SER A CA 1
ATOM 2483 C C . SER A 1 310 ? 15.915 8.494 6.288 1.00 62.22 310 SER A C 1
ATOM 2485 O O . SER A 1 310 ? 14.854 8.837 6.802 1.00 62.22 310 SER A O 1
ATOM 2487 N N . LEU A 1 311 ? 16.035 7.318 5.648 1.00 60.81 311 LEU A N 1
ATOM 2488 C CA . LEU A 1 311 ? 14.913 6.363 5.541 1.00 60.81 311 LEU A CA 1
ATOM 2489 C C . LEU A 1 311 ? 14.548 5.743 6.892 1.00 60.81 311 LEU A C 1
ATOM 2491 O O . LEU A 1 311 ? 13.368 5.637 7.229 1.00 60.81 311 LEU A O 1
ATOM 2495 N N . LEU A 1 312 ? 15.554 5.342 7.676 1.00 64.12 312 LEU A N 1
ATOM 2496 C CA . LEU A 1 312 ? 15.329 4.796 9.015 1.00 64.12 312 LEU A CA 1
ATOM 2497 C C . LEU A 1 312 ? 14.729 5.858 9.940 1.00 64.12 312 LEU A C 1
ATOM 2499 O O . LEU A 1 312 ? 13.755 5.569 10.632 1.00 64.12 312 LEU A O 1
ATOM 2503 N N . LYS A 1 313 ? 15.237 7.097 9.900 1.00 73.62 313 LYS A N 1
ATOM 2504 C CA . LYS A 1 313 ? 14.663 8.232 10.642 1.00 73.62 313 LYS A CA 1
ATOM 2505 C C . LYS A 1 313 ? 13.226 8.534 10.209 1.00 73.62 313 LYS A C 1
ATOM 2507 O O . LYS A 1 313 ? 12.386 8.789 11.067 1.00 73.62 313 LYS A O 1
ATOM 2512 N N . LEU A 1 314 ? 12.918 8.455 8.914 1.00 71.06 314 LEU A N 1
ATOM 2513 C CA . LEU A 1 314 ? 11.567 8.671 8.389 1.00 71.06 314 LEU A CA 1
ATOM 2514 C C . LEU A 1 314 ? 10.593 7.570 8.846 1.00 71.06 314 LEU A C 1
ATOM 2516 O O . LEU A 1 314 ? 9.522 7.871 9.371 1.00 71.06 314 LEU A O 1
ATOM 2520 N N . SER A 1 315 ? 10.988 6.296 8.737 1.00 72.25 315 SER A N 1
ATOM 2521 C CA . SER A 1 315 ? 10.211 5.153 9.248 1.00 72.25 315 SER A CA 1
ATOM 2522 C C . SER A 1 315 ? 9.997 5.244 10.766 1.00 72.25 315 SER A C 1
ATOM 2524 O O . SER A 1 315 ? 8.873 5.089 11.250 1.00 72.25 315 SER A O 1
ATOM 2526 N N . GLN A 1 316 ? 11.042 5.590 11.525 1.00 77.31 316 GLN A N 1
ATOM 2527 C CA . GLN A 1 316 ? 10.942 5.855 12.963 1.00 77.31 316 GLN A CA 1
ATOM 2528 C C . GLN A 1 316 ? 9.998 7.025 13.266 1.00 77.31 316 GLN A C 1
ATOM 2530 O O . GLN A 1 316 ? 9.234 6.941 14.224 1.00 77.31 316 GLN A O 1
ATOM 2535 N N . GLY A 1 317 ? 9.994 8.079 12.446 1.00 79.69 317 GLY A N 1
ATOM 2536 C CA . GLY A 1 317 ? 9.051 9.193 12.540 1.00 79.69 317 GLY A CA 1
ATOM 2537 C C . GLY A 1 317 ? 7.597 8.729 12.452 1.00 79.69 317 GLY A C 1
ATOM 2538 O O . GLY A 1 317 ? 6.802 9.031 13.343 1.00 79.69 317 GLY A O 1
ATOM 2539 N N . TYR A 1 318 ? 7.263 7.910 11.451 1.00 78.38 318 TYR A N 1
ATOM 2540 C CA . TYR A 1 318 ? 5.921 7.330 11.321 1.00 78.38 318 TYR A CA 1
ATOM 2541 C C . TYR A 1 318 ? 5.558 6.396 12.485 1.00 78.38 318 TYR A C 1
ATOM 2543 O O . TYR A 1 318 ? 4.420 6.423 12.956 1.00 78.38 318 TYR A O 1
ATOM 2551 N N . LEU A 1 319 ? 6.508 5.602 12.995 1.00 79.06 319 LEU A N 1
ATOM 2552 C CA . LEU A 1 319 ? 6.290 4.755 14.175 1.00 79.06 319 LEU A CA 1
ATOM 2553 C C . LEU A 1 319 ? 6.060 5.576 15.445 1.00 79.06 319 LEU A C 1
ATOM 2555 O O . LEU A 1 319 ? 5.200 5.228 16.251 1.00 79.06 319 LEU A O 1
ATOM 2559 N N . ASN A 1 320 ? 6.809 6.659 15.631 1.00 83.06 320 ASN A N 1
ATOM 2560 C CA . ASN A 1 320 ? 6.628 7.567 16.757 1.00 83.06 320 ASN A CA 1
ATOM 2561 C C . ASN A 1 320 ? 5.264 8.252 16.683 1.00 83.06 320 ASN A C 1
ATOM 2563 O O . ASN A 1 320 ? 4.594 8.383 17.702 1.00 83.06 320 ASN A O 1
ATOM 2567 N N . GLU A 1 321 ? 4.816 8.614 15.484 1.00 81.69 321 GLU A N 1
ATOM 2568 C CA . GLU A 1 321 ? 3.489 9.181 15.270 1.00 81.69 321 GLU A CA 1
ATOM 2569 C C . GLU A 1 321 ? 2.368 8.155 15.516 1.00 81.69 321 GLU A C 1
ATOM 2571 O O . GLU A 1 321 ? 1.363 8.466 16.159 1.00 81.69 321 GLU A O 1
ATOM 2576 N N . ALA A 1 322 ? 2.561 6.899 15.101 1.00 75.81 322 ALA A N 1
ATOM 2577 C CA . ALA A 1 322 ? 1.653 5.803 15.434 1.00 75.81 322 ALA A CA 1
ATOM 2578 C C . ALA A 1 322 ? 1.575 5.575 16.954 1.00 75.81 322 ALA A C 1
ATOM 2580 O O . ALA A 1 322 ? 0.479 5.446 17.500 1.00 75.81 322 ALA A O 1
ATOM 2581 N N . LYS A 1 323 ? 2.720 5.582 17.652 1.00 79.69 323 LYS A N 1
ATOM 2582 C CA . LYS A 1 323 ? 2.785 5.482 19.120 1.00 79.69 323 LYS A CA 1
ATOM 2583 C C . LYS A 1 323 ? 2.085 6.654 19.800 1.00 79.69 323 LYS A C 1
ATOM 2585 O O . LYS A 1 323 ? 1.272 6.430 20.684 1.00 79.69 323 LYS A O 1
ATOM 2590 N N . ARG A 1 324 ? 2.320 7.890 19.351 1.00 80.81 324 ARG A N 1
ATOM 2591 C CA . ARG A 1 324 ? 1.611 9.076 19.858 1.00 80.81 324 ARG A CA 1
ATOM 2592 C C . ARG A 1 324 ? 0.104 8.936 19.682 1.00 80.81 324 ARG A C 1
ATOM 2594 O O . ARG A 1 324 ? -0.631 9.086 20.649 1.00 80.81 324 ARG A O 1
ATOM 2601 N N . THR A 1 325 ? -0.346 8.575 18.481 1.00 76.62 325 THR A N 1
ATOM 2602 C CA . THR A 1 325 ? -1.773 8.355 18.192 1.00 76.62 325 THR A CA 1
ATOM 2603 C C . THR A 1 325 ? -2.363 7.297 19.134 1.00 76.62 325 THR A C 1
ATOM 2605 O O . THR A 1 325 ? -3.455 7.478 19.671 1.00 76.62 325 THR A O 1
ATOM 2608 N N . LEU A 1 326 ? -1.623 6.216 19.385 1.00 78.06 326 LEU A N 1
ATOM 2609 C CA . LEU A 1 326 ? -2.027 5.147 20.292 1.00 78.06 326 LEU A CA 1
ATOM 2610 C C . LEU A 1 326 ? -2.122 5.604 21.757 1.00 78.06 326 LEU A C 1
ATOM 2612 O O . LEU A 1 326 ? -3.135 5.354 22.413 1.00 78.06 326 LEU A O 1
ATOM 2616 N N . ASP A 1 327 ? -1.087 6.276 22.255 1.00 76.94 327 ASP A N 1
ATOM 2617 C CA . ASP A 1 327 ? -0.936 6.599 23.674 1.00 76.94 327 ASP A CA 1
ATOM 2618 C C . ASP A 1 327 ? -1.773 7.813 24.099 1.00 76.94 327 ASP A C 1
ATOM 2620 O O . ASP A 1 327 ? -2.330 7.816 25.199 1.00 76.94 327 ASP A O 1
ATOM 2624 N N . SER A 1 328 ? -1.890 8.833 23.240 1.00 72.94 328 SER A N 1
ATOM 2625 C CA . SER A 1 328 ? -2.577 10.089 23.568 1.00 72.94 328 SER A CA 1
ATOM 2626 C C . SER A 1 328 ? -3.960 10.214 22.932 1.00 72.94 328 SER A C 1
ATOM 2628 O O . SER A 1 328 ? -4.899 10.645 23.598 1.00 72.94 328 SER A O 1
ATOM 2630 N N . SER A 1 329 ? -4.110 9.827 21.661 1.00 74.81 329 SER A N 1
ATOM 2631 C CA . SER A 1 329 ? -5.320 10.140 20.883 1.00 74.81 329 SER A CA 1
ATOM 2632 C C . SER A 1 329 ? -6.383 9.046 20.963 1.00 74.81 329 SER A C 1
ATOM 2634 O O . SER A 1 329 ? -7.570 9.348 20.957 1.00 74.81 329 SER A O 1
ATOM 2636 N N . LEU A 1 330 ? -5.987 7.775 21.077 1.00 79.25 330 LEU A N 1
ATOM 2637 C CA . LEU A 1 330 ? -6.917 6.640 21.109 1.00 79.25 330 LEU A CA 1
ATOM 2638 C C . LEU A 1 330 ? -7.334 6.219 22.520 1.00 79.25 330 LEU A C 1
ATOM 2640 O O . LEU A 1 330 ? -8.419 5.666 22.686 1.00 79.25 330 LEU A O 1
ATOM 2644 N N . LYS A 1 331 ? -6.521 6.483 23.549 1.00 79.25 331 LYS A N 1
ATOM 2645 C CA . LYS A 1 331 ? -6.776 5.993 24.914 1.00 79.25 331 LYS A CA 1
ATOM 2646 C C . LYS A 1 331 ? -8.101 6.501 25.495 1.00 79.25 331 LYS A C 1
ATOM 2648 O O . LYS A 1 331 ? -8.900 5.694 25.970 1.00 79.25 331 LYS A O 1
ATOM 2653 N N . ASN A 1 332 ? -8.355 7.809 25.415 1.00 77.00 332 ASN A N 1
ATOM 2654 C CA . ASN A 1 332 ? -9.572 8.410 25.968 1.00 77.00 332 ASN A CA 1
ATOM 2655 C C . ASN A 1 332 ? -10.824 8.021 25.160 1.00 77.00 332 ASN A C 1
ATOM 2657 O O . ASN A 1 332 ? -11.749 7.477 25.764 1.00 77.00 332 ASN A O 1
ATOM 2661 N N . PRO A 1 333 ? -10.864 8.175 23.819 1.00 74.00 333 PRO A N 1
ATOM 2662 C CA . PRO A 1 333 ? -12.015 7.739 23.027 1.00 74.00 333 PRO A CA 1
ATOM 2663 C C . PRO A 1 333 ? -12.303 6.246 23.162 1.00 74.00 333 PRO A C 1
ATOM 2665 O O . PRO A 1 333 ? -13.465 5.870 23.266 1.00 74.00 333 PRO A O 1
ATOM 2668 N N . ASN A 1 334 ? -11.275 5.388 23.224 1.00 83.56 334 ASN A N 1
ATOM 2669 C CA . ASN A 1 334 ? -11.479 3.954 23.419 1.00 83.56 334 ASN A CA 1
ATOM 2670 C C . ASN A 1 334 ? -12.122 3.654 24.773 1.00 83.56 334 ASN A C 1
ATOM 2672 O O . ASN A 1 334 ? -13.063 2.868 24.840 1.00 83.56 334 ASN A O 1
ATOM 2676 N N . MET A 1 335 ? -11.653 4.293 25.844 1.00 76.56 335 MET A N 1
ATOM 2677 C CA . MET A 1 335 ? -12.228 4.116 27.176 1.00 76.56 335 MET A CA 1
ATOM 2678 C C . MET A 1 335 ? -13.698 4.563 27.211 1.00 76.56 335 MET A C 1
ATOM 2680 O O . MET A 1 335 ? -14.564 3.804 27.651 1.00 76.56 335 MET A O 1
ATOM 2684 N N . VAL A 1 336 ? -14.000 5.744 26.661 1.00 74.88 336 VAL A N 1
ATOM 2685 C CA . VAL A 1 336 ? -15.364 6.293 26.620 1.00 74.88 336 VAL A CA 1
ATOM 2686 C C . VAL A 1 336 ? -16.281 5.441 25.737 1.00 74.88 336 VAL A C 1
ATOM 2688 O O . VAL A 1 336 ? -17.372 5.058 26.157 1.00 74.88 336 VAL A O 1
ATOM 2691 N N . ALA A 1 337 ? -15.819 5.022 24.559 1.00 70.06 337 ALA A N 1
ATOM 2692 C CA . ALA A 1 337 ? -16.573 4.159 23.649 1.00 70.06 337 ALA A CA 1
ATOM 2693 C C . ALA A 1 337 ? -16.639 2.685 24.102 1.00 70.06 337 ALA A C 1
ATOM 2695 O O . ALA A 1 337 ? -17.343 1.887 23.490 1.00 70.06 337 ALA A O 1
ATOM 2696 N N . GLY A 1 338 ? -15.974 2.309 25.204 1.00 70.94 338 GLY A N 1
ATOM 2697 C CA . GLY A 1 338 ? -15.969 0.930 25.713 1.00 70.94 338 GLY A CA 1
ATOM 2698 C C . GLY A 1 338 ? -15.228 -0.054 24.806 1.00 70.94 338 GLY A C 1
ATOM 2699 O O . GLY A 1 338 ? -15.578 -1.232 24.750 1.00 70.94 338 GLY A O 1
ATOM 2700 N N . LEU A 1 339 ? -14.234 0.442 24.078 1.00 80.94 339 LEU A N 1
ATOM 2701 C CA . LEU A 1 339 ? -13.383 -0.328 23.186 1.00 80.94 339 LEU A CA 1
ATOM 2702 C C . LEU A 1 339 ? -12.271 -1.041 23.962 1.00 80.94 339 LEU A C 1
ATOM 2704 O O . LEU A 1 339 ? -11.857 -0.619 25.042 1.00 80.94 339 LEU A O 1
ATOM 2708 N N . GLY A 1 340 ? -11.769 -2.134 23.393 1.00 78.06 340 GLY A N 1
ATOM 2709 C CA . GLY A 1 340 ? -10.778 -3.007 24.022 1.00 78.06 340 GLY A CA 1
ATOM 2710 C C . GLY A 1 340 ? -11.366 -4.303 24.583 1.00 78.06 340 GLY A C 1
ATOM 2711 O O . GLY A 1 340 ? -12.575 -4.510 24.648 1.00 78.06 340 GLY A O 1
ATOM 2712 N N . TRP A 1 341 ? -10.485 -5.227 24.961 1.00 74.69 341 TRP A N 1
ATOM 2713 C CA . TRP A 1 341 ? -10.856 -6.585 25.386 1.00 74.69 341 TRP A CA 1
ATOM 2714 C C . TRP A 1 341 ? -11.243 -6.711 26.875 1.00 74.69 341 TRP A C 1
ATOM 2716 O O . TRP A 1 341 ? -11.425 -7.830 27.361 1.00 74.69 341 TRP A O 1
ATOM 2726 N N . GLY A 1 342 ? -11.386 -5.586 27.589 1.00 70.62 342 GLY A N 1
ATOM 2727 C CA . GLY A 1 342 ? -11.745 -5.540 29.013 1.00 70.62 342 GLY A CA 1
ATOM 2728 C C . GLY A 1 342 ? -10.831 -6.391 29.907 1.00 70.62 342 GLY A C 1
ATOM 2729 O O . GLY A 1 342 ? -9.670 -6.637 29.583 1.00 70.62 342 GLY A O 1
ATOM 2730 N N . GLU A 1 343 ? -11.376 -6.898 31.016 1.00 64.75 343 GLU A 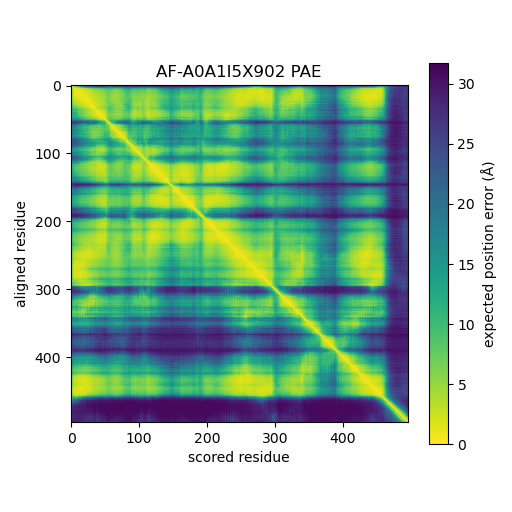N 1
ATOM 2731 C CA . GLU A 1 343 ? -10.695 -7.810 31.953 1.00 64.75 343 GLU A CA 1
ATOM 2732 C C . GLU A 1 343 ? -10.611 -9.277 31.464 1.00 64.75 343 GLU A C 1
ATOM 2734 O O . GLU A 1 343 ? -10.404 -10.191 32.257 1.00 64.75 343 GLU A O 1
ATOM 2739 N N . TYR A 1 344 ? -10.752 -9.542 30.160 1.00 66.31 344 TYR A N 1
ATOM 2740 C CA . TYR A 1 344 ? -10.653 -10.885 29.554 1.00 66.31 344 TYR A CA 1
ATOM 2741 C C . TYR A 1 344 ? -11.622 -11.938 30.128 1.00 66.31 344 TYR A C 1
ATOM 2743 O O . TYR A 1 344 ? -11.273 -13.114 30.233 1.00 66.31 344 TYR A O 1
ATOM 2751 N N . GLY A 1 345 ? -12.829 -11.523 30.526 1.00 59.53 345 GLY A N 1
ATOM 2752 C CA . GLY A 1 345 ? -13.846 -12.437 31.055 1.00 59.53 345 GLY A CA 1
ATOM 2753 C C . GLY A 1 345 ? -13.502 -13.025 32.425 1.00 59.53 345 GLY A C 1
ATOM 2754 O O . GLY A 1 345 ? -14.017 -14.086 32.769 1.00 59.53 345 GLY A O 1
ATOM 2755 N N . LYS A 1 346 ? -12.633 -12.367 33.212 1.00 61.75 346 LYS A N 1
ATOM 2756 C CA . LYS A 1 346 ? -12.337 -12.758 34.604 1.00 61.75 346 LYS A CA 1
ATOM 2757 C C . LYS A 1 346 ? -13.582 -12.928 35.475 1.00 61.75 346 LYS A C 1
ATOM 2759 O O . LYS A 1 346 ? -13.539 -13.751 36.384 1.00 61.75 346 LYS A O 1
ATOM 2764 N N . ASP A 1 347 ? -14.653 -12.211 35.148 1.00 64.31 347 ASP A N 1
ATOM 2765 C CA . ASP A 1 347 ? -15.920 -12.231 35.877 1.00 64.31 347 ASP A CA 1
ATOM 2766 C C . ASP A 1 347 ? -17.067 -12.881 35.083 1.00 64.31 347 ASP A C 1
ATOM 2768 O O . ASP A 1 347 ? -18.184 -12.934 35.584 1.00 64.31 347 ASP A O 1
ATOM 2772 N N . ASP A 1 348 ? -16.822 -13.395 33.865 1.00 68.69 348 ASP A N 1
ATOM 2773 C CA . ASP A 1 348 ? -17.847 -14.072 33.051 1.00 68.69 348 ASP A CA 1
ATOM 2774 C C . ASP A 1 348 ? -18.003 -15.539 33.502 1.00 68.69 348 ASP A C 1
ATOM 2776 O O . ASP A 1 348 ? -17.157 -16.384 33.172 1.00 68.69 348 ASP A O 1
ATOM 2780 N N . PRO A 1 349 ? -19.097 -15.903 34.203 1.00 69.38 349 PRO A N 1
ATOM 2781 C CA . PRO A 1 349 ? -19.262 -17.245 34.753 1.00 69.38 349 PRO A CA 1
ATOM 2782 C C . PRO A 1 349 ? -19.358 -18.322 33.663 1.00 69.38 349 PRO A C 1
ATOM 2784 O O . PRO A 1 349 ? -18.931 -19.463 33.869 1.00 69.38 349 PRO A O 1
ATOM 2787 N N . ALA A 1 350 ? -19.894 -17.980 32.485 1.00 73.19 350 ALA A N 1
ATOM 2788 C CA . ALA A 1 350 ? -20.053 -18.916 31.377 1.00 73.19 350 ALA A CA 1
ATOM 2789 C C . ALA A 1 350 ? -18.704 -19.236 30.722 1.00 73.19 350 ALA A C 1
ATOM 2791 O O . ALA A 1 350 ? -18.416 -20.407 30.437 1.00 73.19 350 ALA A O 1
ATOM 2792 N N . PHE A 1 351 ? -17.855 -18.220 30.542 1.00 73.44 351 PHE A N 1
ATOM 2793 C CA . PHE A 1 351 ? -16.491 -18.399 30.049 1.00 73.44 351 PHE A CA 1
ATOM 2794 C C . PHE A 1 351 ? -15.637 -19.205 31.031 1.00 73.44 351 PHE A C 1
ATOM 2796 O O . PHE A 1 351 ? -15.013 -20.193 30.629 1.00 73.44 351 PHE A O 1
ATOM 2803 N N . ILE A 1 352 ? -15.677 -18.854 32.321 1.00 70.50 352 ILE A N 1
ATOM 2804 C CA . ILE A 1 352 ? -14.945 -19.554 33.386 1.00 70.50 352 ILE A CA 1
ATOM 2805 C C . ILE A 1 352 ? -15.335 -21.033 33.417 1.00 70.50 352 ILE A C 1
ATOM 2807 O O . ILE A 1 352 ? -14.462 -21.901 33.441 1.00 70.50 352 ILE A O 1
ATOM 2811 N N . ARG A 1 353 ? -16.631 -21.354 33.331 1.00 69.12 353 ARG A N 1
ATOM 2812 C CA . ARG A 1 353 ? -17.120 -22.741 33.310 1.00 69.12 353 ARG A CA 1
ATOM 2813 C C . ARG A 1 353 ? -16.658 -23.507 32.067 1.00 69.12 353 ARG A C 1
ATOM 2815 O O . ARG A 1 353 ? -16.216 -24.648 32.171 1.00 69.12 353 ARG A O 1
ATOM 2822 N N . ARG A 1 354 ? -16.721 -22.893 30.881 1.00 71.25 354 ARG A N 1
ATOM 2823 C CA . ARG A 1 354 ? -16.324 -23.542 29.618 1.00 71.25 354 ARG A CA 1
ATOM 2824 C C . ARG A 1 354 ? -14.816 -23.776 29.543 1.00 71.25 354 ARG A C 1
ATOM 2826 O O . ARG A 1 354 ? -14.381 -24.831 29.076 1.00 71.25 354 ARG A O 1
ATOM 2833 N N . LEU A 1 355 ? -14.021 -22.800 29.981 1.00 70.62 355 LEU A N 1
ATOM 2834 C CA . LEU A 1 355 ? -12.566 -22.898 29.970 1.00 70.62 355 LEU A CA 1
ATOM 2835 C C . LEU A 1 355 ? -12.070 -23.863 31.047 1.00 70.62 355 LEU A C 1
ATOM 2837 O O . LEU A 1 355 ? -11.216 -24.692 30.751 1.00 70.62 355 LEU A O 1
ATOM 2841 N N . SER A 1 356 ? -12.632 -23.809 32.257 1.00 64.69 356 SER A N 1
ATOM 2842 C CA . SER A 1 356 ? -12.280 -24.735 33.338 1.00 64.69 356 SER A CA 1
ATOM 2843 C C . SER A 1 356 ? -12.607 -26.187 32.965 1.00 64.69 356 SER A C 1
ATOM 2845 O O . SER A 1 356 ? -11.740 -27.042 33.120 1.00 64.69 356 SER A O 1
ATOM 2847 N N . ALA A 1 357 ? -13.750 -26.459 32.320 1.00 63.66 357 ALA A N 1
ATOM 2848 C CA . ALA A 1 357 ? -14.081 -27.784 31.780 1.00 63.66 357 ALA A CA 1
ATOM 2849 C C . ALA A 1 357 ? -13.117 -28.253 30.669 1.00 63.66 357 ALA A C 1
ATOM 2851 O O . ALA A 1 357 ? -12.668 -29.398 30.681 1.00 63.66 357 ALA A O 1
ATOM 2852 N N . LYS A 1 358 ? -12.740 -27.378 29.721 1.00 63.00 358 LYS A N 1
ATOM 2853 C CA . LYS A 1 358 ? -11.762 -27.708 28.663 1.00 63.00 358 LYS A CA 1
ATOM 2854 C C . LYS A 1 358 ? -10.347 -27.921 29.209 1.00 63.00 358 LYS A C 1
ATOM 2856 O O . LYS A 1 358 ? -9.666 -28.847 28.775 1.00 63.00 358 LYS A O 1
ATOM 2861 N N . CYS A 1 359 ? -9.899 -27.087 30.148 1.00 59.44 359 CYS A N 1
ATOM 2862 C CA . CYS A 1 359 ? -8.611 -27.237 30.825 1.00 59.44 359 CYS A CA 1
ATOM 2863 C C . CYS A 1 359 ? -8.575 -28.513 31.676 1.00 59.44 359 CYS A C 1
ATOM 2865 O O . CYS A 1 359 ? -7.565 -29.209 31.651 1.00 59.44 359 CYS A O 1
ATOM 2867 N N . PHE A 1 360 ? -9.674 -28.860 32.352 1.00 53.88 360 PHE A N 1
ATOM 2868 C CA . PHE A 1 360 ? -9.823 -30.105 33.110 1.00 53.88 360 PHE A CA 1
ATOM 2869 C C . PHE A 1 360 ? -9.820 -31.344 32.200 1.00 53.88 360 PHE A C 1
ATOM 2871 O O . PHE A 1 360 ? -9.120 -32.316 32.467 1.00 53.88 360 PHE A O 1
ATOM 2878 N N . HIS A 1 361 ? -10.513 -31.291 31.061 1.00 52.69 361 HIS A N 1
ATOM 2879 C CA . HIS A 1 361 ? -10.509 -32.377 30.079 1.00 52.69 361 HIS A CA 1
ATOM 2880 C C . HIS A 1 361 ? -9.128 -32.566 29.426 1.00 52.69 361 HIS A C 1
ATOM 2882 O O . HIS A 1 361 ? -8.641 -33.685 29.294 1.00 52.69 361 HIS A O 1
ATOM 2888 N N . ARG A 1 362 ? -8.430 -31.474 29.087 1.00 51.00 362 ARG A N 1
ATOM 2889 C CA . ARG A 1 362 ? -7.056 -31.538 28.557 1.00 51.00 362 ARG A CA 1
ATOM 2890 C C . ARG A 1 362 ? -6.038 -31.962 29.627 1.00 51.00 362 ARG A C 1
ATOM 2892 O O . ARG A 1 362 ? -5.042 -32.587 29.281 1.00 51.00 362 ARG A O 1
ATOM 2899 N N . PHE A 1 363 ? -6.301 -31.676 30.905 1.00 50.16 363 PHE A N 1
ATOM 2900 C CA . PHE A 1 363 ? -5.566 -32.209 32.059 1.00 50.16 363 PHE A CA 1
ATOM 2901 C C . PHE A 1 363 ? -5.724 -33.731 32.183 1.00 50.16 363 PHE A C 1
ATOM 2903 O O . PHE A 1 363 ? -4.714 -34.414 32.333 1.00 50.16 363 PHE A O 1
ATOM 2910 N N . LEU A 1 364 ? -6.944 -34.264 32.029 1.00 50.62 364 LEU A N 1
ATOM 2911 C CA . LEU A 1 364 ? -7.196 -35.711 32.023 1.00 50.62 364 LEU A CA 1
ATOM 2912 C C . LEU A 1 364 ? -6.498 -36.433 30.856 1.00 50.62 364 LEU A C 1
ATOM 2914 O O . LEU A 1 364 ? -6.062 -37.566 31.026 1.00 50.62 364 LEU A O 1
ATOM 2918 N N . ILE A 1 365 ? -6.362 -35.780 29.695 1.00 52.16 365 ILE A N 1
ATOM 2919 C CA . ILE A 1 365 ? -5.785 -36.392 28.483 1.00 52.16 365 ILE A CA 1
ATOM 2920 C C . ILE A 1 365 ? -4.251 -36.234 28.397 1.00 52.16 365 ILE A C 1
ATOM 2922 O O . ILE A 1 365 ? -3.578 -37.145 27.926 1.00 52.16 365 ILE A O 1
ATOM 2926 N N . PHE A 1 366 ? -3.670 -35.107 28.840 1.00 49.44 366 PHE A N 1
ATOM 2927 C CA . PHE A 1 366 ? -2.249 -34.774 28.601 1.00 49.44 366 PHE A CA 1
ATOM 2928 C C . PHE A 1 366 ? -1.405 -34.490 29.866 1.00 49.44 366 PHE A C 1
ATOM 2930 O O . PHE A 1 366 ? -0.211 -34.213 29.752 1.00 49.44 366 PHE A O 1
ATOM 2937 N N . GLY A 1 367 ? -1.968 -34.522 31.080 1.00 47.47 367 GLY A N 1
ATOM 2938 C CA . GLY A 1 367 ? -1.268 -34.094 32.299 1.00 47.47 367 GLY A CA 1
ATOM 2939 C C . GLY A 1 367 ? -0.570 -35.215 33.081 1.00 47.47 367 GLY A C 1
ATOM 2940 O O . GLY A 1 367 ? -1.183 -35.824 33.952 1.00 47.47 367 GLY A O 1
ATOM 2941 N N . ARG A 1 368 ? 0.741 -35.423 32.884 1.00 50.66 368 ARG A N 1
ATOM 2942 C CA . ARG A 1 368 ? 1.600 -36.152 33.844 1.00 50.66 368 ARG A CA 1
ATOM 2943 C C . ARG A 1 368 ? 2.389 -35.143 34.707 1.00 50.66 368 ARG A C 1
ATOM 2945 O O . ARG A 1 368 ? 3.194 -34.372 34.201 1.00 50.66 368 ARG A O 1
ATOM 2952 N N . ILE A 1 369 ? 2.162 -35.179 36.025 1.00 48.16 369 ILE A N 1
ATOM 2953 C CA . ILE A 1 369 ? 2.993 -34.623 37.119 1.00 48.16 369 ILE A CA 1
ATOM 2954 C C . ILE A 1 369 ? 2.731 -33.144 37.525 1.00 48.16 369 ILE A C 1
ATOM 2956 O O . ILE A 1 369 ? 2.013 -32.940 38.498 1.00 48.16 369 ILE A O 1
ATOM 2960 N N . ARG A 1 370 ? 3.199 -32.099 36.815 1.00 47.97 370 ARG A N 1
ATOM 2961 C CA . ARG A 1 370 ? 3.268 -30.704 37.360 1.00 47.97 370 ARG A CA 1
ATOM 2962 C C . ARG A 1 370 ? 1.935 -30.036 37.765 1.00 47.97 370 ARG A C 1
ATOM 2964 O O . ARG A 1 370 ? 1.932 -29.128 38.588 1.00 47.97 370 ARG A O 1
ATOM 2971 N N . MET A 1 371 ? 0.803 -30.436 37.179 1.00 50.12 371 MET A N 1
ATOM 2972 C CA . MET A 1 371 ? -0.522 -29.867 37.507 1.00 50.12 371 MET A CA 1
ATOM 2973 C C . MET A 1 371 ? -1.299 -30.656 38.570 1.00 50.12 371 MET A C 1
ATOM 2975 O O . MET A 1 371 ? -2.292 -30.153 39.091 1.00 50.12 371 MET A O 1
ATOM 2979 N N . LYS A 1 372 ? -0.873 -31.881 38.908 1.00 53.59 372 LYS A N 1
ATOM 2980 C CA . LYS A 1 372 ? -1.532 -32.684 39.950 1.00 53.59 372 LYS A CA 1
ATOM 2981 C C . LYS A 1 372 ? -1.298 -32.057 41.330 1.00 53.59 372 LYS A C 1
ATOM 2983 O O . LYS A 1 372 ? -2.217 -31.977 42.139 1.00 53.59 372 LYS A O 1
ATOM 2988 N N . ASP A 1 373 ? -0.105 -31.500 41.529 1.00 58.16 373 ASP A N 1
ATOM 2989 C CA . ASP A 1 373 ? 0.289 -30.813 42.759 1.00 58.16 373 ASP A CA 1
ATOM 2990 C C . ASP A 1 373 ? -0.487 -29.504 42.975 1.00 58.16 373 ASP A C 1
ATOM 2992 O O . ASP A 1 373 ? -0.897 -29.212 44.098 1.00 58.16 373 ASP A O 1
ATOM 2996 N N . SER A 1 374 ? -0.770 -28.738 41.911 1.00 56.69 374 SER A N 1
ATOM 2997 C CA . SER A 1 374 ? -1.557 -27.499 42.021 1.00 56.69 374 SER A CA 1
ATOM 2998 C C . SER A 1 374 ? -3.040 -27.763 42.300 1.00 56.69 374 SER A C 1
ATOM 3000 O O . SER A 1 374 ? -3.637 -27.056 43.109 1.00 56.69 374 SER A O 1
ATOM 3002 N N . LEU A 1 375 ? -3.627 -28.810 41.708 1.00 59.34 375 LEU A N 1
ATOM 3003 C CA . LEU A 1 375 ? -4.992 -29.257 42.019 1.00 59.34 375 LEU A CA 1
ATOM 3004 C C . LEU A 1 375 ? -5.119 -29.745 43.466 1.00 59.34 375 LEU A C 1
ATOM 3006 O O . LEU A 1 375 ? -6.047 -29.338 44.163 1.00 59.34 375 LEU A O 1
ATOM 3010 N N . ASN A 1 376 ? -4.159 -30.542 43.944 1.00 61.50 376 ASN A N 1
ATOM 3011 C CA . ASN A 1 376 ? -4.126 -30.999 45.335 1.00 61.50 376 ASN A CA 1
ATOM 3012 C C . ASN A 1 376 ? -3.953 -29.820 46.312 1.00 61.50 376 ASN A C 1
ATOM 3014 O O . ASN A 1 376 ? -4.647 -29.747 47.325 1.00 61.50 376 ASN A O 1
ATOM 3018 N N . ALA A 1 377 ? -3.092 -28.848 45.990 1.00 63.41 377 ALA A N 1
ATOM 3019 C CA . ALA A 1 377 ? -2.898 -27.648 46.804 1.00 63.41 377 ALA A CA 1
ATOM 3020 C C . ALA A 1 377 ? -4.154 -26.760 46.869 1.00 63.41 377 ALA A C 1
ATOM 3022 O O . ALA A 1 377 ? -4.492 -26.255 47.941 1.00 63.41 377 ALA A O 1
ATOM 3023 N N . VAL A 1 378 ? -4.865 -26.585 45.749 1.00 62.59 378 VAL A N 1
ATOM 3024 C CA . VAL A 1 378 ? -6.133 -25.838 45.698 1.00 62.59 378 VAL A CA 1
ATOM 3025 C C . VAL A 1 378 ? -7.235 -26.581 46.459 1.00 62.59 378 VAL A C 1
ATOM 3027 O O . VAL A 1 378 ? -7.903 -25.970 47.291 1.00 62.59 378 VAL A O 1
ATOM 3030 N N . S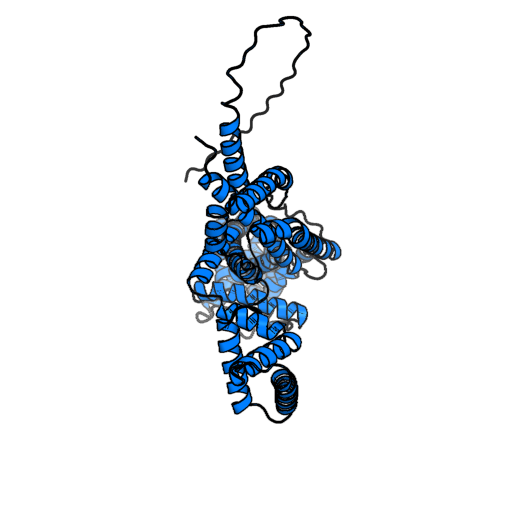ER A 1 379 ? -7.370 -27.897 46.263 1.00 63.28 379 SER A N 1
ATOM 3031 C CA . SER A 1 379 ? -8.324 -28.735 47.004 1.00 63.28 379 SER A CA 1
ATOM 3032 C C . SER A 1 379 ? -8.102 -28.651 48.519 1.00 63.28 379 SER A C 1
ATOM 3034 O O . SER A 1 379 ? -9.061 -28.536 49.279 1.00 63.28 379 SER A O 1
ATOM 3036 N N . ASN A 1 380 ? -6.845 -28.650 48.974 1.00 64.19 380 ASN A N 1
ATOM 3037 C CA . ASN A 1 380 ? -6.511 -28.542 50.396 1.00 64.19 380 ASN A CA 1
ATOM 3038 C C . ASN A 1 380 ? -6.851 -27.163 50.983 1.00 64.19 380 ASN A C 1
ATOM 3040 O O . ASN A 1 380 ? -7.361 -27.087 52.101 1.00 64.19 380 ASN A O 1
ATOM 3044 N N . ARG A 1 381 ? -6.625 -26.070 50.236 1.00 64.06 381 ARG A N 1
ATOM 3045 C CA . ARG A 1 381 ? -7.021 -24.713 50.664 1.00 64.06 381 ARG A CA 1
ATOM 3046 C C . ARG A 1 381 ? -8.537 -24.575 50.774 1.00 64.06 381 ARG A C 1
ATOM 3048 O O . ARG A 1 381 ? -9.024 -24.055 51.770 1.00 64.06 381 ARG A O 1
ATOM 3055 N N . ILE A 1 382 ? -9.268 -25.110 49.800 1.00 63.00 382 ILE A N 1
ATOM 3056 C CA . ILE A 1 382 ? -10.733 -25.075 49.777 1.00 63.00 382 ILE A CA 1
ATOM 3057 C C . ILE A 1 382 ? -11.317 -25.910 50.916 1.00 63.00 382 ILE A C 1
ATOM 3059 O O . ILE A 1 382 ? -12.224 -25.453 51.600 1.00 63.00 382 ILE A O 1
ATOM 3063 N N . ASN A 1 383 ? -10.771 -27.100 51.185 1.00 64.81 383 ASN A N 1
ATOM 3064 C CA . ASN A 1 383 ? -11.208 -27.913 52.321 1.00 64.81 383 ASN A CA 1
ATOM 3065 C C . ASN A 1 383 ? -10.995 -27.187 53.661 1.00 64.81 383 ASN A C 1
ATOM 3067 O O . ASN A 1 383 ? -11.860 -27.264 54.533 1.00 64.81 383 ASN A O 1
ATOM 3071 N N . LYS A 1 384 ? -9.900 -26.426 53.798 1.00 65.75 384 LYS A N 1
ATOM 3072 C CA . LYS A 1 384 ? -9.635 -25.581 54.971 1.00 65.75 384 LYS A CA 1
ATOM 3073 C C . LYS A 1 384 ? -10.616 -24.404 55.078 1.00 65.75 384 LYS A C 1
ATOM 3075 O O . LYS A 1 384 ? -11.139 -24.149 56.158 1.00 65.75 384 LYS A O 1
ATOM 3080 N N . GLU A 1 385 ? -10.915 -23.713 53.980 1.00 64.12 385 GLU A N 1
ATOM 3081 C CA . GLU A 1 385 ? -11.872 -22.591 53.960 1.00 64.12 385 GLU A CA 1
ATOM 3082 C C . GLU A 1 385 ? -13.321 -23.046 54.209 1.00 64.12 385 GLU A C 1
ATOM 3084 O O . GLU A 1 385 ? -14.044 -22.416 54.978 1.00 64.12 385 GLU A O 1
ATOM 3089 N N . ILE A 1 386 ? -13.732 -24.183 53.641 1.00 62.78 386 ILE A N 1
ATOM 3090 C CA . ILE A 1 386 ? -15.068 -24.765 53.844 1.00 62.78 386 ILE A CA 1
ATOM 3091 C C . ILE A 1 386 ? -15.241 -25.272 55.279 1.00 62.78 386 ILE A C 1
ATOM 3093 O O . ILE A 1 386 ? -16.321 -25.125 55.841 1.00 62.78 386 ILE A O 1
ATOM 3097 N N . SER A 1 387 ? -14.193 -25.812 55.916 1.00 61.84 387 SER A N 1
ATOM 3098 C CA . SER A 1 387 ? -14.270 -26.198 57.336 1.00 61.84 387 SER A CA 1
ATOM 3099 C C . SER A 1 387 ? -14.510 -25.013 58.283 1.00 61.84 387 SER A C 1
ATOM 3101 O O . SER A 1 387 ? -14.992 -25.213 59.394 1.00 61.84 387 SER A O 1
ATOM 3103 N N . LEU A 1 388 ? -14.219 -23.786 57.836 1.00 60.66 388 LEU A N 1
ATOM 3104 C CA . LEU A 1 388 ? -14.417 -22.548 58.596 1.00 60.66 388 LEU A CA 1
ATOM 3105 C C . LEU A 1 388 ? -15.745 -21.845 58.272 1.00 60.66 388 LEU A C 1
ATOM 3107 O O . LEU A 1 388 ? -16.222 -21.046 59.073 1.00 60.66 388 LEU A O 1
ATOM 3111 N N . GLN A 1 389 ? -16.357 -22.131 57.120 1.00 55.91 389 GLN A N 1
ATOM 3112 C CA . GLN A 1 389 ? -17.630 -21.545 56.705 1.00 55.91 389 GLN A CA 1
ATOM 3113 C C . GLN A 1 389 ? -18.702 -22.636 56.619 1.00 55.91 389 GLN A C 1
ATOM 3115 O O . GLN A 1 389 ? -18.791 -23.362 55.633 1.00 55.91 389 GLN A O 1
ATOM 3120 N N . GLN A 1 390 ? -19.551 -22.727 57.647 1.00 51.47 390 GLN A N 1
ATOM 3121 C CA . GLN A 1 390 ? -20.718 -23.620 57.723 1.00 51.47 390 GLN A CA 1
ATOM 3122 C C . GLN A 1 390 ? -21.8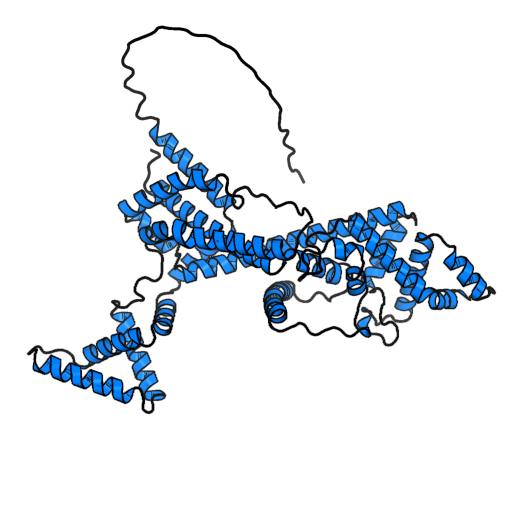28 -23.233 56.713 1.00 51.47 390 GLN A C 1
ATOM 3124 O O . GLN A 1 390 ? -22.953 -22.916 57.093 1.00 51.47 390 GLN A O 1
ATOM 3129 N N . LYS A 1 391 ? -21.540 -23.223 55.406 1.00 46.59 391 LYS A N 1
ATOM 3130 C CA . LYS A 1 391 ? -22.541 -23.080 54.335 1.00 46.59 391 LYS A CA 1
ATOM 3131 C C . LYS A 1 391 ? -22.443 -24.260 53.365 1.00 46.59 391 LYS A C 1
ATOM 3133 O O . LYS A 1 391 ? -21.330 -24.668 53.031 1.00 46.59 391 LYS A O 1
ATOM 3138 N N . PRO A 1 392 ? -23.573 -24.796 52.865 1.00 45.69 392 PRO A N 1
ATOM 3139 C CA . PRO A 1 392 ? -23.547 -25.808 51.819 1.00 45.69 392 PRO A CA 1
ATOM 3140 C C . PRO A 1 392 ? -23.090 -25.140 50.520 1.00 45.69 392 PRO A C 1
ATOM 3142 O O . PRO A 1 392 ? -23.860 -24.460 49.845 1.00 45.69 392 PRO A O 1
ATOM 3145 N N . VAL A 1 393 ? -21.808 -25.285 50.195 1.00 55.09 393 VAL A N 1
ATOM 3146 C CA . VAL A 1 393 ? -21.233 -24.764 48.955 1.00 55.09 393 VAL A CA 1
ATOM 3147 C C . VAL A 1 393 ? -20.897 -25.929 48.035 1.00 55.09 393 VAL A C 1
ATOM 3149 O O . VAL A 1 393 ? -20.290 -26.914 48.456 1.00 55.09 393 VAL A O 1
ATOM 3152 N N . ASN A 1 394 ? -21.307 -25.828 46.770 1.00 63.72 394 ASN A N 1
ATOM 3153 C CA . ASN A 1 394 ? -21.033 -26.839 45.756 1.00 63.72 394 ASN A CA 1
ATOM 3154 C C . ASN A 1 394 ? -19.521 -26.876 45.451 1.00 63.72 394 ASN A C 1
ATOM 3156 O O . ASN A 1 394 ? -19.011 -26.056 44.679 1.00 63.72 394 ASN A O 1
ATOM 3160 N N . LYS A 1 395 ? -18.817 -27.809 46.108 1.00 60.69 395 LYS A N 1
ATOM 3161 C CA . LYS A 1 395 ? -17.350 -27.949 46.117 1.00 60.69 395 LYS A CA 1
ATOM 3162 C C . LYS A 1 395 ? -16.742 -27.938 44.717 1.00 60.69 395 LYS A C 1
ATOM 3164 O O . LYS A 1 395 ? -15.764 -27.229 44.490 1.00 60.69 395 LYS A O 1
ATOM 3169 N N . ASP A 1 396 ? -17.359 -28.635 43.770 1.00 59.56 396 ASP A N 1
ATOM 3170 C CA . ASP A 1 396 ? -16.815 -28.809 42.420 1.00 59.56 396 ASP A CA 1
ATOM 3171 C C . ASP A 1 396 ? -16.771 -27.488 41.642 1.00 59.56 396 ASP A C 1
ATOM 3173 O O . ASP A 1 396 ? -15.790 -27.173 40.965 1.00 59.56 396 ASP A O 1
ATOM 3177 N N . SER A 1 397 ? -17.809 -26.662 41.798 1.00 63.31 397 SER A N 1
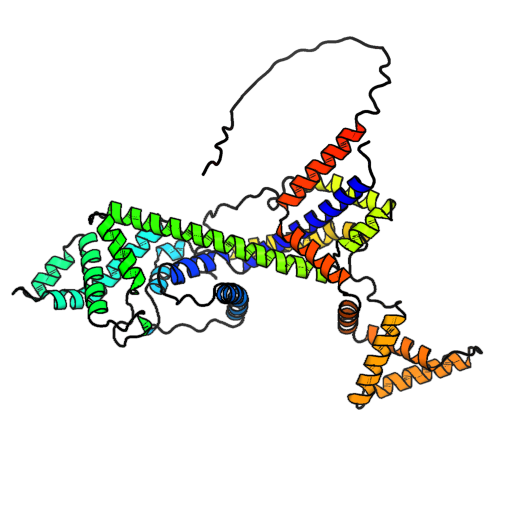ATOM 3178 C CA . SER A 1 397 ? -17.891 -25.345 41.159 1.00 63.31 397 SER A CA 1
ATOM 3179 C C . SER A 1 397 ? -16.849 -24.365 41.708 1.00 63.31 397 SER A C 1
ATOM 3181 O O . SER A 1 397 ? -16.265 -23.587 40.953 1.00 63.31 397 SER A O 1
ATOM 3183 N N . LEU A 1 398 ? -16.557 -24.449 43.008 1.00 66.06 398 LEU A N 1
ATOM 3184 C CA . LEU A 1 398 ? -15.623 -23.559 43.690 1.00 66.06 398 LEU A CA 1
ATOM 3185 C C . LEU A 1 398 ? -14.168 -23.915 43.353 1.00 66.06 398 LEU A C 1
ATOM 3187 O O . LEU A 1 398 ? -13.377 -23.029 43.028 1.00 66.06 398 LEU A O 1
ATOM 3191 N N . ILE A 1 399 ? -13.851 -25.216 43.302 1.00 64.56 399 ILE A N 1
ATOM 3192 C CA . ILE A 1 399 ? -12.550 -25.737 42.856 1.00 64.56 399 ILE A CA 1
ATOM 3193 C C . ILE A 1 399 ? -12.242 -25.286 41.425 1.00 64.56 399 ILE A C 1
ATOM 3195 O O . ILE A 1 399 ? -11.144 -24.796 41.165 1.00 64.56 399 ILE A O 1
ATOM 3199 N N . LEU A 1 400 ? -13.207 -25.382 40.504 1.00 64.31 400 LEU A N 1
ATOM 3200 C CA . LEU A 1 400 ? -13.035 -24.948 39.111 1.00 64.31 400 LEU A CA 1
ATOM 3201 C C . LEU A 1 400 ? -12.770 -23.438 38.991 1.00 64.31 400 LEU A C 1
ATOM 3203 O O . LEU A 1 400 ? -11.920 -23.029 38.196 1.00 64.31 400 LEU A O 1
ATOM 3207 N N . VAL A 1 401 ? -13.448 -22.609 39.792 1.00 65.00 401 VAL A N 1
ATOM 3208 C CA . VAL A 1 401 ? -13.265 -21.146 39.798 1.00 65.00 401 VAL A CA 1
ATOM 3209 C C . VAL A 1 401 ? -11.913 -20.749 40.400 1.00 65.00 401 VAL A C 1
ATOM 3211 O O . VAL A 1 401 ? -11.215 -19.904 39.835 1.00 65.00 401 VAL A O 1
ATOM 3214 N N . GLN A 1 402 ? -11.496 -21.359 41.512 1.00 67.12 402 GLN A N 1
ATOM 3215 C CA . GLN A 1 402 ? -10.188 -21.088 42.126 1.00 67.12 402 GLN A CA 1
ATOM 3216 C C . GLN A 1 402 ? -9.037 -21.599 41.252 1.00 67.12 402 GLN A C 1
ATOM 3218 O O . GLN A 1 402 ? -8.046 -20.892 41.067 1.00 67.12 402 GLN A O 1
ATOM 3223 N N . PHE A 1 403 ? -9.198 -22.773 40.636 1.00 66.44 403 PHE A N 1
ATOM 3224 C CA . PHE A 1 403 ? -8.264 -23.291 39.640 1.00 66.44 403 PHE A CA 1
ATOM 3225 C C . PHE A 1 403 ? -8.146 -22.346 38.438 1.00 66.44 403 PHE A C 1
ATOM 3227 O O . PHE A 1 403 ? -7.037 -22.033 38.010 1.00 66.44 403 PHE A O 1
ATOM 3234 N N . TYR A 1 404 ? -9.263 -21.823 37.923 1.00 66.81 404 TYR A N 1
ATOM 3235 C CA . TYR A 1 404 ? -9.244 -20.817 36.861 1.00 66.81 404 TYR A CA 1
ATOM 3236 C C . TYR A 1 404 ? -8.470 -19.554 37.274 1.00 66.81 404 TYR A C 1
ATOM 3238 O O . TYR A 1 404 ? -7.608 -19.105 36.520 1.00 66.81 404 TYR A O 1
ATOM 3246 N N . LYS A 1 405 ? -8.702 -19.014 38.480 1.00 69.12 405 LYS A N 1
ATOM 3247 C CA . LYS A 1 405 ? -7.976 -17.833 38.991 1.00 69.12 405 LYS A CA 1
ATOM 3248 C C . LYS A 1 405 ? -6.458 -18.056 39.065 1.00 69.12 405 LYS A C 1
ATOM 3250 O O . LYS A 1 405 ? -5.698 -17.158 38.707 1.00 69.12 405 LYS A O 1
ATOM 3255 N N . GLU A 1 406 ? -6.014 -19.242 39.477 1.00 68.25 406 GLU A N 1
ATOM 3256 C CA . GLU A 1 406 ? -4.595 -19.637 39.462 1.00 68.25 406 GLU A CA 1
ATOM 3257 C C . GLU A 1 406 ? -4.032 -19.746 38.033 1.00 68.25 406 GLU A C 1
ATOM 3259 O O . GLU A 1 406 ? -2.933 -19.273 37.741 1.00 68.25 406 GLU A O 1
ATOM 3264 N N . GLN A 1 407 ? -4.802 -20.298 37.093 1.00 65.56 407 GLN A N 1
ATOM 3265 C CA . GLN A 1 407 ? -4.383 -20.399 35.692 1.00 65.56 407 GLN A CA 1
ATOM 3266 C C . GLN A 1 407 ? -4.278 -19.028 35.008 1.00 65.56 407 GLN A C 1
ATOM 3268 O O . GLN A 1 407 ? -3.334 -18.805 34.249 1.00 65.56 407 GLN A O 1
ATOM 3273 N N . VAL A 1 408 ? -5.191 -18.091 35.301 1.00 67.56 408 VAL A N 1
ATOM 3274 C CA . VAL A 1 408 ? -5.140 -16.696 34.812 1.00 67.56 408 VAL A CA 1
ATOM 3275 C C . VAL A 1 408 ? -3.830 -16.018 35.200 1.00 67.56 408 VAL A C 1
ATOM 3277 O O . VAL A 1 408 ? -3.251 -15.311 34.376 1.00 67.56 408 VAL A O 1
ATOM 3280 N N . LYS A 1 409 ? -3.335 -16.266 36.419 1.00 70.88 409 LYS A N 1
ATOM 3281 C CA . LYS A 1 409 ? -2.049 -15.728 36.881 1.00 70.88 409 LYS A CA 1
ATOM 3282 C C . LYS A 1 409 ? -0.858 -16.344 36.149 1.00 70.88 409 LYS A C 1
ATOM 3284 O O . LYS A 1 409 ? 0.048 -15.616 35.758 1.00 70.88 409 LYS A O 1
ATOM 3289 N N . ASN A 1 410 ? -0.869 -17.659 35.937 1.00 67.44 410 ASN A N 1
ATOM 3290 C CA . ASN A 1 410 ? 0.272 -18.376 35.357 1.00 67.44 410 ASN A CA 1
ATOM 3291 C C . ASN A 1 410 ? 0.352 -18.278 33.823 1.00 67.44 410 ASN A C 1
ATOM 3293 O O . ASN A 1 410 ? 1.445 -18.310 33.261 1.00 67.44 410 ASN A O 1
ATOM 3297 N N . PHE A 1 411 ? -0.781 -18.139 33.125 1.00 69.62 411 PHE A N 1
ATOM 3298 C CA . PHE A 1 411 ? -0.834 -18.079 31.658 1.00 69.62 411 PHE A CA 1
ATOM 3299 C C . PHE A 1 411 ? -1.751 -16.958 31.131 1.00 69.62 411 PHE A C 1
ATOM 3301 O O . PHE A 1 411 ? -2.680 -17.229 30.357 1.00 69.62 411 PHE A O 1
ATOM 3308 N N . PRO A 1 412 ? -1.475 -15.682 31.464 1.00 70.56 412 PRO A N 1
ATOM 3309 C CA . PRO A 1 412 ? -2.369 -14.566 31.148 1.00 70.56 412 PRO A CA 1
ATOM 3310 C C . PRO A 1 412 ? -2.599 -14.398 29.639 1.00 70.56 412 PRO A C 1
ATOM 3312 O O . PRO A 1 412 ? -3.729 -14.196 29.199 1.00 70.56 412 PRO A O 1
ATOM 3315 N N . VAL A 1 413 ? -1.552 -14.561 28.820 1.00 72.38 413 VAL A N 1
ATOM 3316 C CA . VAL A 1 413 ? -1.643 -14.410 27.356 1.00 72.38 413 VAL A CA 1
ATOM 3317 C C . VAL A 1 413 ? -2.513 -15.499 26.726 1.00 72.38 413 VAL A C 1
ATOM 3319 O O . VAL A 1 413 ? -3.356 -15.196 25.887 1.00 72.38 413 VAL A O 1
ATOM 3322 N N . ARG A 1 414 ? -2.356 -16.763 27.144 1.00 71.19 414 ARG A N 1
ATOM 3323 C CA . ARG A 1 414 ? -3.124 -17.892 26.585 1.00 71.19 414 ARG A CA 1
ATOM 3324 C C . ARG A 1 414 ? -4.610 -17.807 26.923 1.00 71.19 414 ARG A C 1
ATOM 3326 O O . ARG A 1 414 ? -5.454 -18.196 26.116 1.00 71.19 414 ARG A O 1
ATOM 3333 N N . ILE A 1 415 ? -4.937 -17.321 28.116 1.00 72.38 415 ILE A N 1
ATOM 3334 C CA . ILE A 1 415 ? -6.330 -17.174 28.543 1.00 72.38 415 ILE A CA 1
ATOM 3335 C C . ILE A 1 415 ? -6.966 -15.975 27.851 1.00 72.38 415 ILE A C 1
ATOM 3337 O O . ILE A 1 415 ? -8.068 -16.107 27.321 1.00 72.38 415 ILE A O 1
ATOM 3341 N N . LYS A 1 416 ? -6.234 -14.860 27.737 1.00 73.56 416 LYS A N 1
ATOM 3342 C CA . LYS A 1 416 ? -6.646 -13.703 26.940 1.00 73.56 416 LYS A CA 1
ATOM 3343 C C . LYS A 1 416 ? -6.974 -14.099 25.501 1.00 73.56 416 LYS A C 1
ATOM 3345 O O . LYS A 1 416 ? -8.064 -13.789 25.032 1.00 73.56 416 LYS A O 1
ATOM 3350 N N . THR A 1 417 ? -6.088 -14.814 24.807 1.00 75.44 417 THR A N 1
ATOM 3351 C CA . THR A 1 417 ? -6.364 -15.250 23.427 1.00 75.44 417 THR A CA 1
ATOM 3352 C C . THR A 1 417 ? -7.565 -16.192 23.362 1.00 75.44 417 THR A C 1
ATOM 3354 O O . THR A 1 417 ? -8.422 -16.024 22.501 1.00 75.44 417 THR A O 1
ATOM 3357 N N . SER A 1 418 ? -7.703 -17.120 24.311 1.00 75.00 418 SER A N 1
ATOM 3358 C CA . SER A 1 418 ? -8.862 -18.024 24.379 1.00 75.00 418 SER A CA 1
ATOM 3359 C C . SER A 1 418 ? -10.191 -17.285 24.590 1.00 75.00 418 SER A C 1
ATOM 3361 O O . SER A 1 418 ? -11.192 -17.645 23.971 1.00 75.00 418 SER A O 1
ATOM 3363 N N . TYR A 1 419 ? -10.210 -16.245 25.430 1.00 77.44 419 TYR A N 1
ATOM 3364 C CA . TYR A 1 419 ? -11.383 -15.389 25.642 1.00 77.44 419 TYR A CA 1
ATOM 3365 C C . TYR A 1 419 ? -11.744 -14.589 24.391 1.00 77.44 419 TYR A C 1
ATOM 3367 O O . TYR A 1 419 ? -12.914 -14.500 24.018 1.00 77.44 419 TYR A O 1
ATOM 3375 N N . ILE A 1 420 ? -10.735 -14.044 23.712 1.00 80.12 420 ILE A N 1
ATOM 3376 C CA . ILE A 1 420 ? -10.908 -13.320 22.452 1.00 80.12 420 ILE A CA 1
ATOM 3377 C C . ILE A 1 420 ? -11.625 -14.215 21.434 1.00 80.12 420 ILE A C 1
ATOM 3379 O O . ILE A 1 420 ? -12.701 -13.864 20.964 1.00 80.12 420 ILE A O 1
ATOM 3383 N N . PHE A 1 421 ? -11.117 -15.421 21.174 1.00 80.19 421 PHE A N 1
ATOM 3384 C CA . PHE A 1 421 ? -11.760 -16.337 20.223 1.00 80.19 421 PHE A CA 1
ATOM 3385 C C . PHE A 1 421 ? -13.135 -16.846 20.683 1.00 80.19 421 PHE A C 1
ATOM 3387 O O . PHE A 1 421 ? -13.970 -17.167 19.845 1.00 80.19 421 PHE A O 1
ATOM 3394 N N . TYR A 1 422 ? -13.396 -16.917 21.993 1.00 78.56 422 TYR A N 1
ATOM 3395 C CA . TYR A 1 422 ? -14.718 -17.273 22.522 1.00 78.56 422 TYR A CA 1
ATOM 3396 C C . TYR A 1 422 ? -15.754 -16.155 22.332 1.00 78.56 422 TYR A C 1
ATOM 3398 O O . TYR A 1 422 ? -16.904 -16.435 22.004 1.00 78.56 422 TYR A O 1
ATOM 3406 N N . SER A 1 423 ? -15.352 -14.902 22.552 1.00 78.12 423 SER A N 1
ATOM 3407 C CA . SER A 1 423 ? -16.244 -13.735 22.522 1.00 78.12 423 SER A CA 1
ATOM 3408 C C . SER A 1 423 ? -16.476 -13.171 21.114 1.00 78.12 423 SER A C 1
ATOM 3410 O O . SER A 1 423 ? -17.415 -12.400 20.903 1.00 78.12 423 SER A O 1
ATOM 3412 N N . VAL A 1 424 ? -15.655 -13.557 20.133 1.00 82.44 424 VAL A N 1
ATOM 3413 C CA . VAL A 1 424 ? -15.831 -13.193 18.720 1.00 82.44 424 VAL A CA 1
ATOM 3414 C C . VAL A 1 424 ? -16.864 -14.112 18.070 1.00 82.44 424 VAL A C 1
ATOM 3416 O O . VAL A 1 424 ? -16.547 -15.170 17.534 1.00 82.44 424 VAL A O 1
ATOM 3419 N N . GLY A 1 425 ? -18.128 -13.694 18.126 1.00 83.38 425 GLY A N 1
ATOM 3420 C CA . GLY A 1 425 ? -19.215 -14.279 17.336 1.00 83.38 425 GLY A CA 1
ATOM 3421 C C . GLY A 1 425 ? -19.409 -13.582 15.983 1.00 83.38 425 GLY A C 1
ATOM 3422 O O . GLY A 1 425 ? -18.787 -12.559 15.699 1.00 83.38 425 GLY A O 1
ATOM 3423 N N . ALA A 1 426 ? -20.345 -14.082 15.168 1.00 84.69 426 ALA A N 1
ATOM 3424 C CA . ALA A 1 426 ? -20.641 -13.538 13.835 1.00 84.69 426 ALA A CA 1
ATOM 3425 C C . ALA A 1 426 ? -20.973 -12.031 13.838 1.00 84.69 426 ALA A C 1
ATOM 3427 O O . ALA A 1 426 ? -20.532 -11.300 12.956 1.00 84.69 426 ALA A O 1
ATOM 3428 N N . LYS A 1 427 ? -21.684 -11.542 14.868 1.00 86.44 427 LYS A N 1
ATOM 3429 C CA . LYS A 1 427 ? -22.007 -10.111 15.021 1.00 86.44 427 LYS A CA 1
ATOM 3430 C C . LYS A 1 427 ? -20.753 -9.242 15.178 1.00 86.44 427 LYS A C 1
ATOM 3432 O O . LYS A 1 427 ? -20.652 -8.213 14.521 1.00 86.44 427 LYS A O 1
ATOM 3437 N N . LYS A 1 428 ? -19.778 -9.688 15.982 1.00 87.25 428 LYS A N 1
ATOM 3438 C CA . LYS A 1 428 ? -18.499 -8.982 16.150 1.00 87.25 428 LYS A CA 1
ATOM 3439 C C . LYS A 1 428 ? -17.668 -8.999 14.876 1.00 87.25 428 LYS A C 1
ATOM 3441 O O . LYS A 1 428 ? -17.063 -7.994 14.529 1.00 87.25 428 LYS A O 1
ATOM 3446 N N . ILE A 1 429 ? -17.658 -10.128 14.163 1.00 89.88 429 ILE A N 1
ATOM 3447 C CA . ILE A 1 429 ? -16.957 -10.239 12.877 1.00 89.88 429 ILE A CA 1
ATOM 3448 C C . ILE A 1 429 ? -17.531 -9.231 11.878 1.00 89.88 429 ILE A C 1
ATOM 3450 O O . ILE A 1 429 ? -16.764 -8.537 11.218 1.00 89.88 429 ILE A O 1
ATOM 3454 N N . LEU A 1 430 ? -18.859 -9.096 11.813 1.00 92.19 430 LEU A N 1
ATOM 3455 C CA . LEU A 1 430 ? -19.507 -8.082 10.981 1.00 92.19 430 LEU A CA 1
ATOM 3456 C C . LEU A 1 430 ? -19.100 -6.662 11.401 1.00 92.19 430 LEU A C 1
ATOM 3458 O O . LEU A 1 430 ? -18.728 -5.856 10.553 1.00 92.19 430 LEU A O 1
ATOM 3462 N N . GLY A 1 431 ? -19.096 -6.377 12.704 1.00 92.31 431 GLY A N 1
ATOM 3463 C CA . GLY A 1 431 ? -18.613 -5.107 13.243 1.00 92.31 431 GLY A CA 1
ATOM 3464 C C . GLY A 1 431 ? -17.168 -4.792 12.852 1.00 92.31 431 GLY A C 1
ATOM 3465 O O . GLY A 1 431 ? -16.882 -3.679 12.419 1.00 92.31 431 GLY A O 1
ATOM 3466 N N . PHE A 1 432 ? -16.269 -5.777 12.936 1.00 93.81 432 PHE A N 1
ATOM 3467 C CA . PHE A 1 432 ? -14.869 -5.643 12.523 1.00 93.81 432 PHE A CA 1
ATOM 3468 C C . PHE A 1 432 ? -14.713 -5.474 11.012 1.00 93.81 432 PHE A C 1
ATOM 3470 O O . PHE A 1 432 ? -13.843 -4.721 10.585 1.00 93.81 432 PHE A O 1
ATOM 3477 N N . MET A 1 433 ? -15.548 -6.130 10.200 1.00 94.69 433 MET A N 1
ATOM 3478 C CA . MET A 1 433 ? -15.569 -5.926 8.748 1.00 94.69 433 MET A CA 1
ATOM 3479 C C . MET A 1 433 ? -15.950 -4.487 8.407 1.00 94.69 433 MET A C 1
ATOM 3481 O O . MET A 1 433 ? -15.247 -3.852 7.626 1.00 94.69 433 MET A O 1
ATOM 3485 N N . ILE A 1 434 ? -17.005 -3.945 9.024 1.00 95.25 434 ILE A N 1
ATOM 3486 C CA . ILE A 1 434 ? -17.421 -2.551 8.804 1.00 95.25 434 ILE A CA 1
ATOM 3487 C C . ILE A 1 434 ? -16.295 -1.593 9.206 1.00 95.25 434 ILE A C 1
ATOM 3489 O O . ILE A 1 434 ? -15.947 -0.704 8.432 1.00 95.25 434 ILE A O 1
ATOM 3493 N N . THR A 1 435 ? -15.660 -1.819 10.361 1.00 94.56 435 THR A N 1
ATOM 3494 C CA . THR A 1 435 ? -14.506 -1.021 10.796 1.00 94.56 435 THR A CA 1
ATOM 3495 C C . THR A 1 435 ? -13.335 -1.129 9.809 1.00 94.56 435 THR A C 1
ATOM 3497 O O . THR A 1 435 ? -12.708 -0.124 9.484 1.00 94.56 435 THR A O 1
ATOM 3500 N N . ALA A 1 436 ? -13.037 -2.323 9.292 1.00 95.25 436 ALA A N 1
ATOM 3501 C CA . ALA A 1 436 ? -11.965 -2.532 8.320 1.00 95.25 436 ALA A CA 1
ATOM 3502 C C . ALA A 1 436 ? -12.238 -1.805 6.995 1.00 95.25 436 ALA A C 1
ATOM 3504 O O . ALA A 1 436 ? -11.346 -1.147 6.458 1.00 95.25 436 ALA A O 1
ATOM 3505 N N . PHE A 1 437 ? -13.477 -1.865 6.497 1.00 95.19 437 PHE A N 1
ATOM 3506 C CA . PHE A 1 437 ? -13.908 -1.090 5.333 1.00 95.19 437 PHE A CA 1
ATOM 3507 C C . PHE A 1 437 ? -13.813 0.411 5.590 1.00 95.19 437 PHE A C 1
ATOM 3509 O O . PHE A 1 437 ? -13.346 1.144 4.721 1.00 95.19 437 PHE A O 1
ATOM 3516 N N . ALA A 1 438 ? -14.190 0.865 6.785 1.00 94.56 438 ALA A N 1
ATOM 3517 C CA . ALA A 1 438 ? -14.067 2.264 7.152 1.00 94.56 438 ALA A CA 1
ATOM 3518 C C . ALA A 1 438 ? -12.604 2.724 7.127 1.00 94.56 438 ALA A C 1
ATOM 3520 O O . ALA A 1 438 ? -12.283 3.709 6.469 1.00 94.56 438 ALA A O 1
ATOM 3521 N N . ILE A 1 439 ? -11.698 1.976 7.758 1.00 93.12 439 ILE A N 1
ATOM 3522 C CA . ILE A 1 439 ? -10.260 2.286 7.768 1.00 93.12 439 ILE A CA 1
ATOM 3523 C C . ILE A 1 439 ? -9.671 2.303 6.348 1.00 93.12 439 ILE A C 1
ATOM 3525 O O . ILE A 1 439 ? -8.824 3.141 6.041 1.00 93.12 439 ILE A O 1
ATOM 3529 N N . CYS A 1 440 ? -10.145 1.420 5.465 1.00 91.06 440 CYS A N 1
ATOM 3530 C CA . CYS A 1 440 ? -9.713 1.348 4.068 1.00 91.06 440 CYS A CA 1
ATOM 3531 C C . CYS A 1 440 ? -9.955 2.663 3.292 1.00 91.06 440 CYS A C 1
ATOM 3533 O O . CYS A 1 440 ? -9.129 3.046 2.461 1.00 91.06 440 CYS A O 1
ATOM 3535 N N . LEU A 1 441 ? -11.028 3.404 3.612 1.00 91.62 441 LEU A N 1
ATOM 3536 C CA . LEU A 1 441 ? -11.332 4.709 2.996 1.00 91.62 441 LEU A CA 1
ATOM 3537 C C . LEU A 1 441 ? -10.283 5.790 3.320 1.00 91.62 441 LEU A C 1
ATOM 3539 O O . LEU A 1 441 ? -10.138 6.756 2.567 1.00 91.62 441 LEU A O 1
ATOM 3543 N N . GLY A 1 442 ? -9.519 5.606 4.399 1.00 90.38 442 GLY A N 1
ATOM 3544 C CA . GLY A 1 442 ? -8.408 6.469 4.785 1.00 90.38 442 GLY A CA 1
ATOM 3545 C C . GLY A 1 442 ? -8.816 7.723 5.563 1.00 90.38 442 GLY A C 1
ATOM 3546 O O . GLY A 1 442 ? -9.970 8.150 5.583 1.00 90.38 442 GLY A O 1
ATOM 3547 N N . ALA A 1 443 ? -7.825 8.335 6.216 1.00 91.12 443 ALA A N 1
ATOM 3548 C CA . ALA A 1 443 ? -8.025 9.497 7.083 1.00 91.12 443 ALA A CA 1
ATOM 3549 C C . ALA A 1 443 ? -8.611 10.739 6.375 1.00 91.12 443 ALA A C 1
ATOM 3551 O O . ALA A 1 443 ? -9.502 11.356 6.962 1.00 91.12 443 ALA A O 1
ATOM 3552 N N . PRO A 1 444 ? -8.211 11.096 5.132 1.00 91.38 444 PRO A N 1
ATOM 3553 C CA . PRO A 1 444 ? -8.752 12.277 4.453 1.00 91.38 444 PRO A CA 1
ATOM 3554 C C . PRO A 1 444 ? -10.279 12.244 4.312 1.00 91.38 444 PRO A C 1
ATOM 3556 O O . PRO A 1 444 ? -10.951 13.235 4.572 1.00 91.38 444 PRO A O 1
ATOM 3559 N N . PHE A 1 445 ? -10.836 11.078 3.963 1.00 93.38 445 PHE A N 1
ATOM 3560 C CA . PHE A 1 445 ? -12.278 10.905 3.795 1.00 93.38 445 PHE A CA 1
ATOM 3561 C C . PHE A 1 445 ? -13.045 11.182 5.096 1.00 93.38 445 PHE A C 1
ATOM 3563 O O . PHE A 1 445 ? -14.007 11.953 5.107 1.00 93.38 445 PHE A O 1
ATOM 3570 N N . TRP A 1 446 ? -12.609 10.578 6.206 1.00 94.75 446 TRP A N 1
ATOM 3571 C CA . TRP A 1 446 ? -13.278 10.738 7.498 1.00 94.75 446 TRP A CA 1
ATOM 3572 C C . TRP A 1 446 ? -13.093 12.131 8.087 1.00 94.75 446 TRP A C 1
ATOM 3574 O O . TRP A 1 446 ? -14.001 12.626 8.748 1.00 94.75 446 TRP A O 1
ATOM 3584 N N . PHE A 1 447 ? -11.965 12.787 7.816 1.00 93.81 447 PHE A N 1
ATOM 3585 C CA . PHE A 1 447 ? -11.737 14.167 8.231 1.00 93.81 447 PHE A CA 1
ATOM 3586 C C . PHE A 1 447 ? -12.685 15.140 7.521 1.00 93.81 447 PHE A C 1
ATOM 3588 O O . PHE A 1 447 ? -13.327 15.970 8.168 1.00 93.81 447 PHE A O 1
ATOM 3595 N N . ASP A 1 448 ? -12.830 15.002 6.201 1.00 93.44 448 ASP A N 1
ATOM 3596 C CA . ASP A 1 448 ? -13.764 15.816 5.421 1.00 93.44 448 ASP A CA 1
ATOM 3597 C C . ASP A 1 448 ? -15.206 15.626 5.901 1.00 93.44 448 ASP A C 1
ATOM 3599 O O . ASP A 1 448 ? -15.959 16.596 6.039 1.00 93.44 448 ASP A O 1
ATOM 3603 N N . LEU A 1 449 ? -15.592 14.381 6.194 1.00 94.56 449 LEU A N 1
ATOM 3604 C CA . LEU A 1 449 ? -16.909 14.071 6.740 1.00 94.56 449 LEU A CA 1
ATOM 3605 C C . LEU A 1 449 ? -17.094 14.661 8.145 1.00 94.56 449 LEU A C 1
ATOM 3607 O O . LEU A 1 449 ? -18.126 15.279 8.408 1.00 94.56 449 LEU A O 1
ATOM 3611 N N . LEU A 1 450 ? -16.093 14.539 9.022 1.00 94.44 450 LEU A N 1
ATOM 3612 C CA . LEU A 1 450 ? -16.125 15.097 10.374 1.00 94.44 450 LEU A CA 1
ATOM 3613 C C . LEU A 1 450 ? -16.344 16.614 10.340 1.00 94.44 450 LEU A C 1
ATOM 3615 O O . LEU A 1 450 ? -17.244 17.125 11.005 1.00 94.44 450 LEU A O 1
ATOM 3619 N N . ASN A 1 451 ? -15.582 17.323 9.505 1.00 92.56 451 ASN A N 1
ATOM 3620 C CA . ASN A 1 451 ? -15.711 18.770 9.342 1.00 92.56 451 ASN A CA 1
ATOM 3621 C C . ASN A 1 451 ? -17.099 19.186 8.862 1.00 92.56 451 ASN A C 1
ATOM 3623 O O . ASN A 1 451 ? -17.651 20.177 9.343 1.00 92.56 451 ASN A O 1
ATOM 3627 N N . LYS A 1 452 ? -17.680 18.444 7.913 1.00 92.75 452 LYS A N 1
ATOM 3628 C CA . LYS A 1 452 ? -19.043 18.706 7.436 1.00 92.75 452 LYS A CA 1
ATOM 3629 C C . LYS A 1 452 ? -20.062 18.528 8.563 1.00 92.75 452 LYS A C 1
ATOM 3631 O O . LYS A 1 452 ? -20.901 19.405 8.757 1.00 92.75 452 LYS A O 1
ATOM 3636 N N . LEU A 1 453 ? -19.963 17.447 9.337 1.00 92.81 453 LEU A N 1
ATOM 3637 C CA . LEU A 1 453 ? -20.896 17.165 10.432 1.00 92.81 453 LEU A CA 1
ATOM 3638 C C . LEU A 1 453 ? -20.788 18.181 11.580 1.00 92.81 453 LEU A C 1
ATOM 3640 O O . LEU A 1 453 ? -21.813 18.640 12.081 1.00 92.81 453 LEU A O 1
ATOM 3644 N N . ILE A 1 454 ? -19.574 18.597 11.955 1.00 90.88 454 ILE A N 1
ATOM 3645 C CA . ILE A 1 454 ? -19.360 19.624 12.989 1.00 90.88 454 ILE A CA 1
ATOM 3646 C C . ILE A 1 454 ? -19.940 20.975 12.550 1.00 90.88 454 ILE A C 1
ATOM 3648 O O . ILE A 1 454 ? -20.611 21.636 13.343 1.00 90.88 454 ILE A O 1
ATOM 3652 N N . LYS A 1 455 ? -19.753 21.370 11.282 1.00 89.50 455 LYS A N 1
ATOM 3653 C CA . LYS A 1 455 ? -20.345 22.604 10.733 1.00 89.50 455 LYS A CA 1
ATOM 3654 C C . LYS A 1 455 ? -21.873 22.581 10.787 1.00 89.50 455 LYS A C 1
ATOM 3656 O O . LYS A 1 455 ? -22.476 23.567 11.199 1.00 89.50 455 LYS A O 1
ATOM 3661 N N . ILE A 1 456 ? -22.492 21.456 10.422 1.00 89.62 456 ILE A N 1
ATOM 3662 C CA . ILE A 1 456 ? -23.953 21.279 10.488 1.00 89.62 456 ILE A CA 1
ATOM 3663 C C . ILE A 1 456 ? -24.447 21.372 11.939 1.00 89.62 456 ILE A C 1
ATOM 3665 O O . ILE A 1 456 ? -25.436 22.052 12.212 1.00 89.62 456 ILE A O 1
ATOM 3669 N N . ARG A 1 457 ? -23.732 20.744 12.880 1.00 85.06 457 ARG A N 1
ATOM 3670 C CA . ARG A 1 457 ? -24.040 20.822 14.315 1.00 85.06 457 ARG A CA 1
ATOM 3671 C C . ARG A 1 457 ? -23.958 22.259 14.840 1.00 85.06 457 ARG A C 1
ATOM 3673 O O . ARG A 1 457 ? -24.860 22.694 15.550 1.00 85.06 457 ARG A O 1
ATOM 3680 N N . GLY A 1 458 ? -22.917 23.002 14.458 1.00 82.56 458 GLY A N 1
ATOM 3681 C CA . GLY A 1 458 ? -22.723 24.403 14.845 1.00 82.56 458 GLY A CA 1
ATOM 3682 C C . GLY A 1 458 ? -23.769 25.354 14.255 1.00 82.56 458 GLY A C 1
ATOM 3683 O O . GLY A 1 458 ? -24.290 26.209 14.966 1.00 82.56 458 GLY A O 1
ATOM 3684 N N . ALA A 1 459 ? -24.155 25.165 12.988 1.00 76.44 459 ALA A N 1
ATOM 3685 C CA . ALA A 1 459 ? -25.188 25.971 12.329 1.00 76.44 459 ALA A CA 1
ATOM 3686 C C . ALA A 1 459 ? -26.563 25.857 13.014 1.00 76.44 459 ALA A C 1
ATOM 3688 O O . ALA A 1 459 ? -27.335 26.812 13.025 1.00 76.44 459 ALA A O 1
ATOM 3689 N N . GLY A 1 460 ? -26.857 24.716 13.647 1.00 59.06 460 GLY A N 1
ATOM 3690 C CA . GLY A 1 460 ? -28.070 24.529 14.442 1.00 59.06 460 GLY A CA 1
ATOM 3691 C C . GLY A 1 460 ? -28.122 25.335 15.746 1.00 59.06 460 GLY A C 1
ATOM 3692 O O . GLY A 1 460 ? -29.211 25.484 16.297 1.00 59.06 460 GLY A O 1
ATOM 3693 N N . ASN A 1 461 ? -26.984 25.844 16.233 1.00 55.34 461 ASN A N 1
ATOM 3694 C CA . ASN A 1 461 ? -26.867 26.535 17.521 1.00 55.34 461 ASN A CA 1
ATOM 3695 C C . ASN A 1 461 ? -26.989 28.069 17.403 1.00 55.34 461 ASN A C 1
ATOM 3697 O O . ASN A 1 461 ? -27.296 28.736 18.386 1.00 55.34 461 ASN A O 1
ATOM 3701 N N . ASN A 1 462 ? -26.806 28.630 16.202 1.00 47.66 462 ASN A N 1
ATOM 3702 C CA . ASN A 1 462 ? -26.771 30.082 15.973 1.00 47.66 462 ASN A CA 1
ATOM 3703 C C . ASN A 1 462 ? -28.155 30.737 15.793 1.00 47.66 462 ASN A C 1
ATOM 3705 O O . ASN A 1 462 ? -28.240 31.958 15.735 1.00 47.66 462 ASN A O 1
ATOM 3709 N N . ASN A 1 463 ? -29.241 29.957 15.741 1.00 39.12 463 ASN A N 1
ATOM 3710 C CA . ASN A 1 463 ? -30.595 30.482 15.504 1.00 39.12 463 ASN A CA 1
ATOM 3711 C C . ASN A 1 463 ? -31.385 30.802 16.790 1.00 39.12 463 ASN A C 1
ATOM 3713 O O . ASN A 1 463 ? -32.510 31.282 16.696 1.00 39.12 463 ASN A O 1
ATOM 3717 N N . ASN A 1 464 ? -30.824 30.552 17.981 1.00 37.28 464 ASN A N 1
ATOM 3718 C CA . ASN A 1 464 ? -31.497 30.806 19.266 1.00 37.28 464 ASN A CA 1
ATOM 3719 C C . ASN A 1 464 ? -31.044 32.096 19.976 1.00 37.28 464 ASN A C 1
ATOM 3721 O O . ASN A 1 464 ? -31.580 32.414 21.033 1.00 37.28 464 ASN A O 1
ATOM 3725 N N . SER A 1 465 ? -30.108 32.858 19.400 1.00 35.81 465 SER A N 1
ATOM 3726 C CA . SER A 1 465 ? -29.570 34.088 20.012 1.00 35.81 465 SER A CA 1
ATOM 3727 C C . SER A 1 465 ? -30.021 35.379 19.315 1.00 35.81 465 SER A C 1
ATOM 3729 O O . SER A 1 465 ? -29.489 36.444 19.606 1.00 35.81 465 SER A O 1
ATOM 3731 N N . SER A 1 466 ? -30.983 35.313 18.388 1.00 32.66 466 SER A N 1
ATOM 3732 C CA . SER A 1 466 ? -31.361 36.463 17.544 1.00 32.66 466 SER A CA 1
ATOM 3733 C C . SER A 1 466 ? -32.636 37.204 17.968 1.00 32.66 466 SER A C 1
ATOM 3735 O O . SER A 1 466 ? -33.023 38.135 17.275 1.00 32.66 466 SER A O 1
ATOM 3737 N N . ASN A 1 467 ? -33.264 36.865 19.102 1.00 33.94 467 ASN A N 1
ATOM 3738 C CA . ASN A 1 467 ? -34.487 37.539 19.576 1.00 33.94 467 ASN A CA 1
ATOM 3739 C C . ASN A 1 467 ? -34.333 38.237 20.939 1.00 33.94 467 ASN A C 1
ATOM 3741 O O . ASN A 1 467 ? -35.254 38.247 21.748 1.00 33.94 467 ASN A O 1
ATOM 3745 N N . THR A 1 468 ? -33.189 38.875 21.170 1.00 30.75 468 THR A N 1
ATOM 3746 C CA . THR A 1 468 ? -33.071 39.978 22.137 1.00 30.75 468 THR A CA 1
ATOM 3747 C C . THR A 1 468 ? -32.202 4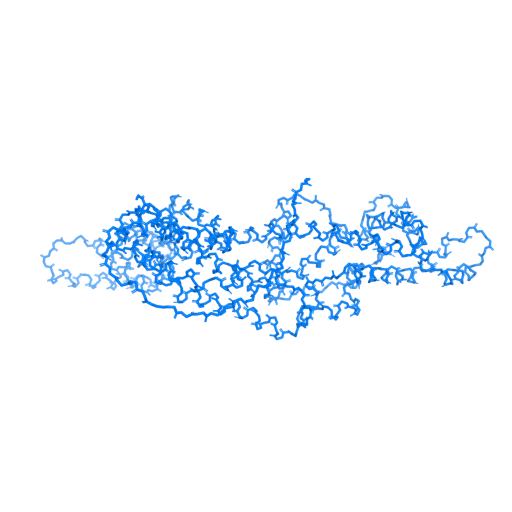1.064 21.514 1.00 30.75 468 THR A C 1
ATOM 3749 O O . THR A 1 468 ? -31.030 41.213 21.852 1.00 30.75 468 THR A O 1
ATOM 3752 N N . VAL A 1 469 ? -32.755 41.778 20.532 1.00 31.20 469 VAL A N 1
ATOM 3753 C CA . VAL A 1 469 ? -32.204 43.069 20.110 1.00 31.20 469 VAL A CA 1
ATOM 3754 C C . VAL A 1 469 ? -32.758 44.095 21.084 1.00 31.20 469 VAL A C 1
ATOM 3756 O O . VAL A 1 469 ? -33.868 44.594 20.909 1.00 31.20 469 VAL A O 1
ATOM 3759 N N . ASP A 1 470 ? -32.002 44.336 22.151 1.00 28.27 470 ASP A N 1
ATOM 3760 C CA . ASP A 1 470 ? -32.184 45.527 22.962 1.00 28.27 470 ASP A CA 1
ATOM 3761 C C . ASP A 1 470 ? -31.631 46.714 22.166 1.00 28.27 470 ASP A C 1
ATOM 3763 O O . ASP A 1 470 ? -30.499 46.700 21.671 1.00 28.27 470 ASP A O 1
ATOM 3767 N N . LEU A 1 471 ? -32.492 47.706 21.972 1.00 37.09 471 LEU A N 1
ATOM 3768 C CA . LEU A 1 471 ? -32.149 48.990 21.395 1.00 37.09 471 LEU A CA 1
ATOM 3769 C C . LEU A 1 471 ? -31.188 49.678 22.361 1.00 37.09 471 LEU A C 1
ATOM 3771 O O . LEU A 1 471 ? -31.596 49.993 23.471 1.00 37.09 471 LEU A O 1
ATOM 3775 N N . THR A 1 472 ? -29.956 49.978 21.951 1.00 29.41 472 THR A N 1
ATOM 3776 C CA . THR A 1 472 ? -29.225 51.201 22.347 1.00 29.41 472 THR A CA 1
ATOM 3777 C C . THR A 1 472 ? -27.816 51.235 21.752 1.00 29.41 472 THR A C 1
ATOM 3779 O O . THR A 1 472 ? -27.162 50.215 21.583 1.00 29.41 472 THR A O 1
ATOM 3782 N N . ALA A 1 473 ? -27.363 52.462 21.482 1.00 27.31 473 ALA A N 1
ATOM 3783 C CA . ALA A 1 473 ? -26.001 52.872 21.131 1.00 27.31 473 ALA A CA 1
ATOM 3784 C C . ALA A 1 473 ? -25.540 52.654 19.675 1.00 27.31 473 ALA A C 1
ATOM 3786 O O . ALA A 1 473 ? -24.718 51.806 19.342 1.00 27.31 473 ALA A O 1
ATOM 3787 N N . ALA A 1 474 ? -26.025 53.557 18.820 1.00 27.20 474 ALA A N 1
ATOM 3788 C CA . ALA A 1 474 ? -25.259 54.095 17.700 1.00 27.20 474 ALA A CA 1
ATOM 3789 C C . ALA A 1 474 ? -24.112 55.012 18.188 1.00 27.20 474 ALA A C 1
ATOM 3791 O O . ALA A 1 474 ? -24.195 55.542 19.296 1.00 27.20 474 ALA A O 1
ATOM 3792 N N . LYS A 1 475 ? -23.157 55.273 17.274 1.00 30.92 475 LYS A N 1
ATOM 3793 C CA . LYS A 1 475 ? -21.888 56.046 17.361 1.00 30.92 475 LYS A CA 1
ATOM 3794 C C . LYS A 1 475 ? -20.685 55.220 17.840 1.00 30.92 475 LYS A C 1
ATOM 3796 O O . LYS A 1 475 ? -20.775 54.536 18.839 1.00 30.92 475 LYS A O 1
ATOM 3801 N N . GLU A 1 476 ? -19.521 55.221 17.195 1.00 29.28 476 GLU A N 1
ATOM 3802 C CA . GLU A 1 476 ? -18.925 56.181 16.265 1.00 29.28 476 GLU A CA 1
ATOM 3803 C C . GLU A 1 476 ? -17.839 55.509 15.398 1.00 29.28 476 GLU A C 1
ATOM 3805 O O . GLU A 1 476 ? -17.292 54.454 15.707 1.00 29.28 476 GLU A O 1
ATOM 3810 N N . THR A 1 477 ? -17.587 56.174 14.280 1.00 27.70 477 THR A N 1
ATOM 3811 C CA . THR A 1 477 ? -16.703 55.934 13.139 1.00 27.70 477 THR A CA 1
ATOM 3812 C C . THR A 1 477 ? -15.219 55.739 13.487 1.00 27.70 477 THR A C 1
ATOM 3814 O O . THR A 1 477 ? -14.677 56.502 14.281 1.00 27.70 477 THR A O 1
ATOM 3817 N N . SER A 1 478 ? -14.510 54.856 12.767 1.00 28.77 478 SER A N 1
ATOM 3818 C CA . SER A 1 478 ? -13.167 55.170 12.236 1.00 28.77 478 SER A CA 1
ATOM 3819 C C . SER A 1 478 ? -12.734 54.261 11.077 1.00 28.77 478 SER A C 1
ATOM 3821 O O . SER A 1 478 ? -12.693 53.038 11.155 1.00 28.77 478 SER A O 1
ATOM 3823 N N . THR A 1 479 ? -12.434 54.963 9.994 1.00 27.59 479 THR A N 1
ATOM 3824 C CA . THR A 1 479 ? -11.873 54.662 8.675 1.00 27.59 479 THR A CA 1
ATOM 3825 C C . THR A 1 479 ? -10.569 53.844 8.713 1.00 27.59 479 THR A C 1
ATOM 3827 O O . THR A 1 479 ? -9.717 54.115 9.555 1.00 27.59 479 THR A O 1
ATOM 3830 N N . THR A 1 480 ? -10.337 52.949 7.734 1.00 25.84 480 THR A N 1
ATOM 3831 C CA . THR A 1 480 ? -9.283 53.085 6.681 1.00 25.84 480 THR A CA 1
ATOM 3832 C C . THR A 1 480 ? -8.944 51.756 5.968 1.00 25.84 480 THR A C 1
ATOM 3834 O O . THR A 1 480 ? -8.311 50.870 6.523 1.00 25.84 480 THR A O 1
ATOM 3837 N N . MET A 1 481 ? -9.383 51.700 4.703 1.00 26.56 481 MET A N 1
ATOM 3838 C CA . MET A 1 481 ? -8.745 51.209 3.462 1.00 26.56 481 MET A CA 1
ATOM 3839 C C . MET A 1 481 ? -8.080 49.817 3.356 1.00 26.56 481 MET A C 1
ATOM 3841 O O . MET A 1 481 ? -6.968 49.575 3.805 1.00 26.56 481 MET A O 1
ATOM 3845 N N . THR A 1 482 ? -8.775 48.961 2.593 1.00 25.97 482 THR A N 1
ATOM 3846 C CA . THR A 1 482 ? -8.344 48.262 1.358 1.00 25.97 482 THR A CA 1
ATOM 3847 C C . THR A 1 482 ? -6.863 47.921 1.143 1.00 25.97 482 THR A C 1
ATOM 3849 O O . THR A 1 482 ? -6.040 48.808 0.943 1.00 25.97 482 THR A O 1
ATOM 3852 N N . ASN A 1 483 ? -6.598 46.634 0.886 1.00 30.67 483 ASN A N 1
ATOM 3853 C CA . ASN A 1 483 ? -6.052 46.241 -0.416 1.00 30.67 483 ASN A CA 1
ATOM 3854 C C . ASN A 1 483 ? -6.460 44.815 -0.813 1.00 30.67 483 ASN A C 1
ATOM 3856 O O . ASN A 1 483 ? -6.291 43.849 -0.073 1.00 30.67 483 ASN A O 1
ATOM 3860 N N . THR A 1 484 ? -7.023 44.742 -2.014 1.00 26.70 484 THR A N 1
ATOM 3861 C CA . THR A 1 484 ? -7.473 43.556 -2.733 1.00 26.70 484 THR A CA 1
ATOM 3862 C C . THR A 1 484 ? -6.316 43.039 -3.578 1.00 26.70 484 THR A C 1
ATOM 3864 O O . THR A 1 484 ? -5.819 43.783 -4.418 1.00 26.70 484 THR A O 1
ATOM 3867 N N . THR A 1 485 ? -5.965 41.759 -3.454 1.00 28.69 485 THR A N 1
ATOM 3868 C CA . THR A 1 485 ? -5.294 41.043 -4.547 1.00 28.69 485 THR A CA 1
ATOM 3869 C C . THR A 1 485 ? -6.019 39.730 -4.786 1.00 28.69 485 THR A C 1
ATOM 3871 O O . THR A 1 485 ? -5.912 38.772 -4.025 1.00 28.69 485 THR A O 1
ATOM 3874 N N . SER A 1 486 ? -6.809 39.745 -5.855 1.00 24.73 486 SER A N 1
ATOM 3875 C CA . SER A 1 486 ? -7.362 38.581 -6.533 1.00 24.73 486 SER A CA 1
ATOM 3876 C C . SER A 1 486 ? -6.229 37.810 -7.206 1.00 24.73 486 SER A C 1
ATOM 3878 O O . SER A 1 486 ? -5.396 38.405 -7.891 1.00 24.73 486 SER A O 1
ATOM 3880 N N . THR A 1 487 ? -6.209 36.487 -7.076 1.00 27.83 487 THR A N 1
ATOM 3881 C CA . THR A 1 487 ? -5.699 35.640 -8.158 1.00 27.83 487 THR A CA 1
ATOM 3882 C C . THR A 1 487 ? -6.471 34.330 -8.168 1.00 27.83 487 THR A C 1
ATOM 3884 O O . THR A 1 487 ? -6.576 33.623 -7.168 1.00 27.83 487 THR A O 1
ATOM 3887 N N . GLN A 1 488 ? -7.112 34.106 -9.308 1.00 26.00 488 GLN A N 1
ATOM 3888 C CA . GLN A 1 488 ? -8.056 33.045 -9.601 1.00 26.00 488 GLN A CA 1
ATOM 3889 C C . GLN A 1 488 ? -7.350 31.691 -9.725 1.00 26.00 488 GLN A C 1
ATOM 3891 O O . GLN A 1 488 ? -6.339 31.581 -10.412 1.00 26.00 488 GLN A O 1
ATOM 3896 N N . ASN A 1 489 ? -7.943 30.659 -9.124 1.00 26.28 489 ASN A N 1
ATOM 3897 C CA . ASN A 1 489 ? -7.703 29.264 -9.480 1.00 26.28 489 ASN A CA 1
ATOM 3898 C C . ASN A 1 489 ? -8.764 28.855 -10.503 1.00 26.28 489 ASN A C 1
ATOM 3900 O O . ASN A 1 489 ? -9.948 28.767 -10.166 1.00 26.28 489 ASN A O 1
ATOM 3904 N N . THR A 1 490 ? -8.346 28.608 -11.740 1.00 30.00 490 THR A N 1
ATOM 3905 C CA . THR A 1 490 ? -9.154 27.908 -12.736 1.00 30.00 490 THR A CA 1
ATOM 3906 C C . THR A 1 490 ? -9.079 26.406 -12.494 1.00 30.00 490 THR A C 1
ATOM 3908 O O . THR A 1 490 ? -8.022 25.817 -12.280 1.00 30.00 490 THR A O 1
ATOM 3911 N N . SER A 1 491 ? -10.266 25.820 -12.469 1.00 29.25 491 SER A N 1
ATOM 3912 C CA . SER A 1 491 ? -10.555 24.397 -12.459 1.00 29.25 491 SER A CA 1
ATOM 3913 C C . SER A 1 491 ? -10.574 23.909 -13.903 1.00 29.25 491 SER A C 1
ATOM 3915 O O . SER A 1 491 ? -11.154 24.577 -14.755 1.00 29.25 491 SER A O 1
ATOM 3917 N N . GLU A 1 492 ? -9.977 22.751 -14.171 1.00 32.88 492 GLU A N 1
ATOM 3918 C CA . GLU A 1 492 ? -10.270 21.990 -15.384 1.00 32.88 492 GLU A CA 1
ATOM 3919 C C . GLU A 1 492 ? -10.913 20.660 -15.004 1.00 32.88 492 GLU A C 1
ATOM 3921 O O . GLU A 1 492 ? -10.405 19.876 -14.197 1.00 32.88 492 GLU A O 1
ATOM 3926 N N . GLU A 1 493 ? -12.111 20.510 -15.556 1.00 31.42 493 GLU A N 1
ATOM 3927 C CA . GLU A 1 493 ? -13.023 19.391 -15.467 1.00 31.42 493 GLU A CA 1
ATOM 3928 C C . GLU A 1 493 ? -12.499 18.165 -16.212 1.00 31.42 493 GLU A C 1
ATOM 3930 O O . GLU A 1 493 ? -11.870 18.241 -17.266 1.00 31.42 493 GLU A O 1
ATOM 3935 N N . ALA A 1 494 ? -12.864 17.011 -15.666 1.00 27.42 494 ALA A N 1
ATOM 3936 C CA . ALA A 1 494 ? -12.879 15.745 -16.367 1.00 27.42 494 ALA A CA 1
ATOM 3937 C C . ALA A 1 494 ? -14.124 15.654 -17.264 1.00 27.42 494 ALA A C 1
ATOM 3939 O O . ALA A 1 494 ? -15.241 15.803 -16.770 1.00 27.42 494 ALA A O 1
ATOM 3940 N N . VAL A 1 495 ? -13.932 15.303 -18.537 1.00 30.23 495 VAL A N 1
ATOM 3941 C CA . VAL A 1 495 ? -14.935 14.639 -19.384 1.00 30.23 495 VAL A CA 1
ATOM 3942 C C . VAL A 1 495 ? -14.196 13.638 -20.275 1.00 30.23 495 VAL A C 1
ATOM 3944 O O . VAL A 1 495 ? -13.263 14.023 -20.978 1.00 30.23 495 VAL A O 1
ATOM 3947 N N . GLY A 1 496 ? -14.610 12.367 -20.235 1.00 33.09 496 GLY A N 1
ATOM 3948 C CA . GLY A 1 496 ? -14.096 11.284 -21.084 1.00 33.09 496 GLY A CA 1
ATOM 3949 C C . GLY A 1 496 ? -14.005 9.954 -20.362 1.00 33.09 496 GLY A C 1
ATOM 3950 O O . GLY A 1 496 ? -12.892 9.647 -19.885 1.00 33.09 496 GLY A O 1
#

Nearest PDB structures (foldseek):
  5j1i-assembly2_B  TM=1.524E-01  e=1.565E+00  Homo sapiens
  5j1i-assembly1_A  TM=1.490E-01  e=1.948E+00  Homo sapiens
  8y6o-assembly1_C  TM=1.341E-01  e=3.443E+00  Homo sapiens

Solvent-accessible surface area (backbone atoms only — not comparable to full-atom values): 27896 Å² total; per-residue (Å²): 137,50,90,40,73,67,54,44,36,50,44,32,51,35,38,52,43,23,55,53,8,46,36,49,50,26,49,49,49,20,51,38,51,66,64,40,47,58,16,54,46,49,48,48,44,47,30,51,71,59,51,38,88,64,84,88,63,60,74,66,59,51,51,52,49,55,53,51,49,54,54,55,46,52,47,28,73,78,69,58,68,87,80,78,56,84,67,74,43,44,57,38,57,53,55,64,65,35,71,72,43,59,78,45,21,48,17,79,89,43,64,44,30,61,70,78,57,41,66,58,51,34,50,49,50,51,52,50,47,50,52,51,31,65,76,37,44,68,62,52,34,62,74,61,53,86,71,90,56,54,65,65,58,48,45,53,52,55,71,72,44,56,69,54,52,44,50,48,53,43,49,51,47,52,51,52,54,48,65,78,39,75,91,63,70,52,46,89,82,48,94,89,45,59,65,49,79,33,56,66,46,46,52,51,52,51,50,42,38,60,74,26,74,67,37,60,68,51,27,45,54,45,46,24,48,55,44,48,60,48,49,54,55,49,50,54,54,46,54,55,52,51,40,51,50,37,27,56,49,22,34,50,48,17,61,73,41,41,40,31,49,59,59,38,52,54,46,35,70,70,35,64,68,46,26,54,53,38,36,52,52,41,62,64,44,53,68,67,47,67,79,32,65,75,39,64,72,62,77,75,77,90,74,88,78,41,54,49,68,50,45,53,51,50,20,49,48,28,47,51,49,28,48,47,40,52,69,68,62,42,46,60,53,29,59,56,56,64,42,40,72,79,80,46,55,79,83,37,68,68,56,48,52,53,49,35,52,50,53,50,53,49,40,75,75,69,64,81,65,81,64,59,59,54,51,52,52,49,52,52,52,48,55,56,53,50,74,73,43,100,61,99,64,68,61,70,64,51,52,42,52,54,51,42,56,55,45,46,71,76,38,48,67,64,48,40,54,52,38,52,64,70,70,58,45,72,69,48,52,52,12,19,49,54,36,7,56,51,24,40,66,32,22,37,56,30,48,58,50,40,54,52,50,52,51,53,46,52,62,54,61,67,76,80,74,76,86,74,83,75,89,78,81,84,86,83,87,84,89,85,83,88,87,87,80,88,80,87,84,85,85,83,82,90,85,135